Protein 7BPH (pdb70)

GO terms:
  GO:0005515 protein binding (F, IPI)
  GO:0001678 intracellular glucose homeostasis (P, IDA)
  GO:0034695 response to prostaglandin E (P, IDA)
  GO:0035774 positive regulation of insulin secretion involved in cellular response to glucose stimulus (P, IDA)
  GO:0038184 adenylate cyclase-activating G protein-coupled bile acid receptor signaling pathway (P, IDA)
  GO:0014819 regulation of skeletal muscle contraction (P, IDA)
  GO:0007189 adenylate cyclase-activating G protein-coupled receptor signaling pathway (P, IDA)
  GO:0007192 adenylate cyclase-activating serotonin receptor signaling pathway (P, IDA)
  GO:0071468 cellular response to acidic pH (P, IDA)
  GO:0031748 D1 dopamine receptor binding (F, IPI)
  GO:0009898 cytoplasmic side of plasma membrane (C, IDA)
  GO:0003925 G protein activity (F, IDA)
  GO:0071880 adenylate cyclase-activating adrenergic receptor signaling pathway (P, IDA)
  GO:0003924 GTPase activity (F, EXP)
  GO:0002862 negative regulation of inflammatory response to antigenic stimulus (P, TAS)
  GO:0003091 renal water homeostasis (P, TAS)
  GO:0003925 G protein activity (F, TAS)
  GO:0005886 plasma membrane (C, TAS)
  GO:0010856 adenylate cyclase activator activity (F, TAS)
  GO:0032024 positive regulation of insulin secretion (P, TAS)

Structure (mmCIF, N/CA/C/O backbone):
data_7BPH
#
_entry.id   7BPH
#
_cell.length_a   68.905
_cell.length_b   78.332
_cell.length_c   80.043
_cell.angle_alpha   90.000
_cell.angle_beta   90.000
_cell.angle_gamma   90.000
#
_symmetry.space_group_name_H-M   'P 21 21 21'
#
loop_
_entity.id
_entity.type
_entity.pdbx_description
1 polymer 'Guanine nucleotide-binding protein G(s) subunit alpha isoforms short'
2 polymer GN13
3 non-polymer 'PHOSPHOAMINOPHOSPHONIC ACID-GUANYLATE ESTER'
4 non-polymer 'MAGNESIUM ION'
5 non-polymer GLYCEROL
6 non-polymer 'CHLORIDE ION'
7 water water
#
loop_
_atom_site.group_PDB
_atom_site.id
_atom_site.type_symbol
_atom_site.label_atom_id
_atom_site.label_alt_id
_atom_site.label_comp_id
_atom_site.label_asym_id
_atom_site.label_entity_id
_atom_site.label_seq_id
_atom_site.pdbx_PDB_ins_code
_atom_site.Cartn_x
_atom_site.Cartn_y
_atom_site.Cartn_z
_atom_site.occupancy
_atom_site.B_iso_or_equiv
_atom_site.auth_seq_id
_atom_site.auth_comp_id
_atom_site.auth_asym_id
_atom_site.auth_atom_id
_atom_site.pdbx_PDB_model_num
ATOM 1 N N . LYS A 1 14 ? -75.67409 -18.25639 -7.63284 1.000 70.12301 17 LYS A N 1
ATOM 2 C CA . LYS A 1 14 ? -75.77336 -17.21290 -6.61708 1.000 63.59818 17 LYS A CA 1
ATOM 3 C C . LYS A 1 14 ? -74.54933 -17.22090 -5.71439 1.000 72.63918 17 LYS A C 1
ATOM 4 O O . LYS A 1 14 ? -73.82946 -16.22297 -5.62902 1.000 70.61570 17 LYS A O 1
ATOM 10 N N . ALA A 1 15 ? -74.32690 -18.34782 -5.02642 1.000 71.93852 18 ALA A N 1
ATOM 11 C CA . ALA A 1 15 ? -73.14435 -18.50900 -4.18846 1.000 65.37383 18 ALA A CA 1
ATOM 12 C C . ALA A 1 15 ? -71.86122 -18.50613 -5.00109 1.000 61.84015 18 ALA A C 1
ATOM 13 O O . ALA A 1 15 ? -70.78239 -18.36596 -4.41371 1.000 53.01226 18 ALA A O 1
ATOM 15 N N . GLN A 1 16 ? -71.96616 -18.64695 -6.32764 1.000 60.96422 19 GLN A N 1
ATOM 16 C CA . GLN A 1 16 ? -70.80339 -18.56678 -7.20634 1.000 66.62452 19 GLN A CA 1
ATOM 17 C C . GLN A 1 16 ? -70.28868 -17.13261 -7.31457 1.000 68.59215 19 GLN A C 1
ATOM 18 O O . GLN A 1 16 ? -69.08700 -16.87517 -7.15212 1.000 64.58288 19 GLN A O 1
ATOM 24 N N . ARG A 1 17 ? 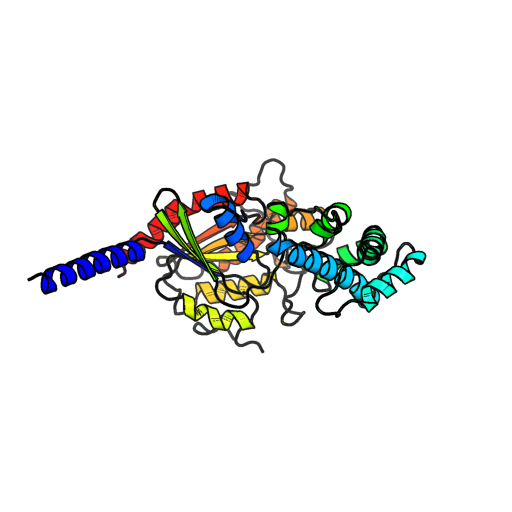-71.18170 -16.18282 -7.60432 1.000 70.38138 20 ARG A N 1
ATOM 25 C CA . ARG A 1 17 ? -70.76740 -14.78484 -7.65630 1.000 67.53892 20 ARG A CA 1
ATOM 26 C C . ARG A 1 17 ? -70.34367 -14.28833 -6.27990 1.000 63.94906 20 ARG A C 1
ATOM 27 O O . ARG A 1 17 ? -69.50836 -13.38255 -6.17844 1.000 66.21394 20 ARG A O 1
ATOM 35 N N . GLU A 1 18 ? -70.88492 -14.88751 -5.21261 1.000 60.42386 21 GLU A N 1
ATOM 36 C CA . GLU A 1 18 ? -70.56836 -14.45450 -3.85343 1.000 64.75649 21 GLU A CA 1
ATOM 37 C C . GLU A 1 18 ? -69.18348 -14.91018 -3.40183 1.000 59.21683 21 GLU A C 1
ATOM 38 O O . GLU A 1 18 ? -68.43247 -14.12138 -2.80964 1.000 52.77375 21 GLU A O 1
ATOM 44 N N . ALA A 1 19 ? -68.83449 -16.17655 -3.64617 1.000 53.66114 22 ALA A N 1
ATOM 45 C CA . ALA A 1 19 ? -67.44243 -16.58707 -3.49097 1.000 49.07300 22 ALA A CA 1
ATOM 46 C C . ALA A 1 19 ? -66.52052 -15.74660 -4.36711 1.000 54.99411 22 ALA A C 1
ATOM 47 O O . ALA A 1 19 ? -65.39528 -15.43094 -3.96120 1.000 49.85151 22 ALA A O 1
ATOM 49 N N . ASN A 1 20 ? -66.99840 -15.34472 -5.54985 1.000 55.62123 23 ASN A N 1
ATOM 50 C CA . ASN A 1 20 ? -66.16755 -14.61989 -6.50630 1.000 56.52280 23 ASN A CA 1
ATOM 51 C C . ASN A 1 20 ? -65.74068 -13.25828 -5.96724 1.000 54.80825 23 ASN A C 1
ATOM 52 O O . ASN A 1 20 ? -64.54671 -12.94272 -5.91025 1.000 47.64200 23 ASN A O 1
ATOM 57 N N . LYS A 1 21 ? -66.69770 -12.41673 -5.59574 1.000 50.22045 24 LYS A N 1
ATOM 58 C CA . LYS A 1 21 ? -66.26598 -11.10446 -5.15281 1.000 49.90067 24 LYS A CA 1
ATOM 59 C C . LYS A 1 21 ? -65.83349 -11.10259 -3.69088 1.000 48.04707 24 LYS A C 1
ATOM 60 O O . LYS A 1 21 ? -65.35624 -10.07092 -3.20122 1.000 46.29009 24 LYS A O 1
ATOM 66 N N . LYS A 1 22 ? -65.93800 -12.24028 -2.99372 1.000 46.52863 25 LYS A N 1
ATOM 67 C CA . LYS A 1 22 ? -65.14073 -12.40559 -1.78287 1.000 41.74746 25 LYS A CA 1
ATOM 68 C C . LYS A 1 22 ? -63.66056 -12.53613 -2.13082 1.000 44.42601 25 LYS A C 1
ATOM 69 O O . LYS A 1 22 ? -62.81993 -11.84998 -1.53240 1.000 38.09646 25 LYS A O 1
ATOM 75 N N . ILE A 1 23 ? -63.32317 -13.42953 -3.08712 1.000 43.06445 26 ILE A N 1
ATOM 76 C CA . ILE A 1 23 ? -61.94970 -13.52596 -3.60004 1.000 46.02930 26 ILE A CA 1
ATOM 77 C C . ILE A 1 23 ? -61.48489 -12.15799 -4.05814 1.000 46.13910 26 ILE A C 1
ATOM 78 O O . ILE A 1 23 ? -60.35055 -11.74672 -3.81711 1.000 39.46285 26 ILE A O 1
ATOM 83 N N . GLU A 1 24 ? -62.37435 -11.42298 -4.70719 1.000 45.24444 27 GLU A N 1
ATOM 84 C CA . GLU A 1 24 ? -61.98142 -10.13705 -5.25356 1.000 46.04617 27 GLU A CA 1
ATOM 85 C C . GLU A 1 24 ? -61.80263 -9.07737 -4.15540 1.000 46.55683 27 GLU A C 1
ATOM 86 O O . GLU A 1 24 ? -60.92817 -8.20666 -4.25223 1.000 40.35215 27 GLU A O 1
ATOM 92 N N . LYS A 1 25 ? -62.66682 -9.07549 -3.13545 1.000 37.55260 28 LYS A N 1
ATOM 93 C CA . LYS A 1 25 ? -62.39709 -8.22618 -1.98023 1.000 33.16183 28 LYS A CA 1
ATOM 94 C C . LYS A 1 25 ? -61.08841 -8.64808 -1.32164 1.000 31.93831 28 LYS A C 1
ATOM 95 O O . LYS A 1 25 ? -60.32797 -7.81053 -0.81441 1.000 30.73564 28 LYS A O 1
ATOM 101 N N . GLN A 1 26 ? -60.81230 -9.95427 -1.30703 1.000 31.34393 29 GLN A N 1
ATOM 102 C CA . GLN A 1 26 ? -59.53475 -10.40636 -0.78401 1.000 36.27314 29 GLN A CA 1
ATOM 103 C C . GLN A 1 26 ? -58.40039 -9.86474 -1.63822 1.000 38.67853 29 GLN A C 1
ATOM 104 O O . GLN A 1 26 ? -57.40514 -9.34875 -1.10771 1.000 31.92504 29 GLN A O 1
ATOM 110 N N . LEU A 1 27 ? -58.56309 -9.92772 -2.96870 1.000 32.69845 30 LEU A N 1
ATOM 111 C CA . LEU A 1 27 ? -57.53352 -9.42090 -3.87085 1.000 41.19409 30 LEU A CA 1
ATOM 112 C C . LEU A 1 27 ? -57.30966 -7.92602 -3.66969 1.000 40.59983 30 LEU A C 1
ATOM 113 O O . LEU A 1 27 ? -56.15783 -7.46407 -3.63518 1.000 35.54296 30 LEU A O 1
ATOM 118 N N . GLN A 1 28 ? -58.39342 -7.15094 -3.52057 1.000 30.84285 31 GLN A N 1
ATOM 119 C CA . GLN A 1 28 ? -58.22090 -5.71842 -3.35326 1.000 32.80347 31 GLN A CA 1
ATOM 120 C C . GLN A 1 28 ? -57.49027 -5.41103 -2.05855 1.000 33.73620 31 GLN A C 1
ATOM 121 O O . GLN A 1 28 ? -56.64712 -4.50923 -2.01782 1.000 33.53469 31 GLN A O 1
ATOM 127 N N . LYS A 1 29 ? -57.78629 -6.16013 -0.98915 1.000 30.14097 32 LYS A N 1
ATOM 128 C CA . LYS A 1 29 ? -57.06973 -5.94252 0.26486 1.000 31.97361 32 LYS A CA 1
ATOM 129 C C . LYS A 1 29 ? -55.59604 -6.26114 0.09111 1.000 30.84497 32 LYS A C 1
ATOM 130 O O . LYS A 1 29 ? -54.73031 -5.51726 0.56906 1.000 33.43059 32 LYS A O 1
ATOM 136 N N . ASP A 1 30 ? -55.29902 -7.35425 -0.61754 1.000 28.25711 33 ASP A N 1
ATOM 137 C CA . ASP A 1 30 ? -53.90740 -7.71945 -0.85728 1.000 34.46088 33 ASP A CA 1
ATOM 138 C C . ASP A 1 30 ? -53.18074 -6.65645 -1.67193 1.000 32.93845 33 ASP A C 1
ATOM 139 O O . ASP A 1 30 ? -51.99829 -6.38530 -1.42411 1.000 34.94246 33 ASP A O 1
ATOM 144 N N . LYS A 1 31 ? -53.87183 -6.01690 -2.61361 1.000 32.17044 34 LYS A N 1
ATOM 145 C CA . LYS A 1 31 ? -53.24862 -4.92967 -3.35923 1.000 28.92630 34 LYS A CA 1
ATOM 146 C C . LYS A 1 31 ? -52.99710 -3.72373 -2.46807 1.000 35.65183 34 LYS A C 1
ATOM 147 O O . LYS A 1 31 ? -51.95833 -3.06381 -2.59084 1.000 34.80547 34 LYS A O 1
ATOM 153 N N . GLN A 1 32 ? -53.90834 -3.42385 -1.54283 1.000 27.04672 35 GLN A N 1
ATOM 154 C CA . GLN A 1 32 ? -53.66053 -2.24289 -0.73361 1.000 34.63108 35 GLN A CA 1
ATOM 155 C C . GLN A 1 32 ? -52.54358 -2.49376 0.27791 1.000 34.26395 35 GLN A C 1
ATOM 156 O O . GLN A 1 32 ? -51.78590 -1.57180 0.60596 1.000 34.48790 35 GLN A O 1
ATOM 162 N N . VAL A 1 33 ? -52.43561 -3.72449 0.78257 1.000 30.28914 36 VAL A N 1
ATOM 163 C CA . VAL A 1 33 ? -51.34197 -4.05456 1.69063 1.000 30.64443 36 VAL A CA 1
ATOM 164 C C . VAL A 1 33 ? -50.01273 -3.85840 0.98404 1.000 31.62136 36 VAL A C 1
ATOM 165 O O . VAL A 1 33 ? -49.09329 -3.21894 1.51604 1.000 34.47784 36 VAL A O 1
ATOM 169 N N . TYR A 1 34 ? -49.90655 -4.40205 -0.23678 1.000 30.98568 37 TYR A N 1
ATOM 170 C CA . TYR A 1 34 ? -48.68599 -4.29280 -1.02990 1.000 31.97916 37 TYR A CA 1
ATOM 171 C C . TYR A 1 34 ? -48.32910 -2.84281 -1.29558 1.000 32.14535 37 TYR A C 1
ATOM 172 O O . TYR A 1 34 ? -47.17966 -2.42635 -1.11129 1.000 26.61831 37 TYR A O 1
ATOM 181 N N . ARG A 1 35 ? -49.29837 -2.06506 -1.76232 1.000 27.61756 38 ARG A N 1
ATOM 182 C CA . ARG A 1 35 ? -49.05852 -0.65627 -2.04470 1.000 31.96401 38 ARG A CA 1
ATOM 183 C C . ARG A 1 35 ? -48.54597 0.09624 -0.82622 1.000 32.17845 38 ARG A C 1
ATOM 184 O O . ARG A 1 35 ? -47.73458 1.01936 -0.96568 1.000 33.85644 38 ARG A O 1
ATOM 192 N N . ALA A 1 36 ? -49.03705 -0.23493 0.36637 1.000 28.78328 39 ALA A N 1
ATOM 193 C CA . ALA A 1 36 ? -48.66948 0.52226 1.55594 1.000 35.72745 39 ALA A CA 1
ATOM 194 C C . ALA A 1 36 ? -47.48107 -0.07658 2.29782 1.000 31.58863 39 ALA A C 1
ATOM 195 O O . ALA A 1 36 ? -47.07446 0.46893 3.32649 1.000 32.24250 39 ALA A O 1
ATOM 197 N N . THR A 1 37 ? -46.95035 -1.20157 1.83483 1.000 29.14408 40 THR A N 1
ATOM 198 C CA . THR A 1 37 ? -45.81188 -1.84358 2.48337 1.000 25.75505 40 THR A CA 1
ATOM 199 C C . THR A 1 37 ? -44.52718 -1.24081 1.91780 1.000 26.29276 40 THR A C 1
ATOM 200 O O . THR A 1 37 ? -44.39978 -1.09722 0.70098 1.000 22.13508 40 THR A O 1
ATOM 204 N N . HIS A 1 38 ? -43.58030 -0.86814 2.79670 1.000 20.05180 41 HIS A N 1
ATOM 205 C CA . HIS A 1 38 ? -42.32197 -0.25147 2.36979 1.000 21.26531 41 HIS A CA 1
ATOM 206 C C . HIS A 1 38 ? -41.31080 -1.35847 2.09066 1.000 14.69219 41 HIS A C 1
ATOM 207 O O . HIS A 1 38 ? -40.93656 -2.10799 3.00188 1.000 16.62820 41 HIS A O 1
ATOM 214 N N . ARG A 1 39 ? -40.92620 -1.48067 0.82462 1.000 17.04537 42 ARG A N 1
ATOM 215 C CA . ARG A 1 39 ? -39.93845 -2.45012 0.36633 1.000 15.55423 42 ARG A CA 1
ATOM 216 C C . ARG A 1 39 ? -38.57199 -1.76224 0.44687 1.000 13.10349 42 ARG A C 1
ATOM 217 O O . ARG A 1 39 ? -38.32693 -0.78938 -0.24863 1.000 16.18450 42 ARG A O 1
ATOM 225 N N . LEU A 1 40 ? -37.72199 -2.26622 1.33105 1.000 14.12700 43 LEU A N 1
ATOM 226 C CA . LEU A 1 40 ? -36.41089 -1.69374 1.62471 1.000 15.17840 43 LEU A CA 1
ATOM 227 C C . LEU A 1 40 ? -35.36023 -2.67316 1.11542 1.000 11.55174 43 LEU A C 1
ATOM 228 O O . LEU A 1 40 ? -35.32490 -3.82726 1.55869 1.000 13.08248 43 LEU A O 1
ATOM 233 N N . LEU A 1 41 ? -34.53423 -2.22545 0.19867 1.000 12.14233 44 LEU A N 1
ATOM 234 C CA . LEU A 1 41 ? -33.53157 -3.10118 -0.36521 1.000 12.35303 44 LEU A CA 1
ATOM 235 C C . LEU A 1 41 ? -32.19416 -2.76694 0.29966 1.000 9.46474 44 LEU A C 1
ATOM 236 O O . LEU A 1 41 ? -31.69893 -1.64583 0.15487 1.000 10.03798 44 LEU A O 1
ATOM 241 N N . LEU A 1 42 ? -31.59789 -3.74076 0.96535 1.000 9.78928 45 LEU A N 1
ATOM 242 C CA . LEU A 1 42 ? -30.28980 -3.56027 1.60328 1.000 9.51595 45 LEU A CA 1
ATOM 243 C C . LEU A 1 42 ? -29.20650 -3.89362 0.60277 1.000 9.87555 45 LEU A C 1
ATOM 244 O O . LEU A 1 42 ? -29.09340 -5.06073 0.16333 1.000 9.40486 45 LEU A O 1
ATOM 249 N N . LEU A 1 43 ? -28.44388 -2.88799 0.21827 1.000 6.64655 46 LEU A N 1
ATOM 250 C CA . LEU A 1 43 ? -27.34061 -3.00559 -0.72231 1.000 6.84770 46 LEU A CA 1
ATOM 251 C C . LEU A 1 43 ? -26.03735 -2.54659 -0.05310 1.000 8.57867 46 LEU A C 1
ATOM 252 O O . LEU A 1 43 ? -26.03570 -1.80294 0.93737 1.000 8.46537 46 LEU A O 1
ATOM 257 N N . GLY A 1 44 ? -24.92876 -3.00383 -0.59695 1.000 6.88607 47 GLY A N 1
ATOM 258 C CA . GLY A 1 44 ? -23.62452 -2.72563 -0.02636 1.000 6.54346 47 GLY A CA 1
ATOM 259 C C . GLY A 1 44 ? -22.70725 -3.84790 -0.39056 1.000 6.86503 47 GLY A C 1
ATOM 260 O O . GLY A 1 44 ? -23.12756 -4.95353 -0.76976 1.000 7.66117 47 GLY A O 1
ATOM 261 N N . ALA A 1 45 ? -21.42837 -3.56264 -0.30679 1.000 5.34765 48 ALA A N 1
ATOM 262 C CA . ALA A 1 45 ? -20.44307 -4.56464 -0.61725 1.000 3.55029 48 ALA A CA 1
ATOM 263 C C . ALA A 1 45 ? -20.40122 -5.66513 0.41896 1.000 4.68989 48 ALA A C 1
ATOM 264 O O . ALA A 1 45 ? -21.03801 -5.60516 1.48462 1.000 5.29462 48 ALA A O 1
ATOM 266 N N . GLY A 1 46 ? -19.63976 -6.72240 0.07395 1.000 6.02417 49 GLY A N 1
ATOM 267 C CA . GLY A 1 46 ? -19.49056 -7.83860 0.97908 1.000 5.31199 49 GLY A CA 1
ATOM 268 C C . GLY A 1 46 ? -18.99381 -7.39630 2.35168 1.000 3.79987 49 GLY A C 1
ATOM 269 O O . GLY A 1 46 ? -18.04814 -6.60526 2.43357 1.000 4.41193 49 GLY A O 1
ATOM 270 N N . GLU A 1 47 ? -19.64372 -7.91714 3.41203 1.000 3.92970 50 GLU A N 1
ATOM 271 C CA . GLU A 1 47 ? -19.27485 -7.70587 4.81990 1.000 4.38419 50 GLU A CA 1
ATOM 272 C C . GLU A 1 47 ? -19.51949 -6.28051 5.28550 1.000 5.27814 50 GLU A C 1
ATOM 273 O O . GLU A 1 47 ? -19.03384 -5.86555 6.34520 1.000 7.27555 50 GLU A O 1
ATOM 279 N N . SER A 1 48 ? -20.29940 -5.51169 4.54224 1.000 3.74486 51 SER A N 1
ATOM 280 C CA . SER A 1 48 ? -20.53776 -4.14326 5.00208 1.000 6.03209 51 SER A CA 1
ATOM 281 C C . SER A 1 48 ? -21.44085 -4.08858 6.22749 1.000 6.29049 51 SER A C 1
ATOM 282 O O . SER A 1 48 ? -21.34070 -3.12614 6.99210 1.000 6.92771 51 SER A O 1
ATOM 285 N N . GLY A 1 49 ? -22.31704 -5.06654 6.43270 1.000 4.96748 52 GLY A N 1
ATOM 286 C CA . GLY A 1 49 ? -23.18021 -5.15525 7.61186 1.000 5.33162 52 GLY A CA 1
ATOM 287 C C . GLY A 1 49 ? -24.66333 -5.32999 7.27356 1.000 6.98542 52 GLY A C 1
ATOM 288 O O . GLY A 1 49 ? -25.50159 -5.22769 8.17276 1.000 6.09238 52 GLY A O 1
ATOM 289 N N . LYS A 1 50 ? -25.01025 -5.68807 6.02653 1.000 6.46255 53 LYS A N 1
ATOM 290 C CA . LYS A 1 50 ? -26.42413 -5.73870 5.61503 1.000 6.87871 53 LYS A CA 1
ATOM 291 C C . LYS A 1 50 ? -27.21980 -6.76235 6.43197 1.000 7.82237 53 LYS A C 1
ATOM 292 O O . LYS A 1 50 ? -28.29984 -6.46766 6.96664 1.000 8.17902 53 LYS A O 1
ATOM 298 N N . SER A 1 51 ? -26.68207 -7.96368 6.59205 1.000 4.28096 54 SER A N 1
ATOM 299 C CA . SER A 1 51 ? -27.45038 -8.99351 7.28760 1.000 7.05267 54 SER A CA 1
ATOM 300 C C . SER A 1 51 ? -27.57544 -8.68362 8.77549 1.000 8.72566 54 SER A C 1
ATOM 301 O O . SER A 1 51 ? -28.57146 -9.03544 9.41754 1.000 9.82058 54 SER A O 1
ATOM 304 N N . THR A 1 52 ? -26.61633 -7.96081 9.33328 1.000 6.49014 55 THR A N 1
ATOM 305 C CA . THR A 1 52 ? -26.68074 -7.59271 10.72834 1.000 5.40900 55 THR A CA 1
ATOM 306 C C . THR A 1 52 ? -27.80127 -6.58299 10.95461 1.000 8.51909 55 THR A C 1
ATOM 307 O O . THR A 1 52 ? -28.52573 -6.67260 11.96717 1.000 8.31871 55 THR A O 1
ATOM 311 N N . ILE A 1 53 ? -27.98740 -5.67094 9.99821 1.000 7.41680 56 ILE A N 1
ATOM 312 C CA . ILE A 1 53 ? -29.12559 -4.74830 10.08444 1.000 8.31976 56 ILE A CA 1
ATOM 313 C C . ILE A 1 53 ? -30.43536 -5.53699 10.11356 1.000 9.44164 56 ILE A C 1
ATOM 314 O O . ILE A 1 53 ? -31.33777 -5.23075 10.88969 1.000 11.23846 56 ILE A O 1
ATOM 319 N N . VAL A 1 54 ? -30.54923 -6.57957 9.29471 1.000 10.35797 57 VAL A N 1
ATOM 320 C CA . VAL A 1 54 ? -31.78067 -7.38140 9.27934 1.000 10.78363 57 VAL A CA 1
ATOM 321 C C . VAL A 1 54 ? -31.96903 -8.06183 10.61832 1.000 13.57996 57 VAL A C 1
ATOM 322 O O . VAL A 1 54 ? -33.06930 -8.06775 11.18776 1.000 13.51066 57 VAL A O 1
ATOM 326 N N . LYS A 1 55 ? -30.88454 -8.63500 11.16124 1.000 8.83583 58 LYS A N 1
ATOM 327 C CA . LYS A 1 55 ? -30.98736 -9.26059 12.48192 1.000 10.45607 58 LYS A CA 1
ATOM 328 C C . LYS A 1 55 ? -31.47033 -8.27936 13.53388 1.000 15.06311 58 LYS A C 1
ATOM 329 O O . LYS A 1 55 ? -32.26765 -8.65235 14.40420 1.000 14.04236 58 LYS A O 1
ATOM 335 N N . GLN A 1 56 ? -30.98764 -7.02428 13.47839 1.000 9.46851 59 GLN A N 1
ATOM 336 C CA . GLN A 1 56 ? -31.48365 -5.99951 14.39263 1.000 13.25693 59 GLN A CA 1
ATOM 337 C C . GLN A 1 56 ? -32.98182 -5.76978 14.19670 1.000 13.27693 59 GLN A C 1
ATOM 338 O O . GLN A 1 56 ? -33.72212 -5.63442 15.18213 1.000 15.34958 59 GLN A O 1
ATOM 344 N N . MET A 1 57 ? -33.46154 -5.75127 12.94871 1.000 12.81095 60 MET A N 1
ATOM 345 C CA . MET A 1 57 ? -34.90237 -5.54005 12.76416 1.000 11.82078 60 MET A CA 1
ATOM 346 C C . MET A 1 57 ? -35.69408 -6.66719 13.40074 1.000 16.98485 60 MET A C 1
ATOM 347 O O . MET A 1 57 ? -36.79903 -6.44667 13.90522 1.000 21.24196 60 MET A O 1
ATOM 352 N N . ARG A 1 58 ? -35.16873 -7.89226 13.33873 1.000 16.36880 61 ARG A N 1
ATOM 353 C CA . ARG A 1 58 ? -35.83500 -9.00900 14.00354 1.000 17.18240 61 ARG A CA 1
ATOM 354 C C . ARG A 1 58 ? -35.82174 -8.82164 15.51651 1.000 24.98807 61 ARG A C 1
ATOM 355 O O . ARG A 1 58 ? -36.85866 -8.97178 16.17713 1.000 24.42177 61 ARG A O 1
ATOM 363 N N . ILE A 1 59 ? -34.65647 -8.46907 16.08518 1.000 17.57315 62 ILE A N 1
ATOM 364 C CA . ILE A 1 59 ? -34.58546 -8.22627 17.52137 1.000 20.11484 62 ILE A CA 1
ATOM 365 C C . ILE A 1 59 ? -35.57389 -7.14879 17.92542 1.000 20.56929 62 ILE A C 1
ATOM 366 O O . ILE A 1 59 ? -36.29863 -7.29114 18.92423 1.000 23.16327 62 ILE A O 1
ATOM 371 N N . LEU A 1 60 ? -35.63022 -6.06020 17.16757 1.000 16.53614 63 LEU A N 1
ATOM 372 C CA . LEU A 1 60 ? -36.42868 -4.92685 17.59244 1.000 17.85476 63 LEU A CA 1
ATOM 373 C C . LEU A 1 60 ? -37.91163 -5.15532 17.32505 1.000 21.03804 63 LEU A C 1
ATOM 374 O O . LEU A 1 60 ? -38.75008 -4.77870 18.14758 1.000 27.53553 63 LEU A O 1
ATOM 379 N N . HIS A 1 61 ? -38.26219 -5.81933 16.22668 1.000 20.82278 64 HIS A N 1
ATOM 380 C CA . HIS A 1 61 ? -39.63335 -5.74332 15.74413 1.000 24.91715 64 HIS A CA 1
ATOM 381 C C . HIS A 1 61 ? -40.29100 -7.07469 15.46175 1.000 30.52818 64 HIS A C 1
ATOM 382 O O . HIS A 1 61 ? -41.48495 -7.09065 15.15093 1.000 31.47711 64 HIS A O 1
ATOM 389 N N . VAL A 1 62 ? -39.57387 -8.18264 15.54718 1.000 22.55404 65 VAL A N 1
ATOM 390 C CA . VAL A 1 62 ? -40.22224 -9.48189 15.46624 1.000 30.50105 65 VAL A CA 1
ATOM 391 C C . VAL A 1 62 ? -39.96727 -10.11714 16.82502 1.000 36.48003 65 VAL A C 1
ATOM 392 O O . VAL A 1 62 ? -40.28966 -9.53332 17.86540 1.000 41.75428 65 VAL A O 1
ATOM 396 N N . ASN A 1 63 ? -39.33155 -11.27834 16.83644 1.000 33.45602 66 ASN A N 1
ATOM 397 C CA . ASN A 1 63 ? -39.00643 -11.95918 18.08153 1.000 42.49462 66 ASN A CA 1
ATOM 398 C C . ASN A 1 63 ? -37.50886 -12.24528 18.18977 1.000 46.97646 66 ASN A C 1
ATOM 399 O O . ASN A 1 63 ? -37.09821 -13.13473 18.94292 1.000 52.87238 66 ASN A O 1
ATOM 404 N N . GLY A 1 64 ? -36.68402 -11.49437 17.45852 1.000 40.10700 67 GLY A N 1
ATOM 405 C CA . GLY A 1 64 ? -35.25397 -11.74472 17.48185 1.000 40.12150 67 GLY A CA 1
ATOM 406 C C . GLY A 1 64 ? -34.96338 -13.15695 17.01867 1.000 47.15675 67 GLY A C 1
ATOM 407 O O . GLY A 1 64 ? -35.53638 -13.65743 16.04126 1.000 43.89553 67 GLY A O 1
ATOM 408 N N . PHE A 1 65 ? -34.06386 -13.81406 17.74629 1.000 59.57216 68 PHE A N 1
ATOM 409 C CA . PHE A 1 65 ? -33.67218 -15.19168 17.49358 1.000 58.47443 68 PHE A CA 1
ATOM 410 C C . PHE A 1 65 ? -34.36174 -16.17212 18.44298 1.000 62.64026 68 PHE A C 1
ATOM 411 O O . PHE A 1 65 ? -33.87101 -17.29487 18.62915 1.000 62.83630 68 PHE A O 1
ATOM 419 N N . ASN A 1 66 ? -35.47818 -15.76124 19.04889 1.000 59.65954 69 ASN A N 1
ATOM 420 C CA . ASN A 1 66 ? -36.15317 -16.51511 20.10845 1.000 63.76665 69 ASN A CA 1
ATOM 421 C C . ASN A 1 66 ? -35.23076 -16.70773 21.31630 1.000 62.54692 69 ASN A C 1
ATOM 422 O O . ASN A 1 66 ? -34.73359 -15.73488 21.89801 1.000 63.01440 69 ASN A O 1
ATOM 427 N N . LYS A 1 71 ? -31.62819 -20.30591 18.48858 1.000 63.30717 88 LYS A N 1
ATOM 428 C CA . LYS A 1 71 ? -30.28219 -19.93701 18.92500 1.000 57.69264 88 LYS A CA 1
ATOM 429 C C . LYS A 1 71 ? -29.34341 -21.14681 18.83639 1.000 65.11938 88 LYS A C 1
ATOM 430 O O . LYS A 1 71 ? -28.21235 -21.03686 18.34056 1.000 55.43795 88 LYS A O 1
ATOM 436 N N . ALA A 1 72 ? -29.81550 -22.30213 19.32256 1.000 70.03465 89 ALA A N 1
ATOM 437 C CA . ALA A 1 72 ? -29.00872 -23.51637 19.26833 1.000 61.98874 89 ALA A CA 1
ATOM 438 C C . ALA A 1 72 ? -28.66521 -23.91147 17.83511 1.000 56.58570 89 ALA A C 1
ATOM 439 O O . ALA A 1 72 ? -27.67067 -24.60849 17.61665 1.000 59.55655 89 ALA A O 1
ATOM 441 N N . THR A 1 73 ? -29.44855 -23.46219 16.85161 1.000 58.22160 90 THR A N 1
ATOM 442 C CA . THR A 1 73 ? -29.08507 -23.68808 15.45406 1.000 62.10248 90 THR A CA 1
ATOM 443 C C . THR A 1 73 ? -27.77003 -22.98951 15.10023 1.000 59.12019 90 THR A C 1
ATOM 444 O O . THR A 1 73 ? -26.94292 -23.53136 14.35173 1.000 53.14472 90 THR A O 1
ATOM 448 N N . LYS A 1 74 ? -27.56650 -21.78309 15.64312 1.000 48.99587 91 LYS A N 1
ATOM 449 C CA . LYS A 1 74 ? -26.47458 -20.87186 15.32540 1.000 35.97630 91 LYS A CA 1
ATOM 450 C C . LYS A 1 74 ? -25.18175 -21.17460 16.07948 1.000 28.30556 91 LYS A C 1
ATOM 451 O O . LYS A 1 74 ? -24.16637 -20.51278 15.81056 1.000 21.49383 91 LYS A O 1
ATOM 457 N N . VAL A 1 75 ? -25.20495 -22.09237 17.05733 1.000 27.72967 92 VAL A N 1
ATOM 458 C CA . VAL A 1 75 ? -23.99987 -22.38392 17.83709 1.000 24.26573 92 VAL A CA 1
ATOM 459 C C . VAL A 1 75 ? -22.88010 -22.86813 16.92432 1.000 21.49215 92 VAL A C 1
ATOM 460 O O . VAL A 1 75 ? -21.71501 -22.48884 17.09815 1.000 17.10566 92 VAL A O 1
ATOM 464 N N . GLN A 1 76 ? -23.20535 -23.74714 15.97228 1.000 23.57780 93 GLN A N 1
ATOM 465 C CA . GLN A 1 76 ? -22.16785 -24.23091 15.06491 1.000 19.98571 93 GLN A CA 1
ATOM 466 C C . GLN A 1 76 ? -21.61176 -23.09002 14.23927 1.000 18.47698 93 GLN A C 1
ATOM 467 O O . GLN A 1 76 ? -20.40293 -23.05010 13.97443 1.000 16.42765 93 GLN A O 1
ATOM 473 N N . ASP A 1 77 ? -22.47289 -22.15619 13.80680 1.000 19.02780 94 ASP A N 1
ATOM 474 C CA . ASP A 1 77 ? -21.96538 -21.02006 13.03136 1.000 16.45220 94 ASP A CA 1
ATOM 475 C C . ASP A 1 77 ? -20.97726 -20.20147 13.83059 1.000 13.37632 94 ASP A C 1
ATOM 476 O O . ASP A 1 77 ? -19.98476 -19.69791 13.27619 1.000 13.95087 94 ASP A O 1
ATOM 481 N N . ILE A 1 78 ? -21.27592 -19.97394 15.12163 1.000 14.43784 95 ILE A N 1
ATOM 482 C CA . ILE A 1 78 ? -20.35830 -19.22800 15.96175 1.000 12.24145 95 ILE A CA 1
ATOM 483 C C . ILE A 1 78 ? -19.04507 -19.98410 16.10658 1.000 11.23544 95 ILE A C 1
ATOM 484 O O . ILE A 1 78 ? -17.95756 -19.39637 16.02440 1.000 10.52407 95 ILE A O 1
ATOM 489 N N . LYS A 1 79 ? -19.12234 -21.28366 16.34913 1.000 11.44078 96 LYS A N 1
ATOM 490 C CA . LYS A 1 79 ? -17.89154 -22.06295 16.48256 1.000 11.50879 96 LYS A CA 1
ATOM 491 C C . LYS A 1 79 ? -17.08298 -22.06227 15.17969 1.000 10.93124 96 LYS A C 1
ATOM 492 O O . LYS A 1 79 ? -15.85618 -21.95409 15.2213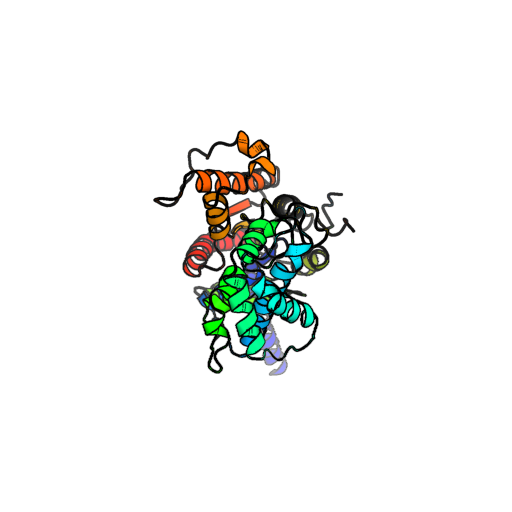3 1.000 11.05519 96 LYS A O 1
ATOM 498 N N . ASN A 1 80 ? -17.75925 -22.11761 14.02812 1.000 11.82432 97 ASN A N 1
ATOM 499 C CA . ASN A 1 80 ? -17.07304 -22.02347 12.73800 1.000 12.24341 97 ASN A CA 1
ATOM 500 C C . ASN A 1 80 ? -16.38994 -20.65943 12.57744 1.000 11.31381 97 ASN A C 1
ATOM 501 O O . ASN A 1 80 ? -15.26300 -20.56703 12.07513 1.000 11.00779 97 ASN A O 1
ATOM 506 N N . ASN A 1 81 ? -17.03117 -19.58902 13.05067 1.000 9.05105 98 ASN A N 1
ATOM 507 C CA . ASN A 1 81 ? -16.39154 -18.27679 12.98621 1.000 8.41995 98 ASN A CA 1
ATOM 508 C C . ASN A 1 81 ? -15.16087 -18.26371 13.86203 1.000 8.66245 98 ASN A C 1
ATOM 509 O O . ASN A 1 81 ? -14.13133 -17.66950 13.52511 1.000 9.30885 98 ASN A O 1
ATOM 514 N N . LEU A 1 82 ? -15.29758 -18.81580 15.06573 1.000 8.76102 99 LEU A N 1
ATOM 515 C CA . LEU A 1 82 ? -14.19271 -18.88159 16.00780 1.000 7.33126 99 LEU A CA 1
ATOM 516 C C . LEU A 1 82 ? -13.01313 -19.61607 15.38021 1.000 8.87345 99 LEU A C 1
ATOM 517 O O . LEU A 1 82 ? -11.87208 -19.11683 15.40238 1.000 8.98986 99 LEU A O 1
ATOM 522 N N . LYS A 1 83 ? -13.31109 -20.75775 14.75416 1.000 9.35764 100 LYS A N 1
ATOM 523 C CA . LYS A 1 83 ? -12.26958 -21.54706 14.09875 1.000 7.03591 100 LYS A CA 1
ATOM 524 C C . LYS A 1 83 ? -11.67984 -20.79103 12.90828 1.000 10.10559 100 LYS A C 1
ATOM 525 O O . LYS A 1 83 ? -10.46021 -20.68249 12.76918 1.000 11.54345 100 LYS A O 1
ATOM 531 N N . GLU A 1 84 ? -12.53657 -20.24892 12.04667 1.000 11.01823 101 GLU A N 1
ATOM 532 C CA . GLU A 1 84 ? -12.02610 -19.45205 10.93246 1.000 12.35304 101 GLU A CA 1
ATOM 533 C C . GLU A 1 84 ? -11.11168 -18.32894 11.41785 1.000 8.52249 101 GLU A C 1
ATOM 534 O O . GLU A 1 84 ? -10.05049 -18.08723 10.84059 1.000 10.02263 101 GLU A O 1
ATOM 540 N N . ALA A 1 85 ? -11.48582 -17.63448 12.50186 1.000 6.69666 102 ALA A N 1
ATOM 541 C CA . ALA A 1 85 ? -10.67247 -16.53838 12.98346 1.000 6.95125 102 ALA A CA 1
ATOM 542 C C . ALA A 1 85 ? -9.27945 -16.98802 13.39569 1.000 8.84594 102 ALA A C 1
ATOM 543 O O . ALA A 1 85 ? -8.26850 -16.44974 12.92133 1.000 8.40380 102 ALA A O 1
ATOM 545 N N . ILE A 1 86 ? -9.19073 -17.99862 14.26317 1.000 8.63760 103 ILE A N 1
ATOM 546 C CA . ILE A 1 86 ? -7.87117 -18.32495 14.76215 1.000 8.43273 103 ILE A CA 1
ATOM 547 C C . ILE A 1 86 ? -7.01859 -18.92074 13.63764 1.000 5.18825 103 ILE A C 1
ATOM 548 O O . ILE A 1 86 ? -5.83336 -18.58774 13.53248 1.000 9.59836 103 ILE A O 1
ATOM 553 N N . GLU A 1 87 ? -7.60815 -19.78162 12.80192 1.000 8.60348 104 GLU A N 1
ATOM 554 C CA . GLU A 1 87 ? -6.81451 -20.42513 11.75300 1.000 9.19391 104 GLU A CA 1
ATOM 555 C C . GLU A 1 87 ? -6.37817 -19.40729 10.72022 1.000 9.48713 104 GLU A C 1
ATOM 556 O O . GLU A 1 87 ? -5.25075 -19.47708 10.22563 1.000 10.14990 104 GLU A O 1
ATOM 562 N N . THR A 1 88 ? -7.19207 -18.37889 10.47801 1.000 7.74809 105 THR A N 1
ATOM 563 C CA . THR A 1 88 ? -6.78270 -17.33167 9.52426 1.000 7.04234 105 THR A CA 1
ATOM 564 C C . THR A 1 88 ? -5.62312 -16.52591 10.06431 1.000 7.20215 105 THR A C 1
ATOM 565 O O . THR A 1 88 ? -4.66782 -16.21009 9.33305 1.000 8.14298 105 THR A O 1
ATOM 569 N N . ILE A 1 89 ? -5.69221 -16.14566 11.33958 1.000 7.47869 106 ILE A N 1
ATOM 570 C CA . ILE A 1 89 ? -4.62510 -15.36125 11.89870 1.000 6.26032 106 ILE A CA 1
ATOM 571 C C . ILE A 1 89 ? -3.34691 -16.17562 11.91445 1.000 8.46803 106 ILE A C 1
ATOM 572 O O . ILE A 1 89 ? -2.27900 -15.67989 11.56307 1.000 9.09173 106 ILE A O 1
ATOM 577 N N . VAL A 1 90 ? -3.45062 -17.42089 12.36908 1.000 7.29937 107 VAL A N 1
ATOM 578 C CA . VAL A 1 90 ? -2.24766 -18.23180 12.53574 1.000 8.64455 107 VAL A CA 1
ATOM 579 C C . VAL A 1 90 ? -1.62916 -18.53214 11.17620 1.000 10.39038 107 VAL A C 1
ATOM 580 O O . VAL A 1 90 ? -0.40617 -18.46471 11.01114 1.000 11.58695 107 VAL A O 1
ATOM 584 N N . ALA A 1 91 ? -2.45638 -18.80234 10.18251 1.000 8.72754 108 ALA A N 1
ATOM 585 C CA . ALA A 1 91 ? -1.94869 -19.08720 8.84341 1.000 9.21201 108 ALA A CA 1
ATOM 586 C C . ALA A 1 91 ? -1.27615 -17.86197 8.26314 1.000 12.71345 108 ALA A C 1
ATOM 587 O O . ALA A 1 91 ? -0.28002 -17.97736 7.54627 1.000 13.60158 108 ALA A O 1
ATOM 589 N N . ALA A 1 92 ? -1.77001 -16.66618 8.59185 1.000 8.94648 109 ALA A N 1
ATOM 590 C CA . ALA A 1 92 ? -1.18380 -15.47361 8.00738 1.000 9.63594 109 ALA A CA 1
ATOM 591 C C . ALA A 1 92 ? 0.21938 -15.19663 8.52841 1.000 15.84433 109 ALA A C 1
ATOM 592 O O . ALA A 1 92 ? 0.96787 -14.50666 7.84667 1.000 15.39076 109 ALA A O 1
ATOM 594 N N . MET A 1 93 ? 0.59477 -15.73429 9.69997 1.000 11.79207 110 MET A N 1
ATOM 595 C CA . MET A 1 93 ? 1.84108 -15.32185 10.35262 1.000 13.02288 110 MET A CA 1
ATOM 596 C C . MET A 1 93 ? 3.03295 -15.51471 9.44239 1.000 13.85570 110 MET A C 1
ATOM 597 O O . MET A 1 93 ? 3.90553 -14.64133 9.34463 1.000 16.12320 110 MET A O 1
ATOM 602 N N . SER A 1 94 ? 3.09797 -16.65130 8.79436 1.000 15.51631 111 SER A N 1
ATOM 603 C CA . SER A 1 94 ? 4.28886 -16.91424 8.00130 1.000 21.40784 111 SER A CA 1
ATOM 604 C C . SER A 1 94 ? 4.16775 -16.35023 6.59943 1.000 28.72301 111 SER A C 1
ATOM 605 O O . SER A 1 94 ? 5.17132 -16.31380 5.86878 1.000 25.58582 111 SER A O 1
ATOM 608 N N . ASN A 1 95 ? 2.97530 -15.88424 6.21996 1.000 16.14584 112 ASN A N 1
ATOM 609 C CA . ASN A 1 95 ? 2.75995 -15.39398 4.87243 1.000 22.13211 112 ASN A CA 1
ATOM 610 C C . ASN A 1 95 ? 2.85803 -13.89163 4.75584 1.000 21.12491 112 ASN A C 1
ATOM 611 O O . ASN A 1 95 ? 2.97333 -13.39067 3.63302 1.000 24.53176 112 ASN A O 1
ATOM 616 N N . LEU A 1 96 ? 2.83407 -13.16987 5.86915 1.000 17.34552 113 LEU A N 1
ATOM 617 C CA . LEU A 1 96 ? 3.04790 -11.74017 5.84367 1.000 19.16669 113 LEU A CA 1
ATOM 618 C C . LEU A 1 96 ? 4.49914 -11.43178 5.49670 1.000 19.84719 113 LEU A C 1
ATOM 619 O O . LEU A 1 96 ? 5.41292 -12.23239 5.71480 1.000 16.05856 113 LEU A O 1
ATOM 624 N N . VAL A 1 97 ? 4.70369 -10.22188 5.01689 1.000 19.33479 114 VAL A N 1
ATOM 625 C CA . VAL A 1 97 ? 6.03515 -9.74531 4.65973 1.000 22.22791 114 VAL A CA 1
ATOM 626 C C . VAL A 1 97 ? 6.22905 -8.42056 5.38248 1.000 21.10472 114 VAL A C 1
ATOM 627 O O . VAL A 1 97 ? 5.57797 -7.42529 5.03389 1.000 26.69031 114 VAL A O 1
ATOM 631 N N . PRO A 1 98 ? 7.05937 -8.35957 6.43526 1.000 23.67563 115 PRO A N 1
ATOM 632 C CA . PRO A 1 98 ? 7.83519 -9.43410 7.06103 1.000 24.66858 115 PRO A CA 1
ATOM 633 C C . PRO A 1 98 ? 6.94188 -10.42966 7.80193 1.000 21.55012 115 PRO A C 1
ATOM 634 O O . PRO A 1 98 ? 5.86997 -10.02505 8.26627 1.000 19.34648 115 PRO A O 1
ATOM 638 N N . PRO A 1 99 ? 7.37377 -11.67678 7.96059 1.000 19.82431 116 PRO A N 1
ATOM 639 C CA . PRO A 1 99 ? 6.55092 -12.62465 8.71224 1.000 17.60804 116 PRO A CA 1
ATOM 640 C C . PRO A 1 99 ? 6.49707 -12.23540 10.17239 1.000 18.59654 116 PRO A C 1
ATOM 641 O O . PRO A 1 99 ? 7.27966 -11.42101 10.67365 1.000 20.27859 116 PRO A O 1
ATOM 645 N N . VAL A 1 100 ? 5.51275 -12.79645 10.85489 1.000 19.68550 117 VAL A N 1
ATOM 646 C CA . VAL A 1 100 ? 5.32037 -12.57018 12.27718 1.000 20.07293 117 VAL A CA 1
ATOM 647 C C . VAL A 1 100 ? 5.63030 -13.87148 12.97646 1.000 15.39184 117 VAL A C 1
ATOM 648 O O . VAL A 1 100 ? 5.16721 -14.93686 12.54359 1.000 17.65223 117 VAL A O 1
ATOM 652 N N . GLU A 1 101 ? 6.43720 -13.78144 14.02231 1.000 16.80404 118 GLU A N 1
ATOM 653 C CA . GLU A 1 101 ? 6.84267 -14.93596 14.81614 1.000 17.50789 118 GLU A CA 1
ATOM 654 C C . GLU A 1 101 ? 6.01442 -15.00477 16.08331 1.000 17.84110 118 GLU A C 1
ATOM 655 O O . GLU A 1 101 ? 5.51608 -13.98620 16.58412 1.000 15.18171 118 GLU A O 1
ATOM 661 N N . LEU A 1 102 ? 5.83787 -16.23576 16.57986 1.000 15.24091 119 LEU A N 1
ATOM 662 C CA . LEU A 1 102 ? 5.22533 -16.43155 17.88232 1.000 14.25075 119 LEU A CA 1
ATOM 663 C C . LEU A 1 102 ? 6.02437 -15.66415 18.91193 1.000 17.88901 119 LEU A C 1
ATOM 664 O O . LEU A 1 102 ? 7.25577 -15.62019 18.83700 1.000 19.23191 119 LEU A O 1
ATOM 669 N N . ALA A 1 103 ? 5.33446 -15.04183 19.86409 1.000 14.06438 120 ALA A N 1
ATOM 670 C CA . ALA A 1 103 ? 6.05459 -14.46159 20.99976 1.000 17.68768 120 ALA A CA 1
ATOM 671 C C . ALA A 1 103 ? 6.62102 -15.56050 21.87775 1.000 16.83327 120 ALA A C 1
ATOM 672 O O . ALA A 1 103 ? 7.73501 -15.43527 22.39640 1.000 25.45365 120 ALA A O 1
ATOM 674 N N . ASN A 1 104 ? 5.85995 -16.62427 22.06506 1.000 17.93024 121 ASN A N 1
ATOM 675 C CA . ASN A 1 104 ? 6.35254 -17.79528 22.78293 1.000 20.00753 121 ASN A CA 1
ATOM 676 C C . ASN A 1 104 ? 6.46037 -18.93592 21.80165 1.000 16.27614 121 ASN A C 1
ATOM 677 O O . ASN A 1 104 ? 5.45947 -19.63194 21.55335 1.000 16.76155 121 ASN A O 1
ATOM 682 N N . PRO A 1 105 ? 7.66111 -19.18276 21.25830 1.000 19.60614 122 PRO A N 1
ATOM 683 C CA . PRO A 1 105 ? 7.86816 -20.27499 20.29837 1.000 24.04543 122 PRO A CA 1
ATOM 684 C C . PRO A 1 105 ? 7.55441 -21.64805 20.85878 1.000 15.28844 122 PRO A C 1
ATOM 685 O O . PRO A 1 105 ? 7.43225 -22.57922 20.05354 1.000 16.64987 122 PRO A O 1
ATOM 689 N N . GLU A 1 106 ? 7.36439 -21.80313 22.18599 1.000 15.92442 123 GLU A N 1
ATOM 690 C CA . GLU A 1 106 ? 6.78284 -23.05788 22.67034 1.000 13.90959 123 GLU A CA 1
ATOM 691 C C . GLU A 1 106 ? 5.41842 -23.32934 22.07788 1.000 15.43998 123 GLU A C 1
ATOM 692 O O . GLU A 1 106 ? 4.99962 -24.47748 22.03588 1.000 13.23316 123 GLU A O 1
ATOM 698 N N . ASN A 1 107 ? 4.71914 -22.29615 21.57804 1.000 12.85205 124 ASN A N 1
ATOM 699 C CA . ASN A 1 107 ? 3.39962 -22.50561 21.03331 1.000 10.89071 124 ASN A CA 1
ATOM 700 C C . ASN A 1 107 ? 3.40464 -23.08085 19.61749 1.000 12.15658 124 ASN A C 1
ATOM 701 O O . ASN A 1 107 ? 2.32823 -23.30501 19.07465 1.000 9.52913 124 ASN A O 1
ATOM 706 N N . GLN A 1 108 ? 4.56281 -23.35800 19.00840 1.000 13.08823 125 GLN A N 1
ATOM 707 C CA . GLN A 1 108 ? 4.55718 -23.89027 17.64491 1.000 13.10299 125 GLN A CA 1
ATOM 708 C C . GLN A 1 108 ? 3.70013 -25.14794 17.50073 1.000 11.25171 125 GLN A C 1
ATOM 709 O O . GLN A 1 108 ? 2.93839 -25.28335 16.52882 1.000 13.98543 125 GLN A O 1
ATOM 715 N N . PHE A 1 109 ? 3.75646 -26.08851 18.47389 1.000 10.78398 126 PHE A N 1
ATOM 716 C CA . PHE A 1 109 ? 2.93380 -27.28983 18.29759 1.000 13.20554 126 PHE A CA 1
ATOM 717 C C . PHE A 1 109 ? 1.43671 -26.98879 18.27735 1.000 11.48848 126 PHE A C 1
ATOM 718 O O . PHE A 1 109 ? 0.64525 -27.77260 17.72150 1.000 11.91701 126 PHE A O 1
ATOM 726 N N . ARG A 1 110 ? 1.03404 -25.87228 18.87556 1.000 14.81960 127 ARG A N 1
ATOM 727 C CA . ARG A 1 110 ? -0.36779 -25.47155 18.78832 1.000 14.65592 127 ARG A CA 1
ATOM 728 C C . ARG A 1 110 ? -0.69128 -24.91145 17.39924 1.000 9.07026 127 ARG A C 1
ATOM 729 O O . ARG A 1 110 ? -1.77415 -25.18454 16.84907 1.000 10.85512 127 ARG A O 1
ATOM 737 N N . VAL A 1 111 ? 0.21209 -24.08285 16.86288 1.000 10.32336 128 VAL A N 1
ATOM 738 C CA . VAL A 1 111 ? 0.11120 -23.66442 15.46271 1.000 10.70944 128 VAL A CA 1
ATOM 739 C C . VAL A 1 111 ? -0.05288 -24.87957 14.55718 1.000 9.56869 128 VAL A C 1
ATOM 740 O O . VAL A 1 111 ? -0.89843 -24.90300 13.65349 1.000 9.22218 128 VAL A O 1
ATOM 744 N N . ASP A 1 112 ? 0.79688 -25.90836 14.75829 1.000 12.28902 129 ASP A N 1
ATOM 745 C CA . ASP A 1 112 ? 0.69342 -27.08966 13.91149 1.000 14.98565 129 ASP A CA 1
ATOM 746 C C . ASP A 1 112 ? -0.68218 -27.72422 14.01400 1.000 11.31775 129 ASP A C 1
ATOM 747 O O . ASP A 1 112 ? -1.24815 -28.14941 13.00536 1.000 11.68846 129 ASP A O 1
ATOM 752 N N . TYR A 1 113 ? -1.22309 -27.85174 15.22863 1.000 10.89445 130 TYR A N 1
ATOM 753 C CA . TYR A 1 113 ? -2.53139 -28.47122 15.34033 1.000 14.04286 130 TYR A CA 1
ATOM 754 C C . TYR A 1 113 ? -3.58059 -27.64958 14.58878 1.000 11.47154 130 TYR A C 1
ATOM 755 O O . TYR A 1 113 ? -4.39450 -28.17700 13.81046 1.000 10.28968 130 TYR A O 1
ATOM 764 N N . ILE A 1 114 ? -3.61326 -26.36021 14.87785 1.000 10.97194 131 ILE A N 1
ATOM 765 C CA . ILE A 1 114 ? -4.65260 -25.49520 14.31410 1.000 10.29768 131 ILE A CA 1
ATOM 766 C C . ILE A 1 114 ? -4.60186 -25.51595 12.80175 1.000 9.93948 131 ILE A C 1
ATOM 767 O O . ILE A 1 114 ? -5.62714 -25.70719 12.14408 1.000 12.39378 131 ILE A O 1
ATOM 772 N N . LEU A 1 115 ? -3.39562 -25.38143 12.22637 1.000 12.48034 132 LEU A N 1
ATOM 773 C CA . LEU A 1 115 ? -3.26481 -25.44871 10.76918 1.000 12.12172 132 LEU A CA 1
ATOM 774 C C . LEU A 1 115 ? -3.62297 -26.82208 10.22612 1.000 11.67352 132 LEU A C 1
ATOM 775 O O . LEU A 1 115 ? -4.21306 -26.91970 9.14719 1.000 13.33665 132 LEU A O 1
ATOM 780 N N . SER A 1 116 ? -3.36015 -27.87793 10.98537 1.000 11.09805 133 SER A N 1
ATOM 781 C CA . SER A 1 116 ? -3.60694 -29.21778 10.46370 1.000 13.72100 133 SER A CA 1
ATOM 782 C C . SER A 1 116 ? -5.09024 -29.52215 10.28533 1.000 16.96239 133 SER A C 1
ATOM 783 O O . SER A 1 116 ? -5.44649 -30.34836 9.41759 1.000 15.72195 133 SER A O 1
ATOM 786 N N . VAL A 1 117 ? -5.96925 -28.85668 11.05164 1.000 14.83127 134 VAL A N 1
ATOM 787 C CA . VAL A 1 117 ? -7.40530 -29.12106 10.93922 1.000 16.22465 134 VAL A CA 1
ATOM 788 C C . VAL A 1 117 ? -8.15181 -28.02575 10.15489 1.000 19.24069 134 VAL A C 1
ATOM 789 O O . VAL A 1 117 ? -9.38064 -28.03570 10.11070 1.000 16.65987 134 VAL A O 1
ATOM 793 N N . MET A 1 118 ? -7.43433 -27.13703 9.46855 1.000 15.16455 135 MET A N 1
ATOM 794 C CA . MET A 1 118 ? -8.06210 -26.01221 8.77900 1.000 22.85577 135 MET A CA 1
ATOM 795 C C . MET A 1 118 ? -9.21337 -26.39503 7.86353 1.000 30.90625 135 MET A C 1
ATOM 796 O O . MET A 1 118 ? -10.23758 -25.70450 7.83229 1.000 36.11306 135 MET A O 1
ATOM 801 N N . ASN A 1 119 ? -9.06779 -27.43959 7.06040 1.000 24.48630 136 ASN A N 1
ATOM 802 C CA . ASN A 1 119 ? -10.08648 -27.61500 6.03373 1.000 31.81567 136 ASN A CA 1
ATOM 803 C C . ASN A 1 119 ? -10.92957 -28.86387 6.23706 1.000 29.01559 136 ASN A C 1
ATOM 804 O O . ASN A 1 119 ? -11.52002 -29.36105 5.27435 1.000 31.03920 136 ASN A O 1
ATOM 809 N N . VAL A 1 120 ? -11.00778 -29.37473 7.46156 1.000 25.16015 137 VAL A N 1
ATOM 810 C CA . VAL A 1 120 ? -11.86343 -30.52573 7.74425 1.000 25.47702 137 VAL A CA 1
ATOM 811 C C . VAL A 1 120 ? -13.31696 -30.07188 7.69311 1.000 30.53234 137 VAL A C 1
ATOM 812 O O . VAL A 1 120 ? -13.69705 -29.15138 8.42957 1.000 24.96654 137 VAL A O 1
ATOM 816 N N . PRO A 1 121 ? -14.15813 -30.65899 6.84517 1.000 27.46691 138 PRO A N 1
ATOM 817 C CA . PRO A 1 121 ? -15.59010 -30.35407 6.91217 1.000 30.53477 138 PRO A CA 1
ATOM 818 C C . PRO A 1 121 ? -16.19895 -30.98157 8.15513 1.000 29.48224 138 PRO A C 1
ATOM 819 O O . PRO A 1 121 ? -15.74372 -32.01717 8.64488 1.000 32.60179 138 PRO A O 1
ATOM 823 N N . ASP A 1 122 ? -17.21348 -30.31921 8.70297 1.000 35.13048 139 ASP A N 1
ATOM 824 C CA . ASP A 1 122 ? -17.94411 -30.87503 9.84460 1.000 44.76384 139 ASP A CA 1
ATOM 825 C C . ASP A 1 122 ? -17.00870 -31.18749 11.02669 1.000 31.09529 139 ASP A C 1
ATOM 826 O O . ASP A 1 122 ? -17.01632 -32.28435 11.59729 1.000 36.18130 139 ASP A O 1
ATOM 831 N N . PHE A 1 123 ? -16.16803 -30.20650 11.36455 1.000 33.95067 140 PHE A N 1
ATOM 832 C CA . PHE A 1 123 ? -15.19145 -30.36293 12.43664 1.000 26.79597 140 PHE A CA 1
ATOM 833 C C . PHE A 1 123 ? -15.91184 -30.61421 13.76064 1.000 28.48605 140 PHE A C 1
ATOM 834 O O . PHE A 1 123 ? -16.95155 -30.00733 14.04732 1.000 27.78052 140 PHE A O 1
ATOM 842 N N . ASP A 1 124 ? -15.36598 -31.50240 14.57318 1.000 27.76174 141 ASP A N 1
ATOM 843 C CA . ASP A 1 124 ? -16.07105 -31.89840 15.78926 1.000 30.68592 141 ASP A CA 1
ATOM 844 C C . ASP A 1 124 ? -15.69585 -31.07199 17.01622 1.000 30.12676 141 ASP A C 1
ATOM 845 O O . ASP A 1 124 ? -16.19906 -31.35006 18.10782 1.000 26.76436 141 ASP A O 1
ATOM 850 N N . PHE A 1 125 ? -14.83969 -30.06768 16.87067 1.000 25.48690 142 PHE A N 1
ATOM 851 C CA . PHE A 1 125 ? -14.46553 -29.17588 17.95999 1.000 18.24524 142 PHE A CA 1
ATOM 852 C C . PHE A 1 125 ? -14.11259 -29.87329 19.27093 1.000 23.46754 142 PHE A C 1
ATOM 853 O O . PHE A 1 125 ? -14.72813 -29.61543 20.31076 1.000 22.62905 142 PHE A O 1
ATOM 861 N N . PRO A 1 126 ? -13.05932 -30.67750 19.28378 1.000 24.90751 143 PRO A N 1
ATOM 862 C CA . PRO A 1 126 ? -12.66601 -31.36625 20.50517 1.000 26.28565 143 PRO A CA 1
ATOM 863 C C . PRO A 1 126 ? -12.05008 -30.39859 21.49630 1.000 24.81745 143 PRO A C 1
ATOM 864 O O . PRO A 1 126 ? -11.64217 -29.28767 21.11508 1.000 21.55082 143 PRO A O 1
ATOM 868 N N . PRO A 1 127 ? -11.90496 -30.80065 22.76620 1.000 24.06032 144 PRO A N 1
ATOM 869 C CA . PRO A 1 127 ? -11.38017 -29.86551 23.76187 1.000 20.02638 144 PRO A CA 1
ATOM 870 C C . PRO A 1 127 ? -10.00643 -29.32543 23.42659 1.000 23.59230 144 PRO A C 1
ATOM 871 O O . PRO A 1 127 ? -9.73473 -28.17519 23.77139 1.000 19.69483 144 PRO A O 1
ATOM 875 N N . GLU A 1 128 ? -9.12881 -30.09070 22.76205 1.000 22.31346 145 GLU A N 1
ATOM 876 C CA . GLU A 1 128 ? -7.81335 -29.53978 22.45577 1.000 22.69950 145 GLU A CA 1
ATOM 877 C C . GLU A 1 128 ? -7.91561 -28.35220 21.49652 1.000 17.19024 145 GLU A C 1
ATOM 878 O O . GLU A 1 128 ? -7.05702 -27.46434 21.52632 1.000 17.18590 145 GLU A O 1
ATOM 884 N N . PHE A 1 129 ? -8.90984 -28.35299 20.60116 1.000 16.95942 146 PHE A N 1
ATOM 885 C CA . PHE A 1 129 ? -9.04335 -27.19949 19.71504 1.000 15.95047 146 PHE A CA 1
ATOM 886 C C . PHE A 1 129 ? -9.17587 -25.91079 20.53313 1.000 17.69776 146 PHE A C 1
ATOM 887 O O . PHE A 1 129 ? -8.43733 -24.93282 20.30713 1.000 12.96802 146 PHE A O 1
ATOM 895 N N . TYR A 1 130 ? -10.09888 -25.89898 21.51295 1.000 16.39012 147 TYR A N 1
ATOM 896 C CA . TYR A 1 130 ? -10.28942 -24.68367 22.31097 1.000 16.06854 147 TYR A CA 1
ATOM 897 C C . TYR A 1 130 ? -9.06181 -24.35447 23.12074 1.000 14.73833 147 TYR A C 1
ATOM 898 O O . TYR A 1 130 ? -8.73011 -23.18275 23.30374 1.000 13.19147 147 TYR A O 1
ATOM 907 N N . GLU A 1 131 ? -8.37706 -25.38067 23.63856 1.000 14.47328 148 GLU A N 1
ATOM 908 C CA . GLU A 1 131 ? -7.16212 -25.14503 24.39820 1.0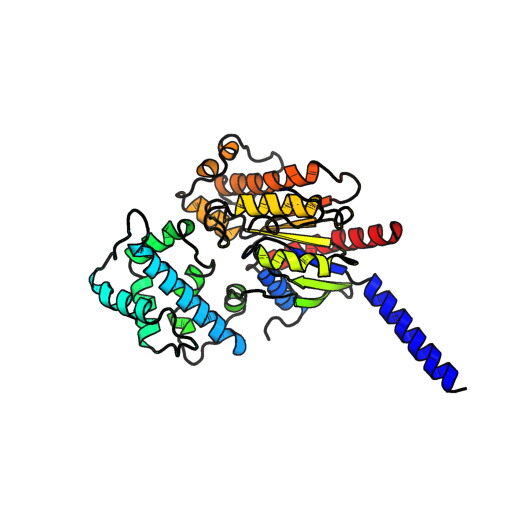00 14.01016 148 GLU A CA 1
ATOM 909 C C . GLU A 1 131 ? -6.10092 -24.47450 23.54184 1.000 13.50848 148 GLU A C 1
ATOM 910 O O . GLU A 1 131 ? -5.46220 -23.50760 23.95931 1.000 12.13566 148 GLU A O 1
ATOM 916 N N . HIS A 1 132 ? -5.87384 -25.01191 22.34265 1.000 12.27910 149 HIS A N 1
ATOM 917 C CA . HIS A 1 132 ? -4.86203 -24.41769 21.47903 1.000 9.40744 149 HIS A CA 1
ATOM 918 C C . HIS A 1 132 ? -5.27968 -23.02729 20.99298 1.000 8.06805 149 HIS A C 1
ATOM 919 O O . HIS A 1 132 ? -4.44123 -22.12431 20.94597 1.000 11.07850 149 HIS A O 1
ATOM 926 N N . ALA A 1 133 ? -6.54558 -22.87337 20.59413 1.000 13.85906 150 ALA A N 1
ATOM 927 C CA . ALA A 1 133 ? -7.00834 -21.55294 20.13278 1.000 13.61380 150 ALA A CA 1
ATOM 928 C C . ALA A 1 133 ? -6.77365 -20.50153 21.19949 1.000 13.10221 150 ALA A C 1
ATOM 929 O O . ALA A 1 133 ? -6.26759 -19.40206 20.92661 1.000 12.25897 150 ALA A O 1
ATOM 931 N N . LYS A 1 134 ? -7.14269 -20.81981 22.43908 1.000 11.54878 151 LYS A N 1
ATOM 932 C CA . LYS A 1 134 ? -7.00817 -19.83245 23.50041 1.000 14.35393 151 LYS A CA 1
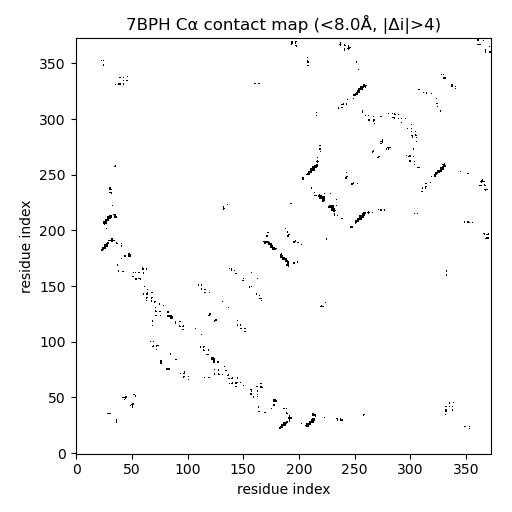ATOM 933 C C . LYS A 1 134 ? -5.55412 -19.49573 23.76154 1.000 12.47887 151 LYS A C 1
ATOM 934 O O . LYS A 1 134 ? -5.17562 -18.32810 23.84884 1.000 13.21411 151 LYS A O 1
ATOM 940 N N . ALA A 1 135 ? -4.69335 -20.51991 23.88409 1.000 10.67639 152 ALA A N 1
ATOM 941 C CA . ALA A 1 135 ? -3.29335 -20.22558 24.11728 1.000 11.25573 152 ALA A CA 1
ATOM 942 C C . ALA A 1 135 ? -2.69114 -19.38216 23.01077 1.000 13.26255 152 ALA A C 1
ATOM 943 O O . ALA A 1 135 ? -1.86825 -18.49403 23.27252 1.000 12.33771 152 ALA A O 1
ATOM 945 N N . LEU A 1 136 ? -3.04424 -19.68396 21.76256 1.000 8.98958 153 LEU A N 1
ATOM 946 C CA . LEU A 1 136 ? -2.49771 -18.93618 20.64742 1.000 9.34518 153 LEU A CA 1
ATOM 947 C C . LEU A 1 136 ? -3.01789 -17.50780 20.65388 1.000 11.02174 153 LEU A C 1
ATOM 948 O O . LEU A 1 136 ? -2.25467 -16.56243 20.43442 1.000 9.95129 153 LEU A O 1
ATOM 953 N N . TRP A 1 137 ? -4.29845 -17.33737 20.98649 1.000 12.95496 154 TRP A N 1
ATOM 954 C CA . TRP A 1 137 ? -4.85084 -15.97556 20.97422 1.000 13.36629 154 TRP A CA 1
ATOM 955 C C . TRP A 1 137 ? -4.20421 -15.10873 22.03503 1.000 14.25355 154 TRP A C 1
ATOM 956 O O . TRP A 1 137 ? -4.00896 -13.91201 21.82494 1.000 19.25308 154 TRP A O 1
ATOM 967 N N . GLU A 1 138 ? -3.75996 -15.70614 23.14623 1.000 17.28336 155 GLU A N 1
ATOM 968 C CA . GLU A 1 138 ? -2.99895 -14.94824 24.14835 1.000 17.11804 155 GLU A CA 1
ATOM 969 C C . GLU A 1 138 ? -1.53648 -14.72324 23.78551 1.000 17.54699 155 GLU A C 1
ATOM 970 O O . GLU A 1 138 ? -0.84267 -13.97703 24.47613 1.000 18.84780 155 GLU A O 1
ATOM 976 N N . ASP A 1 139 ? -1.01873 -15.36710 22.75221 1.000 12.01722 156 ASP A N 1
ATOM 977 C CA . ASP A 1 139 ? 0.35014 -15.12682 22.35531 1.000 11.42698 156 ASP A CA 1
ATOM 978 C C . ASP A 1 139 ? 0.49118 -13.73765 21.71169 1.000 18.57606 156 ASP A C 1
ATOM 979 O O . ASP A 1 139 ? -0.18758 -13.41622 20.71954 1.000 12.44534 156 ASP A O 1
ATOM 984 N N . GLU A 1 140 ? 1.42874 -12.93598 22.21833 1.000 15.89844 157 GLU A N 1
ATOM 985 C CA . GLU A 1 140 ? 1.58558 -11.56663 21.69689 1.000 17.84941 157 GLU A CA 1
ATOM 986 C C . GLU A 1 140 ? 1.95333 -11.54707 20.20556 1.000 15.88775 157 GLU A C 1
ATOM 987 O O . GLU A 1 140 ? 1.66600 -10.57113 19.49539 1.000 14.96483 157 GLU A O 1
ATOM 993 N N . GLY A 1 141 ? 2.61230 -12.59325 19.71358 1.000 12.16281 158 GLY A N 1
ATOM 994 C CA . GLY A 1 141 ? 2.93047 -12.65390 18.29186 1.000 13.08151 158 GLY A CA 1
ATOM 995 C C . GLY A 1 141 ? 1.69397 -12.86673 17.44665 1.000 10.11279 158 GLY A C 1
ATOM 996 O O . GLY A 1 141 ? 1.51510 -12.21198 16.40627 1.000 11.16228 158 GLY A O 1
ATOM 997 N N . VAL A 1 142 ? 0.85146 -13.82038 17.85550 1.000 11.37877 159 VAL A N 1
ATOM 998 C CA . VAL A 1 142 ? -0.44118 -14.02683 17.21889 1.000 12.50338 159 VAL A CA 1
ATOM 999 C C . VAL A 1 142 ? -1.19899 -12.71769 17.23588 1.000 13.77593 159 VAL A C 1
ATOM 1000 O O . VAL A 1 142 ? -1.78435 -12.30515 16.21908 1.000 11.36359 159 VAL A O 1
ATOM 1004 N N . ARG A 1 143 ? -1.13856 -12.01588 18.36253 1.000 11.34337 160 ARG A N 1
ATOM 1005 C CA . ARG A 1 143 ? -1.87208 -10.75662 18.45752 1.000 12.95437 160 ARG A CA 1
ATOM 1006 C C . ARG A 1 143 ? -1.26343 -9.68683 17.54130 1.000 12.03178 160 ARG A C 1
ATOM 1007 O O . ARG A 1 143 ? -1.98887 -8.88138 16.94130 1.000 12.04938 160 ARG A O 1
ATOM 1015 N N . ALA A 1 144 ? 0.06137 -9.67749 17.37444 1.000 12.35283 161 ALA A N 1
ATOM 1016 C CA . ALA A 1 144 ? 0.70300 -8.76605 16.43006 1.000 13.34751 161 ALA A CA 1
ATOM 1017 C C . ALA A 1 144 ? 0.30832 -9.07193 14.99111 1.000 11.98444 161 ALA A C 1
ATOM 1018 O O . ALA A 1 144 ? 0.18771 -8.15661 14.15429 1.000 14.68471 161 ALA A O 1
ATOM 1020 N N . CYS A 1 145 ? 0.13889 -10.35602 14.67132 1.000 9.44121 162 CYS A N 1
ATOM 1021 C CA . CYS A 1 145 ? -0.38815 -10.70765 13.36263 1.000 9.03457 162 CYS A CA 1
ATOM 1022 C C . CYS A 1 145 ? -1.84920 -10.24906 13.22037 1.000 10.17970 162 CYS A C 1
ATOM 1023 O O . CYS A 1 145 ? -2.25007 -9.72785 12.17035 1.000 10.03894 162 CYS A O 1
ATOM 1026 N N . TYR A 1 146 ? -2.64021 -10.41302 14.25640 1.000 9.61852 163 TYR A N 1
ATOM 1027 C CA . TYR A 1 146 ? -4.01398 -9.91546 14.22736 1.000 10.71510 163 TYR A CA 1
ATOM 1028 C C . TYR A 1 146 ? -4.04942 -8.41193 13.94393 1.000 10.41544 163 TYR A C 1
ATOM 1029 O O . TYR A 1 146 ? -4.92650 -7.92151 13.20651 1.000 9.75149 163 TYR A O 1
ATOM 1038 N N . GLU A 1 147 ? -3.12459 -7.66217 14.53799 1.000 10.39242 164 GLU A N 1
ATOM 1039 C CA . GLU A 1 147 ? -3.05606 -6.21307 14.31278 1.000 12.04163 164 GLU A CA 1
ATOM 1040 C C . GLU A 1 147 ? -2.64050 -5.84021 12.88988 1.000 11.10358 164 GLU A C 1
ATOM 1041 O O . GLU A 1 147 ? -2.76794 -4.66443 12.49854 1.000 16.08072 164 GLU A O 1
ATOM 1047 N N . ARG A 1 148 ? -2.09757 -6.77550 12.12055 1.000 8.36616 165 ARG A N 1
ATOM 1048 C CA . ARG A 1 148 ? -1.80953 -6.59350 10.70860 1.000 9.93845 165 ARG A CA 1
ATOM 1049 C C . ARG A 1 148 ? -2.89026 -7.19673 9.80638 1.000 8.50133 165 ARG A C 1
ATOM 1050 O O . ARG A 1 148 ? -2.61312 -7.50909 8.64755 1.000 9.64372 165 ARG A O 1
ATOM 1058 N N . SER A 1 149 ? -4.08344 -7.42976 10.34795 1.000 9.42653 166 SER A N 1
ATOM 1059 C CA . SER A 1 149 ? -5.04091 -8.20764 9.59323 1.000 7.44089 166 SER A CA 1
ATOM 1060 C C . SER A 1 149 ? -5.53338 -7.47647 8.35272 1.000 9.87051 166 SER A C 1
ATOM 1061 O O . SER A 1 149 ? -6.11173 -8.12816 7.48237 1.000 10.25638 166 SER A O 1
ATOM 1064 N N . ASN A 1 150 ? -5.27860 -6.17379 8.20727 1.000 10.44917 167 ASN A N 1
ATOM 1065 C CA . ASN A 1 150 ? -5.66987 -5.57255 6.92402 1.000 12.96309 167 ASN A CA 1
ATOM 1066 C C . ASN A 1 150 ? -4.78632 -6.03871 5.77703 1.000 14.22379 167 ASN A C 1
ATOM 1067 O O . ASN A 1 150 ? -5.11672 -5.80299 4.60482 1.000 13.95627 167 ASN A O 1
ATOM 1072 N N . GLU A 1 151 ? -3.67735 -6.72096 6.06363 1.000 8.88955 168 GLU A N 1
ATOM 1073 C CA . GLU A 1 151 ? -2.85360 -7.34384 5.04801 1.000 12.21164 168 GLU A CA 1
ATOM 1074 C C . GLU A 1 151 ? -3.32971 -8.72027 4.64070 1.000 11.46570 168 GLU A C 1
ATOM 1075 O O . GLU A 1 151 ? -2.71600 -9.31092 3.76260 1.000 16.66785 168 GLU A O 1
ATOM 1081 N N . TYR A 1 152 ? -4.42039 -9.22130 5.21548 1.000 10.70836 169 TYR A N 1
ATOM 1082 C CA . TYR A 1 152 ? -5.02275 -10.46014 4.76358 1.000 8.12733 169 TYR A CA 1
ATOM 1083 C C . TYR A 1 152 ? -6.53631 -10.30425 4.88723 1.000 10.81419 169 TYR A C 1
ATOM 1084 O O . TYR A 1 152 ? -7.06340 -9.18448 4.91857 1.000 12.43484 169 TYR A O 1
ATOM 1093 N N . GLN A 1 153 ? -7.26582 -11.41719 4.89096 1.000 6.75089 170 GLN A N 1
ATOM 1094 C CA . GLN A 1 153 ? -8.71945 -11.36013 4.92952 1.000 7.55413 170 GLN A CA 1
ATOM 1095 C C . GLN A 1 153 ? -9.21370 -12.00190 6.21667 1.000 9.47068 170 GLN A C 1
ATOM 1096 O O . GLN A 1 153 ? -9.20246 -13.23674 6.33887 1.000 14.18767 170 GLN A O 1
ATOM 1102 N N . LEU A 1 154 ? -9.72356 -11.19236 7.12830 1.000 7.21239 171 LEU A N 1
ATOM 1103 C CA . LEU A 1 154 ? -10.11102 -11.69881 8.43083 1.000 6.40183 171 LEU A CA 1
ATOM 1104 C C . LEU A 1 154 ? -11.51585 -11.22771 8.75798 1.000 10.19937 171 LEU A C 1
ATOM 1105 O O . LEU A 1 154 ? -11.77189 -10.03088 8.65430 1.000 10.93863 171 LEU A O 1
ATOM 1110 N N . ILE A 1 155 ? -12.38819 -12.15570 9.18637 1.000 8.29065 172 ILE A N 1
ATOM 1111 C CA . ILE A 1 155 ? -13.74005 -11.75117 9.56624 1.000 9.1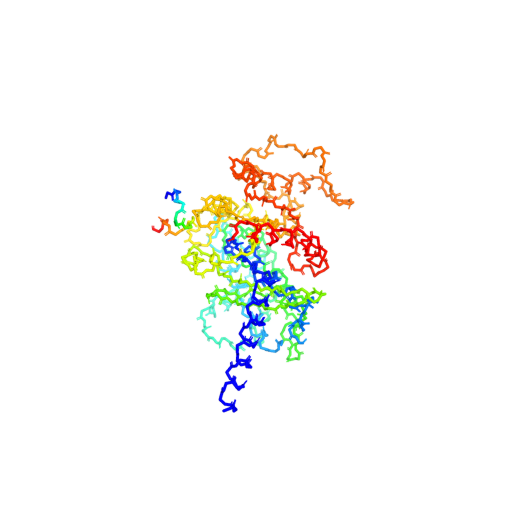3924 172 ILE A CA 1
ATOM 1112 C C . ILE A 1 155 ? -13.74700 -10.75919 10.73124 1.000 10.92511 172 ILE A C 1
ATOM 1113 O O . ILE A 1 155 ? -12.90454 -10.79197 11.65880 1.000 8.23037 172 ILE A O 1
ATOM 1118 N N . ASP A 1 156 ? -14.73449 -9.84515 10.68769 1.000 11.66271 173 ASP A N 1
ATOM 1119 C CA . ASP A 1 156 ? -14.70038 -8.74731 11.65313 1.000 12.85332 173 ASP A CA 1
ATOM 1120 C C . ASP A 1 156 ? -14.93319 -9.20641 13.07143 1.000 11.75334 173 ASP A C 1
ATOM 1121 O O . ASP A 1 156 ? -14.64185 -8.44964 13.99524 1.000 14.49087 173 ASP A O 1
ATOM 1126 N N . CYS A 1 157 ? -15.57739 -10.34417 13.25764 1.000 9.54239 174 CYS A N 1
ATOM 1127 C CA . CYS A 1 157 ? -15.93172 -10.77739 14.59060 1.000 10.54604 174 CYS A CA 1
ATOM 1128 C C . CYS A 1 157 ? -14.79032 -11.53113 15.26775 1.000 9.88168 174 CYS A C 1
ATOM 1129 O O . CYS A 1 157 ? -14.99064 -12.08810 16.35530 1.000 10.14176 174 CYS A O 1
ATOM 1132 N N . ALA A 1 158 ? -13.58282 -11.53075 14.67371 1.000 9.53091 175 ALA A N 1
ATOM 1133 C CA . ALA A 1 158 ? -12.49759 -12.38423 15.20183 1.000 7.88660 175 ALA A CA 1
ATOM 1134 C C . ALA A 1 158 ? -12.20682 -12.08343 16.65886 1.000 7.82250 175 ALA A C 1
ATOM 1135 O O . ALA A 1 158 ? -12.18727 -12.99253 17.48703 1.000 10.40525 175 ALA A O 1
ATOM 1137 N N . GLN A 1 159 ? -11.95046 -10.81526 16.99205 1.000 8.93590 176 GLN A N 1
ATOM 1138 C CA . GLN A 1 159 ? -11.60817 -10.47870 18.37320 1.000 11.33617 176 GLN A CA 1
ATOM 1139 C C . GLN A 1 159 ? -12.75269 -10.79994 19.32463 1.000 11.08395 176 GLN A C 1
ATOM 1140 O O . GLN A 1 159 ? -12.52781 -11.35422 20.40890 1.000 10.73713 176 GLN A O 1
ATOM 1146 N N . TYR A 1 160 ? -13.99688 -10.51655 18.90685 1.000 8.82530 177 TYR A N 1
ATOM 1147 C CA . TYR A 1 160 ? -15.14403 -10.71760 19.78966 1.000 7.94777 177 TYR A CA 1
ATOM 1148 C C . TYR A 1 160 ? -15.27758 -12.18590 20.21641 1.000 10.18587 177 TYR A C 1
ATOM 1149 O O . TYR A 1 160 ? -15.47939 -12.48274 21.39357 1.000 12.18030 177 TYR A O 1
ATOM 1158 N N . PHE A 1 161 ? -15.14474 -13.13088 19.26424 1.000 8.01484 178 PHE A N 1
ATOM 1159 C CA . PHE A 1 161 ? -15.34340 -14.52956 19.60106 1.000 9.45361 178 PHE A CA 1
ATOM 1160 C C . PHE A 1 161 ? -14.08789 -15.11448 20.21911 1.000 10.00357 178 PHE A C 1
ATOM 1161 O O . PHE A 1 161 ? -14.21012 -15.93190 21.13138 1.000 10.51573 178 PHE A O 1
ATOM 1169 N N . LEU A 1 162 ? -12.89356 -14.71209 19.73603 1.000 8.09240 179 LEU A N 1
ATOM 1170 C CA . LEU A 1 162 ? -11.66685 -15.27621 20.31003 1.000 9.12172 179 LEU A CA 1
ATOM 1171 C C . LEU A 1 162 ? -11.54635 -14.87807 21.78133 1.000 9.88243 179 LEU A C 1
ATOM 1172 O O . LEU A 1 162 ? -11.06290 -15.66026 22.61163 1.000 10.57846 179 LEU A O 1
ATOM 1177 N N . ASP A 1 163 ? -12.04495 -13.68702 22.13258 1.000 8.68814 180 ASP A N 1
ATOM 1178 C CA . ASP A 1 163 ? -12.08536 -13.27211 23.53083 1.000 13.26836 180 ASP A CA 1
ATOM 1179 C C . ASP A 1 163 ? -13.06576 -14.08103 24.37040 1.000 12.01279 180 ASP A C 1
ATOM 1180 O O . ASP A 1 163 ? -12.97460 -14.00730 25.59203 1.000 15.37890 180 ASP A O 1
ATOM 1185 N N . LYS A 1 164 ? -13.97045 -14.86113 23.80035 1.000 10.33745 181 LYS A N 1
ATOM 1186 C CA . LYS A 1 164 ? -14.82212 -15.61888 24.69723 1.000 14.52661 181 LYS A CA 1
ATOM 1187 C C . LYS A 1 164 ? -14.78909 -17.09860 24.39732 1.000 14.17934 181 LYS A C 1
ATOM 1188 O O . LYS A 1 164 ? -15.80898 -17.80049 24.45579 1.000 13.48710 181 LYS A O 1
ATOM 1194 N N . ILE A 1 165 ? -13.61077 -17.61469 24.03387 1.000 12.73771 182 ILE A N 1
ATOM 1195 C CA . ILE A 1 165 ? -13.49721 -19.05427 23.78178 1.000 13.41724 182 ILE A CA 1
ATOM 1196 C C . ILE A 1 165 ? -14.03839 -19.86581 24.95829 1.000 13.06298 182 ILE A C 1
ATOM 1197 O O . ILE A 1 165 ? -14.77635 -20.85406 24.76544 1.000 15.96255 182 ILE A O 1
ATOM 1202 N N . ASP A 1 166 ? -13.68465 -19.44233 26.17389 1.0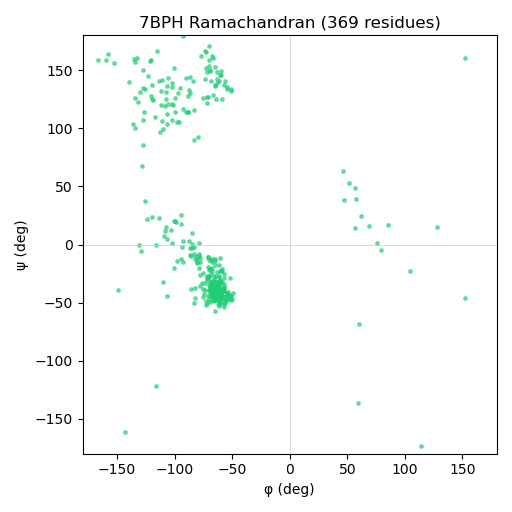00 18.02732 183 ASP A N 1
ATOM 1203 C CA . ASP A 1 166 ? -14.06927 -20.14295 27.41334 1.000 25.28794 183 ASP A CA 1
ATOM 1204 C C . ASP A 1 166 ? -15.58339 -20.22523 27.57184 1.000 22.21958 183 ASP A C 1
ATOM 1205 O O . ASP A 1 166 ? -16.09435 -21.20875 28.11481 1.000 20.92314 183 ASP A O 1
ATOM 1210 N N . VAL A 1 167 ? -16.30872 -19.20309 27.09275 1.000 16.77061 184 VAL A N 1
ATOM 1211 C CA . VAL A 1 167 ? -17.76566 -19.22085 27.07522 1.000 14.10463 184 VAL A CA 1
ATOM 1212 C C . VAL A 1 167 ? -18.29895 -20.18089 26.01316 1.000 21.36763 184 VAL A C 1
ATOM 1213 O O . VAL A 1 167 ? -19.19677 -20.99131 26.27600 1.000 16.87282 184 VAL A O 1
ATOM 1217 N N . ILE A 1 168 ? -17.82420 -20.03875 24.76316 1.000 14.19148 185 ILE A N 1
ATOM 1218 C CA . ILE A 1 168 ? -18.37206 -20.79135 23.63646 1.000 13.99313 185 ILE A CA 1
ATOM 1219 C C . ILE A 1 168 ? -18.18297 -22.29279 23.81361 1.000 13.78963 185 ILE A C 1
ATOM 1220 O O . ILE A 1 168 ? -19.01808 -23.10103 23.35751 1.000 18.08965 185 ILE A O 1
ATOM 1225 N N . LYS A 1 169 ? -17.08767 -22.68425 24.43538 1.000 18.86868 186 LYS A N 1
ATOM 1226 C CA . LYS A 1 169 ? -16.79196 -24.09896 24.44913 1.000 18.19529 186 LYS A CA 1
ATOM 1227 C C . LYS A 1 169 ? -17.62642 -24.86961 25.46933 1.000 27.72284 186 LYS A C 1
ATOM 1228 O O . LYS A 1 169 ? -17.60992 -26.10592 25.41186 1.000 25.72247 186 LYS A O 1
ATOM 1234 N N . GLN A 1 170 ? -18.34395 -24.18016 26.37950 1.000 20.44735 187 GLN A N 1
ATOM 1235 C CA . GLN A 1 170 ? -19.13050 -24.87956 27.40710 1.000 25.49916 187 GLN A CA 1
ATOM 1236 C C . GLN A 1 170 ? -20.24348 -25.71681 26.77347 1.000 26.01820 187 GLN A C 1
ATOM 1237 O O . GLN A 1 170 ? -20.84927 -25.34608 25.76232 1.000 21.50887 187 GLN A O 1
ATOM 1243 N N . ALA A 1 171 ? -20.49998 -26.89398 27.35710 1.000 24.80818 188 ALA A N 1
ATOM 1244 C CA . ALA A 1 171 ? -21.49398 -27.76446 26.75472 1.000 25.29324 188 ALA A CA 1
ATOM 1245 C C . ALA A 1 171 ? -22.88166 -27.13633 26.78280 1.000 19.63256 188 ALA A C 1
ATOM 1246 O O . ALA A 1 171 ? -23.71190 -27.43215 25.91079 1.000 27.70867 188 ALA A O 1
ATOM 1248 N N . ASP A 1 172 ? -23.14074 -26.26612 27.75411 1.000 21.57982 189 ASP A N 1
ATOM 1249 C CA . ASP A 1 172 ? -24.42309 -25.58818 27.92295 1.000 29.68239 189 ASP A CA 1
ATOM 1250 C C . ASP A 1 172 ? -24.40501 -24.16623 27.36376 1.000 27.02228 189 ASP A C 1
ATOM 1251 O O . ASP A 1 172 ? -25.23032 -23.33805 27.76513 1.000 21.99398 189 ASP A O 1
ATOM 1256 N N . TYR A 1 173 ? -23.46356 -23.86335 26.46617 1.000 23.66732 190 TYR A N 1
ATOM 1257 C CA . TYR A 1 173 ? -23.39775 -22.54056 25.83959 1.000 20.42642 190 TYR A CA 1
ATOM 1258 C C . TYR A 1 173 ? -24.69707 -22.23738 25.10151 1.000 18.37345 190 TYR A C 1
ATOM 1259 O O . TYR A 1 173 ? -25.14892 -22.99724 24.24261 1.000 22.29754 190 TYR A O 1
ATOM 1268 N N . VAL A 1 174 ? -25.30691 -21.10796 25.44002 1.000 24.57482 191 VAL A N 1
ATOM 1269 C CA . VAL A 1 174 ? -26.43251 -20.59141 24.68254 1.000 22.39213 191 VAL A CA 1
ATOM 1270 C C . VAL A 1 174 ? -26.01590 -19.22544 24.15178 1.000 19.61481 191 VAL A C 1
ATOM 1271 O O . VAL A 1 174 ? -25.63609 -18.35821 24.93869 1.000 18.58345 191 VAL A O 1
ATOM 1275 N N . PRO A 1 175 ? -26.07389 -18.98739 22.83832 1.000 19.67844 192 PRO A N 1
ATOM 1276 C CA . PRO A 1 175 ? -25.57723 -17.69762 22.31545 1.000 14.48319 192 PRO A CA 1
ATOM 1277 C C . PRO A 1 175 ? -26.42224 -16.53691 22.81376 1.000 19.43794 192 PRO A C 1
ATOM 1278 O O . PRO A 1 175 ? -27.65865 -16.61768 22.84825 1.000 22.82153 192 PRO A O 1
ATOM 1282 N N . SER A 1 176 ? -25.75123 -15.45552 23.19960 1.000 14.59219 193 SER A N 1
ATOM 1283 C CA . SER A 1 176 ? -26.46081 -14.20557 23.48518 1.000 18.44986 193 SER A CA 1
ATOM 1284 C C . SER A 1 176 ? -26.92306 -13.54729 22.18047 1.000 18.83336 193 SER A C 1
ATOM 1285 O O . SER A 1 176 ? -26.48943 -13.91977 21.08199 1.000 15.11964 193 SER A O 1
ATOM 1288 N N . ASP A 1 177 ? -27.81796 -12.54783 22.29509 1.000 16.01322 194 ASP A N 1
ATOM 1289 C CA . ASP A 1 177 ? -28.20922 -11.79910 21.10071 1.000 16.49715 194 ASP A CA 1
ATOM 1290 C C . ASP A 1 177 ? -26.99608 -11.12316 20.45772 1.000 12.37659 194 ASP A C 1
ATOM 1291 O O . ASP A 1 177 ? -26.87961 -11.12303 19.22841 1.000 15.06467 194 ASP A O 1
ATOM 1296 N N . GLN A 1 178 ? -26.09890 -10.54554 21.27143 1.000 12.20660 195 GLN A N 1
ATOM 1297 C CA . GLN A 1 178 ? -24.86918 -9.97938 20.70370 1.000 11.10322 195 GLN A CA 1
ATOM 1298 C C . GLN A 1 178 ? -24.03001 -11.02908 19.96304 1.000 12.21832 195 GLN A C 1
ATOM 1299 O O . GLN A 1 178 ? -23.53073 -10.76035 18.85259 1.000 10.88154 195 GLN A O 1
ATOM 1305 N N . ASP A 1 179 ? -23.85576 -12.23266 20.54919 1.000 11.79457 196 ASP A N 1
ATOM 1306 C CA . ASP A 1 179 ? -23.16877 -13.30449 19.81258 1.000 13.23725 196 ASP A CA 1
ATOM 1307 C C . ASP A 1 179 ? -23.79218 -13.53592 18.43480 1.000 11.85551 196 ASP A C 1
ATOM 1308 O O . ASP A 1 179 ? -23.08259 -13.74100 17.43932 1.000 13.04169 196 ASP A O 1
ATOM 1313 N N . LEU A 1 180 ? -25.13738 -13.61792 18.37590 1.000 10.63693 197 LEU A N 1
ATOM 1314 C CA . LEU A 1 180 ? -25.82392 -13.85328 17.11744 1.000 11.91380 197 LEU A CA 1
ATOM 1315 C C . LEU A 1 180 ? -25.66451 -12.68496 16.15378 1.000 11.10013 197 LEU A C 1
ATOM 1316 O O . LEU A 1 180 ? -25.55703 -12.89156 14.93388 1.000 14.55333 197 LEU A O 1
ATOM 1321 N N . LEU A 1 181 ? -25.58474 -11.45986 16.67865 1.000 10.75037 198 LEU A N 1
ATOM 1322 C CA . LEU A 1 181 ? -25.33942 -10.31857 15.80465 1.000 10.26491 198 LEU A CA 1
ATOM 1323 C C . LEU A 1 181 ? -23.92256 -10.32445 15.25311 1.000 10.42872 198 LEU A C 1
ATOM 1324 O O . LEU A 1 181 ? -23.70555 -9.87624 14.12433 1.000 10.23016 198 LEU A O 1
ATOM 1329 N N . ARG A 1 182 ? -22.97008 -10.77383 16.03822 1.000 9.28239 199 ARG A N 1
ATOM 1330 C CA . ARG A 1 182 ? -21.57766 -10.77840 15.60793 1.000 10.32676 199 ARG A CA 1
ATOM 1331 C C . ARG A 1 182 ? -21.27209 -11.93941 14.66410 1.000 10.40490 199 ARG A C 1
ATOM 1332 O O . ARG A 1 182 ? -20.24246 -11.92605 13.98528 1.000 12.18128 199 ARG A O 1
ATOM 1340 N N . CYS A 1 183 ? -22.10211 -12.96194 14.68472 1.000 11.39893 200 CYS A N 1
ATOM 1341 C CA . CYS A 1 183 ? -21.90741 -14.16523 13.89327 1.000 12.52069 200 CYS A CA 1
ATOM 1342 C C . CYS A 1 183 ? -21.97462 -13.82250 12.40953 1.000 14.87159 200 CYS A C 1
ATOM 1343 O O . CYS A 1 183 ? -22.93257 -13.17938 11.95647 1.000 16.75342 200 CYS A O 1
ATOM 1346 N N . ARG A 1 184 ? -20.93962 -14.18598 11.65188 1.000 14.16812 201 ARG A N 1
ATOM 1347 C CA . ARG A 1 184 ? -20.92710 -13.92350 10.21445 1.000 14.70986 201 ARG A CA 1
ATOM 1348 C C . ARG A 1 184 ? -21.31439 -15.18050 9.46806 1.000 16.58590 201 ARG A C 1
ATOM 1349 O O . ARG A 1 184 ? -20.72161 -16.25593 9.66998 1.000 18.02815 201 ARG A O 1
ATOM 1357 N N . VAL A 1 185 ? -22.31193 -15.04926 8.61624 1.000 18.78352 202 VAL A N 1
ATOM 1358 C CA . VAL A 1 185 ? -22.61852 -16.07391 7.63275 1.000 22.74589 202 VAL A CA 1
ATOM 1359 C C . VAL A 1 185 ? -22.68261 -15.38688 6.28085 1.000 23.10375 202 VAL A C 1
ATOM 1360 O O . VAL A 1 185 ? -22.95224 -14.18311 6.17509 1.000 26.02364 202 VAL A O 1
ATOM 1364 N N . LEU A 1 186 ? -22.34941 -16.13795 5.24636 1.000 25.74853 203 LEU A N 1
ATOM 1365 C CA . LEU A 1 186 ? -22.53288 -15.62882 3.89628 1.000 25.04748 203 LEU A CA 1
ATOM 1366 C C . LEU A 1 186 ? -24.02674 -15.52149 3.57958 1.000 28.94683 203 LEU A C 1
ATOM 1367 O O . LEU A 1 186 ? -24.87547 -16.24194 4.12227 1.000 26.71877 203 LEU A O 1
ATOM 1372 N N . THR A 1 187 ? -24.35012 -14.57684 2.74930 1.000 18.61062 204 THR A N 1
ATOM 1373 C CA . THR A 1 187 ? -25.69906 -14.41415 2.25920 1.000 18.10225 204 THR A CA 1
ATOM 1374 C C . THR A 1 187 ? -25.63867 -14.81569 0.79794 1.000 25.05002 204 THR A C 1
ATOM 1375 O O . THR A 1 187 ? -25.16061 -14.05508 -0.04507 1.000 21.56695 204 THR A O 1
ATOM 1379 N N . SER A 1 188 ? -26.05367 -16.03823 0.51323 1.000 25.20506 205 SER A N 1
ATOM 1380 C CA . SER A 1 188 ? -26.07433 -16.53345 -0.85958 1.000 30.65941 205 SER A CA 1
ATOM 1381 C C . SER A 1 188 ? -27.54306 -16.56486 -1.25424 1.000 29.98058 205 SER A C 1
ATOM 1382 O O . SER A 1 188 ? -28.30886 -17.40840 -0.78063 1.000 39.57918 205 SER A O 1
ATOM 1385 N N . GLY A 1 189 ? -27.94544 -15.60663 -2.04408 1.000 30.54036 206 GLY A N 1
ATOM 1386 C CA . GLY A 1 189 ? -29.32002 -15.50033 -2.45317 1.000 27.17698 206 GLY A CA 1
ATOM 1387 C C . GLY A 1 189 ? -29.98898 -14.25788 -1.89227 1.000 27.59824 206 GLY A C 1
ATOM 1388 O O . GLY A 1 189 ? -29.37243 -13.38157 -1.28149 1.000 26.73932 206 GLY A O 1
ATOM 1389 N N . ILE A 1 190 ? -31.28581 -14.18636 -2.12329 1.000 22.46036 207 ILE A N 1
ATOM 1390 C CA . ILE A 1 190 ? -32.10017 -13.06756 -1.67407 1.000 18.05031 207 ILE A CA 1
ATOM 1391 C C . ILE A 1 190 ? -32.94973 -13.55944 -0.52168 1.000 21.92298 207 ILE A C 1
ATOM 1392 O O . ILE A 1 190 ? -33.62537 -14.59355 -0.63503 1.000 24.30761 207 ILE A O 1
ATOM 1397 N N . PHE A 1 191 ? -32.87049 -12.86911 0.60094 1.000 14.64949 208 PHE A N 1
ATOM 1398 C CA . PHE A 1 191 ? -33.57631 -13.26527 1.80205 1.000 19.13131 208 PHE A CA 1
ATOM 1399 C C . PHE A 1 191 ? -34.49545 -12.13037 2.18962 1.000 25.11667 208 PHE A C 1
ATOM 1400 O O . PHE A 1 191 ? -34.06170 -10.98032 2.26526 1.000 17.18212 208 PHE A O 1
ATOM 1408 N N . GLU A 1 192 ? -35.76690 -12.44211 2.38334 1.000 17.49353 209 GLU A N 1
ATOM 1409 C CA . GLU A 1 192 ? -36.75219 -11.42944 2.73042 1.000 21.25575 209 GLU A CA 1
ATOM 1410 C C . GLU A 1 192 ? -37.13673 -11.53464 4.19325 1.000 24.05021 209 GLU A C 1
ATOM 1411 O O . GLU A 1 192 ? -37.23322 -12.63359 4.74640 1.000 25.79366 209 GLU A O 1
ATOM 1417 N N . THR A 1 193 ? -37.35258 -10.38587 4.81221 1.000 18.48398 210 THR A N 1
ATOM 1418 C CA . THR A 1 193 ? -37.83029 -10.30265 6.18320 1.000 20.94538 210 THR A CA 1
ATOM 1419 C C . THR A 1 193 ? -38.94391 -9.26941 6.21575 1.000 26.25328 210 THR A C 1
ATOM 1420 O O . THR A 1 193 ? -38.75345 -8.13805 5.75534 1.000 22.85528 210 THR A O 1
ATOM 1424 N N . LYS A 1 194 ? -40.10487 -9.65358 6.74039 1.000 22.39736 211 LYS A N 1
ATOM 1425 C CA . LYS A 1 194 ? -41.22220 -8.73593 6.87879 1.000 21.52469 211 LYS A CA 1
ATOM 1426 C C . LYS A 1 194 ? -41.46746 -8.42984 8.35139 1.000 23.93617 211 LYS A C 1
ATOM 1427 O O . LYS A 1 194 ? -41.34464 -9.30154 9.21599 1.000 25.75194 211 LYS A O 1
ATOM 1433 N N . PHE A 1 195 ? -41.79581 -7.18184 8.64304 1.000 21.32948 212 PHE A N 1
ATOM 1434 C CA . PHE A 1 195 ? -42.07201 -6.81594 10.02766 1.000 24.00845 212 PHE A CA 1
ATOM 1435 C C . PHE A 1 195 ? -42.91308 -5.55891 10.01973 1.000 26.69704 212 PHE A C 1
ATOM 1436 O O . PHE A 1 195 ? -43.01034 -4.85155 9.01016 1.000 26.08037 212 PHE A O 1
ATOM 1444 N N . GLN A 1 196 ? -43.52474 -5.29709 11.16776 1.000 28.57505 213 GLN A N 1
ATOM 1445 C CA . GLN A 1 196 ? -44.46817 -4.21040 11.31394 1.000 31.47846 213 GLN A CA 1
ATOM 1446 C C . GLN A 1 196 ? -44.01887 -3.35079 12.47656 1.000 29.97798 213 GLN A C 1
ATOM 1447 O O . GLN A 1 196 ? -43.59108 -3.87922 13.51074 1.000 28.12605 213 GLN A O 1
ATOM 1453 N N . VAL A 1 197 ? -44.03292 -2.03854 12.26412 1.000 28.32469 214 VAL A N 1
ATOM 1454 C CA . VAL A 1 197 ? -43.72419 -1.05098 13.28655 1.000 32.54369 214 VAL A CA 1
ATOM 1455 C C . VAL A 1 197 ? -44.90378 -0.08423 13.32073 1.000 35.40187 214 VAL A C 1
ATOM 1456 O O . VAL A 1 197 ? -45.14398 0.64023 12.34451 1.000 33.16004 214 VAL A O 1
ATOM 1460 N N . ASP A 1 198 ? -45.64349 -0.07600 14.43461 1.000 41.96202 215 ASP A N 1
ATOM 1461 C CA . ASP A 1 198 ? -46.81279 0.80119 14.59624 1.000 39.14165 215 ASP A CA 1
ATOM 1462 C C . ASP A 1 198 ? -47.77618 0.67433 13.41752 1.000 37.09560 215 ASP A C 1
ATOM 1463 O O . ASP A 1 198 ? -48.13331 1.66020 12.76711 1.000 39.07716 215 ASP A O 1
ATOM 1468 N N . LYS A 1 199 ? -48.16082 -0.56498 13.12367 1.000 32.19748 216 LYS A N 1
ATOM 1469 C CA . LYS A 1 199 ? -49.06487 -0.95924 12.04094 1.000 40.46311 216 LYS A CA 1
ATOM 1470 C C . LYS A 1 199 ? -48.60266 -0.50437 10.65118 1.000 43.91188 216 LYS A C 1
ATOM 1471 O O . LYS A 1 199 ? -49.38418 -0.56148 9.69316 1.000 41.06298 216 LYS A O 1
ATOM 1477 N N . VAL A 1 200 ? -47.34935 -0.07788 10.50148 1.000 41.25583 217 VAL A N 1
ATOM 1478 C CA . VAL A 1 200 ? -46.75060 0.16995 9.19345 1.000 35.00838 217 VAL A CA 1
ATOM 1479 C C . VAL A 1 200 ? -45.95333 -1.07250 8.82906 1.000 31.54367 217 VAL A C 1
ATOM 1480 O O . VAL A 1 200 ? -45.18019 -1.58105 9.65368 1.000 26.08516 217 VAL A O 1
ATOM 1484 N N . ASN A 1 201 ? -46.16320 -1.58215 7.62035 1.000 31.92675 218 ASN A N 1
ATOM 1485 C CA . ASN A 1 201 ? -45.53617 -2.82441 7.18222 1.000 30.74635 218 ASN A CA 1
ATOM 1486 C C . ASN A 1 201 ? -44.24989 -2.54074 6.40152 1.000 23.66585 218 ASN A C 1
ATOM 1487 O O . ASN A 1 201 ? -44.21801 -1.65820 5.53665 1.000 19.46945 218 ASN A O 1
ATOM 1492 N N . PHE A 1 202 ? -43.19751 -3.29921 6.73381 1.000 27.43879 219 PHE A N 1
ATOM 1493 C CA . PHE A 1 202 ? -41.87928 -3.17306 6.13785 1.000 21.57828 219 PHE A CA 1
ATOM 1494 C C . PHE A 1 202 ? -41.51089 -4.51819 5.55575 1.000 19.09940 219 PHE A C 1
ATOM 1495 O O . PHE A 1 202 ? -41.83061 -5.56539 6.13605 1.000 21.06453 219 PHE A O 1
ATOM 1503 N N . HIS A 1 203 ? -40.79856 -4.48554 4.43232 1.000 19.72201 220 HIS A N 1
ATOM 1504 C CA . HIS A 1 203 ? -40.41758 -5.69555 3.71591 1.000 17.80551 220 HIS A CA 1
ATOM 1505 C C . HIS A 1 203 ? -38.96053 -5.48508 3.32851 1.000 16.82866 220 HIS A C 1
ATOM 1506 O O . HIS A 1 203 ? -38.67931 -4.71613 2.41053 1.000 15.55428 220 HIS A O 1
ATOM 1513 N N . MET A 1 204 ? -38.05176 -6.13778 4.03425 1.000 17.65027 221 MET A N 1
ATOM 1514 C CA . MET A 1 204 ? -36.64781 -5.90193 3.75416 1.000 21.18603 221 MET A CA 1
ATOM 1515 C C . MET A 1 204 ? -36.11142 -7.05066 2.93956 1.000 15.33095 221 MET A C 1
ATOM 1516 O O . MET A 1 204 ? -36.41721 -8.21463 3.21885 1.000 18.95377 221 MET A O 1
ATOM 1521 N N . PHE A 1 205 ? -35.34735 -6.70297 1.91895 1.000 12.67221 222 PHE A N 1
ATOM 1522 C CA . PHE A 1 205 ? -34.64100 -7.64020 1.04593 1.000 12.18913 222 PHE A CA 1
ATOM 1523 C C . PHE A 1 205 ? -33.14175 -7.56846 1.33969 1.000 16.32097 222 PHE A C 1
ATOM 1524 O O . PHE A 1 205 ? -32.53328 -6.51528 1.13604 1.000 14.93428 222 PHE A O 1
ATOM 1532 N N . ASP A 1 206 ? -32.56443 -8.69738 1.76054 1.000 9.97748 223 ASP A N 1
ATOM 1533 C CA . ASP A 1 206 ? -31.14676 -8.84352 2.07812 1.000 13.80830 223 ASP A CA 1
ATOM 1534 C C . ASP A 1 206 ? -30.53308 -9.66360 0.95696 1.000 15.42912 223 ASP A C 1
ATOM 1535 O O . ASP A 1 206 ? -31.11274 -10.67612 0.52971 1.000 15.80136 223 ASP A O 1
ATOM 1540 N N . VAL A 1 207 ? -29.41567 -9.18511 0.43370 1.000 12.80992 224 VAL A N 1
ATOM 1541 C CA . VAL A 1 207 ? -28.73171 -9.81112 -0.69079 1.000 16.10015 224 VAL A CA 1
ATOM 1542 C C . VAL A 1 207 ? -27.25473 -9.86066 -0.34295 1.000 12.27697 224 VAL A C 1
ATOM 1543 O O . VAL A 1 207 ? -26.77750 -9.09783 0.49214 1.000 11.65300 224 VAL A O 1
ATOM 1547 N N . GLY A 1 208 ? -26.53312 -10.77450 -0.98310 1.000 12.52701 225 GLY A N 1
ATOM 1548 C CA . GLY A 1 208 ? -25.07391 -10.76149 -0.87198 1.000 15.53582 225 GLY A CA 1
ATOM 1549 C C . GLY A 1 208 ? -24.45236 -9.55895 -1.57145 1.000 11.31772 225 GLY A C 1
ATOM 1550 O O . GLY A 1 208 ? -24.93440 -9.06410 -2.58159 1.000 12.01807 225 GLY A O 1
ATOM 1551 N N . GLY A 1 209 ? -23.30891 -9.11163 -1.05635 1.000 9.99693 226 GLY A N 1
ATOM 1552 C CA . GLY A 1 209 ? -22.71075 -7.95804 -1.67209 1.000 7.99498 226 GLY A CA 1
ATOM 1553 C C . GLY A 1 209 ? -21.35017 -8.24297 -2.30284 1.000 8.17934 226 GLY A C 1
ATOM 1554 O O . GLY A 1 209 ? -20.75871 -7.35113 -2.88837 1.000 6.31428 226 GLY A O 1
ATOM 1555 N N . GLN A 1 210 ? -20.84071 -9.46919 -2.22601 1.000 8.03462 227 GLN A N 1
ATOM 1556 C CA . GLN A 1 210 ? -19.64711 -9.66544 -3.03542 1.000 8.92839 227 GLN A CA 1
ATOM 1557 C C . GLN A 1 210 ? -19.99448 -9.56792 -4.52469 1.000 6.81240 227 GLN A C 1
ATOM 1558 O O . GLN A 1 210 ? -21.13487 -9.78488 -4.95057 1.000 10.49938 227 GLN A O 1
ATOM 1564 N N . ARG A 1 211 ? -18.95730 -9.31949 -5.32245 1.000 9.84697 228 ARG A N 1
ATOM 1565 C CA . ARG A 1 211 ? -19.14929 -8.94455 -6.72953 1.000 7.84212 228 ARG A CA 1
ATOM 1566 C C . ARG A 1 211 ? -20.04891 -9.90265 -7.48030 1.000 10.79718 228 ARG A C 1
ATOM 1567 O O . ARG A 1 211 ? -20.92116 -9.45975 -8.22741 1.000 12.15438 228 ARG A O 1
ATOM 1575 N N . ASP A 1 212 ? -19.85228 -11.20154 -7.30146 1.000 10.70469 229 ASP A N 1
ATOM 1576 C CA . ASP A 1 212 ? -20.66559 -12.15311 -8.06805 1.000 14.57757 229 ASP A CA 1
ATOM 1577 C C . ASP A 1 212 ? -22.12636 -12.09761 -7.66065 1.000 17.71222 229 ASP A C 1
ATOM 1578 O O . ASP A 1 212 ? -23.02863 -12.25016 -8.50079 1.000 19.11424 229 ASP A O 1
ATOM 1583 N N . GLU A 1 213 ? -22.38794 -11.88202 -6.38049 1.000 12.19945 230 GLU A N 1
ATOM 1584 C CA . GLU A 1 213 ? -23.76068 -11.79584 -5.89728 1.000 9.44461 230 GLU A CA 1
ATOM 1585 C C . GLU A 1 213 ? -24.48173 -10.55238 -6.43517 1.000 15.16266 230 GLU A C 1
ATOM 1586 O O . GLU A 1 213 ? -25.71485 -10.53090 -6.45051 1.000 13.74449 230 GLU A O 1
ATOM 1592 N N . ARG A 1 214 ? -23.75315 -9.51881 -6.89630 1.000 10.49666 231 ARG A N 1
ATOM 1593 C CA . ARG A 1 214 ? -24.42775 -8.28545 -7.34043 1.000 7.63008 231 ARG A CA 1
ATOM 1594 C C . ARG A 1 214 ? -25.21319 -8.50003 -8.62380 1.000 11.70073 231 ARG A C 1
ATOM 1595 O O . ARG A 1 214 ? -26.12328 -7.71678 -8.91620 1.000 12.18827 231 ARG A O 1
ATOM 1603 N N . ARG A 1 215 ? -24.86415 -9.54558 -9.38607 1.000 13.77790 232 ARG A N 1
ATOM 1604 C CA . ARG A 1 215 ? -25.68810 -9.92015 -10.53699 1.000 16.73075 232 ARG A CA 1
ATOM 1605 C C . ARG A 1 215 ? -27.12658 -10.26765 -10.14930 1.000 14.14733 232 ARG A C 1
ATOM 1606 O O . ARG A 1 215 ? -27.99742 -10.24422 -11.02746 1.000 21.45223 232 ARG A O 1
ATOM 1614 N N . LYS A 1 216 ? -27.38660 -10.65433 -8.90314 1.000 15.75003 233 LYS A N 1
ATOM 1615 C CA . LYS A 1 216 ? -28.74242 -10.97832 -8.47905 1.000 17.80186 233 LYS A CA 1
ATOM 1616 C C . LYS A 1 216 ? -29.55845 -9.73524 -8.14690 1.000 18.08254 233 LYS A C 1
ATOM 1617 O O . LYS A 1 216 ? -30.78327 -9.82231 -8.04505 1.000 16.38872 233 LYS A O 1
ATOM 1623 N N . TRP A 1 217 ? -28.90929 -8.57879 -7.95093 1.000 13.99776 234 TRP A N 1
ATOM 1624 C CA . TRP A 1 217 ? -29.59860 -7.46569 -7.31479 1.000 9.61339 234 TRP A CA 1
ATOM 1625 C C . TRP A 1 217 ? -30.79667 -7.00274 -8.14070 1.000 13.86103 234 TRP A C 1
ATOM 1626 O O . TRP A 1 217 ? -31.84451 -6.65388 -7.57494 1.000 14.72151 234 TRP A O 1
ATOM 1637 N N . ILE A 1 218 ? -30.64835 -6.99962 -9.47771 1.000 12.66843 235 ILE A N 1
ATOM 1638 C CA . ILE A 1 218 ? -31.70920 -6.54520 -10.38326 1.000 17.42644 235 ILE A CA 1
ATOM 1639 C C . ILE A 1 218 ? -33.03570 -7.24964 -10.09071 1.000 18.29634 235 ILE A C 1
ATOM 1640 O O . ILE A 1 218 ? -34.10795 -6.67853 -10.32066 1.000 18.37360 235 ILE A O 1
ATOM 1645 N N . GLN A 1 219 ? -32.98694 -8.48182 -9.56774 1.000 14.47950 236 GLN A N 1
ATOM 1646 C CA . GLN A 1 219 ? -34.22279 -9.20046 -9.26344 1.000 17.12570 236 GLN A CA 1
ATOM 1647 C C . GLN A 1 219 ? -35.06634 -8.47685 -8.21919 1.000 20.90234 236 GLN A C 1
ATOM 1648 O O . GLN A 1 219 ? -36.26165 -8.77517 -8.06340 1.000 19.02758 236 GLN A O 1
ATOM 1654 N N . CYS A 1 220 ? -34.47173 -7.54358 -7.47843 1.000 17.40786 237 CYS A N 1
ATOM 1655 C CA . CYS A 1 220 ? -35.17522 -6.85585 -6.41026 1.000 14.79487 237 CYS A CA 1
ATOM 1656 C C . CYS A 1 220 ? -35.53509 -5.41709 -6.75373 1.000 22.97919 237 CYS A C 1
ATOM 1657 O O . CYS A 1 220 ? -35.99483 -4.68546 -5.86571 1.000 21.00767 237 CYS A O 1
ATOM 1660 N N . PHE A 1 221 ? -35.27549 -4.95879 -7.98334 1.000 19.09441 238 PHE A N 1
ATOM 1661 C CA . PHE A 1 221 ? -35.41386 -3.53010 -8.26599 1.000 20.45741 238 PHE A CA 1
ATOM 1662 C C . PHE A 1 221 ? -36.86761 -3.12894 -8.50430 1.000 27.77988 238 PHE A C 1
ATOM 1663 O O . PHE A 1 221 ? -37.18961 -1.93163 -8.49629 1.000 32.41098 238 PHE A O 1
ATOM 1671 N N . ASN A 1 222 ? -37.73664 -4.10301 -8.72759 1.000 19.80595 239 ASN A N 1
ATOM 1672 C CA . ASN A 1 222 ? -39.13834 -3.80277 -8.98061 1.000 26.08455 239 ASN A CA 1
ATOM 1673 C C . ASN A 1 222 ? -39.83580 -3.31829 -7.71296 1.000 19.72273 239 ASN A C 1
ATOM 1674 O O . ASN A 1 222 ? -39.79468 -3.98282 -6.66617 1.000 24.75296 239 ASN A O 1
ATOM 1679 N N . ASP A 1 223 ? -40.48948 -2.16044 -7.81808 1.000 23.24874 240 ASP A N 1
ATOM 1680 C CA . ASP A 1 223 ? -41.34580 -1.65607 -6.75833 1.000 18.67489 240 ASP A CA 1
ATOM 1681 C C . ASP A 1 223 ? -40.56897 -1.39292 -5.45480 1.000 25.13104 240 ASP A C 1
ATOM 1682 O O . ASP A 1 223 ? -41.15573 -1.37116 -4.37213 1.000 23.01152 240 ASP A O 1
ATOM 1687 N N . VAL A 1 224 ? -39.25139 -1.14863 -5.54748 1.000 19.11356 241 VAL A N 1
ATOM 1688 C CA . VAL A 1 224 ? -38.48946 -0.79196 -4.35243 1.000 16.32963 241 VAL A CA 1
ATOM 1689 C C . VAL A 1 224 ? -38.98859 0.53391 -3.83406 1.000 16.06324 241 VAL A C 1
ATOM 1690 O O . VAL A 1 224 ? -39.17815 1.47160 -4.61277 1.000 18.32804 241 VAL A O 1
ATOM 1694 N N . THR A 1 225 ? -39.15674 0.63024 -2.50507 1.000 16.72319 242 THR A N 1
ATOM 1695 C CA . THR A 1 225 ? -39.46788 1.91029 -1.86578 1.000 16.23680 242 THR A CA 1
ATOM 1696 C C . THR A 1 225 ? -38.20186 2.72721 -1.60959 1.000 16.10875 242 THR A C 1
ATOM 1697 O O . THR A 1 225 ? -38.13485 3.91276 -1.95971 1.000 14.97173 242 THR A O 1
ATOM 1701 N N . ALA A 1 226 ? -37.18554 2.11209 -0.98849 1.000 12.20734 243 ALA A N 1
ATOM 1702 C CA . ALA A 1 226 ? -35.97069 2.84031 -0.69393 1.000 12.13311 243 ALA A CA 1
ATOM 1703 C C . ALA A 1 226 ? -34.83547 1.83142 -0.66217 1.000 8.23462 243 ALA A C 1
ATOM 1704 O O . ALA A 1 226 ? -35.06451 0.64256 -0.39501 1.000 11.94857 243 ALA A O 1
ATOM 1706 N N . ILE A 1 227 ? -33.63158 2.30904 -0.89116 1.000 10.01599 244 ILE A N 1
ATOM 1707 C CA . ILE A 1 227 ? -32.43662 1.47186 -0.70427 1.000 7.72838 244 ILE A CA 1
ATOM 1708 C C . ILE A 1 227 ? -31.80301 1.86661 0.60752 1.000 9.29133 244 ILE A C 1
ATOM 1709 O O . ILE A 1 227 ? -31.71533 3.04351 0.90672 1.000 10.12414 244 ILE A O 1
ATOM 1714 N N . ILE A 1 228 ? -31.34142 0.89811 1.35894 1.000 8.48759 245 ILE A N 1
ATOM 1715 C CA . ILE A 1 228 ? -30.46229 1.15708 2.50516 1.000 6.88810 245 ILE A CA 1
ATOM 1716 C C . ILE A 1 228 ? -29.09118 0.70082 2.03898 1.000 7.88437 245 ILE A C 1
ATOM 1717 O O . ILE A 1 228 ? -28.88399 -0.50348 1.83115 1.000 8.83184 245 ILE A O 1
ATOM 1722 N N . PHE A 1 229 ? -28.16267 1.63077 1.85858 1.000 5.56370 246 PHE A N 1
ATOM 1723 C CA . PHE A 1 229 ? -26.84975 1.26912 1.34850 1.000 5.59592 246 PHE A CA 1
ATOM 1724 C C . PHE A 1 229 ? -25.88639 1.25626 2.51715 1.000 6.78224 246 PHE A C 1
ATOM 1725 O O . PHE A 1 229 ? -25.75901 2.25756 3.21442 1.000 7.19032 246 PHE A O 1
ATOM 1733 N N . VAL A 1 230 ? -25.25441 0.12424 2.77801 1.000 4.63955 247 VAL A N 1
ATOM 1734 C CA . VAL A 1 230 ? -24.45437 -0.04205 3.98496 1.000 4.56248 247 VAL A CA 1
ATOM 1735 C C . VAL A 1 230 ? -22.98401 -0.02296 3.59371 1.000 5.91670 247 VAL A C 1
ATOM 1736 O O . VAL A 1 230 ? -22.58929 -0.67350 2.61809 1.000 6.76553 247 VAL A O 1
ATOM 1740 N N . VAL A 1 231 ? -22.15932 0.68378 4.36776 1.000 4.64054 248 VAL A N 1
ATOM 1741 C CA . VAL A 1 231 ? -20.73460 0.81281 4.07656 1.000 5.74676 248 VAL A CA 1
ATOM 1742 C C . VAL A 1 231 ? -19.98471 0.41763 5.32977 1.000 4.78369 248 VAL A C 1
ATOM 1743 O O . VAL A 1 231 ? -20.37970 0.85884 6.41266 1.000 6.20762 248 VAL A O 1
ATOM 1747 N N . ALA A 1 232 ? -18.91325 -0.40458 5.19964 1.000 4.28707 249 ALA A N 1
ATOM 1748 C CA . ALA A 1 232 ? -17.98081 -0.63348 6.30963 1.000 3.73106 249 ALA A CA 1
ATOM 1749 C C . ALA A 1 232 ? -17.01854 0.54401 6.40284 1.000 2.69438 249 ALA A C 1
ATOM 1750 O O . ALA A 1 232 ? -15.94019 0.55093 5.76183 1.000 6.02825 249 ALA A O 1
ATOM 1752 N N . SER A 1 233 ? -17.37301 1.53179 7.22443 1.000 5.57810 250 SER A N 1
ATOM 1753 C CA . SER A 1 233 ? -16.55482 2.75441 7.29909 1.000 7.60163 250 SER A CA 1
ATOM 1754 C C . SER A 1 233 ? -15.15424 2.46126 7.76507 1.000 5.62749 250 SER A C 1
ATOM 1755 O O . SER A 1 233 ? -14.20491 3.18346 7.41749 1.000 7.67518 250 SER A O 1
ATOM 1758 N N . SER A 1 234 ? -15.00871 1.40481 8.54830 1.000 5.82924 251 SER A N 1
ATOM 1759 C CA . SER A 1 234 ? -13.74424 1.05110 9.15827 1.000 6.08863 251 SER A CA 1
ATOM 1760 C C . SER A 1 234 ? -12.79499 0.34851 8.21354 1.000 6.91282 251 SER A C 1
ATOM 1761 O O . SER A 1 234 ? -11.63216 0.09318 8.56013 1.000 10.16781 251 SER A O 1
ATOM 1764 N N . SER A 1 235 ? -13.24911 -0.02944 7.00965 1.000 5.57424 252 SER A N 1
ATOM 1765 C CA . SER A 1 235 ? -12.44274 -0.86348 6.13370 1.000 4.99286 252 SER A CA 1
ATOM 1766 C C . SER A 1 235 ? -11.62203 -0.05298 5.12389 1.000 6.15232 252 SER A C 1
ATOM 1767 O O . SER A 1 235 ? -11.19512 -0.60221 4.11114 1.000 7.61386 252 SER A O 1
ATOM 1770 N N . TYR A 1 236 ? -11.31308 1.19763 5.44949 1.000 7.03241 253 TYR A N 1
ATOM 1771 C CA . TYR A 1 236 ? -10.54909 2.05484 4.54612 1.000 8.53273 253 TYR A CA 1
ATOM 1772 C C . TYR A 1 236 ? -9.12096 1.56174 4.31548 1.000 8.87074 253 TYR A C 1
ATOM 1773 O O . TYR A 1 236 ? -8.47276 2.00165 3.34987 1.000 9.96567 253 TYR A O 1
ATOM 1782 N N . ASN A 1 237 ? -8.57638 0.67465 5.16769 1.000 8.40068 254 ASN A N 1
ATOM 1783 C CA . ASN A 1 237 ? -7.23154 0.17683 4.96962 1.000 9.48182 254 ASN A CA 1
ATOM 1784 C C . ASN A 1 237 ? -7.21412 -1.26652 4.50295 1.000 12.58319 254 ASN A C 1
ATOM 1785 O O . ASN A 1 237 ? -6.16865 -1.91518 4.55485 1.000 10.96170 254 ASN A O 1
ATOM 1790 N N . MET A 1 238 ? -8.34971 -1.79047 4.04597 1.000 5.43496 255 MET A N 1
ATOM 1791 C CA . MET A 1 238 ? -8.46141 -3.18820 3.71033 1.000 6.73430 255 MET A CA 1
ATOM 1792 C C . MET A 1 238 ? -8.72494 -3.29694 2.21338 1.000 6.18500 255 MET A C 1
ATOM 1793 O O . MET A 1 238 ? -9.10820 -2.31472 1.56921 1.000 6.76412 255 MET A O 1
ATOM 1798 N N . VAL A 1 239 ? -8.57415 -4.51469 1.68403 1.000 6.70371 256 VAL A N 1
ATOM 1799 C CA . VAL A 1 239 ? -8.92214 -4.74524 0.28367 1.000 4.68769 256 VAL A CA 1
ATOM 1800 C C . VAL A 1 239 ? -9.99840 -5.81606 0.22242 1.000 5.46089 256 VAL A C 1
ATOM 1801 O O . VAL A 1 239 ? -10.22608 -6.54639 1.17064 1.000 7.17720 256 VAL A O 1
ATOM 1805 N N . ILE A 1 240 ? -10.72946 -5.85203 -0.89111 1.000 5.49554 257 ILE A N 1
ATOM 1806 C CA . ILE A 1 240 ? -11.84561 -6.78494 -1.00694 1.000 3.96807 257 ILE A CA 1
ATOM 1807 C C . ILE A 1 240 ? -11.34005 -8.21464 -1.19107 1.000 8.36578 257 ILE A C 1
ATOM 1808 O O . ILE A 1 240 ? -10.24282 -8.48371 -1.72488 1.000 8.90862 257 ILE A O 1
ATOM 1813 N N . ARG A 1 241 ? -12.15718 -9.15308 -0.73422 1.000 8.16552 258 ARG A N 1
ATOM 1814 C CA . ARG A 1 241 ? -11.83760 -10.57540 -0.94035 1.000 7.61186 258 ARG A CA 1
ATOM 1815 C C . ARG A 1 241 ? -11.76046 -10.94941 -2.42133 1.000 11.72285 258 ARG A C 1
ATOM 1816 O O . ARG A 1 241 ? -10.99277 -11.85021 -2.78648 1.000 13.73104 258 ARG A O 1
ATOM 1824 N N . GLU A 1 242 ? -12.58350 -10.31586 -3.26399 1.000 8.23279 259 GLU A N 1
ATOM 1825 C CA . GLU A 1 242 ? -12.76969 -10.81067 -4.63167 1.000 11.49905 259 GLU A CA 1
ATOM 1826 C C . GLU A 1 242 ? -11.48514 -10.80005 -5.42618 1.000 15.67942 259 GLU A C 1
ATOM 1827 O O . GLU A 1 242 ? -11.28698 -11.68139 -6.27230 1.000 16.10015 259 GLU A O 1
ATOM 1833 N N . ASP A 1 243 ? -10.63378 -9.79515 -5.22378 1.000 11.63241 260 ASP A N 1
ATOM 1834 C CA . ASP A 1 243 ? -9.37142 -9.69167 -5.96351 1.000 14.90150 260 ASP A CA 1
ATOM 1835 C C . ASP A 1 243 ? -8.18624 -9.43171 -5.04672 1.000 16.02803 260 ASP A C 1
ATOM 1836 O O . ASP A 1 243 ? -7.04671 -9.32745 -5.53238 1.000 16.11498 260 ASP A O 1
ATOM 1841 N N . ASN A 1 244 ? -8.42110 -9.32952 -3.72976 1.000 11.39642 261 ASN A N 1
ATOM 1842 C CA . ASN A 1 244 ? -7.36387 -9.06447 -2.75847 1.000 19.16594 261 ASN A CA 1
ATOM 1843 C C . ASN A 1 244 ? -6.43993 -7.91967 -3.18669 1.000 18.41161 261 ASN A C 1
ATOM 1844 O O . ASN A 1 244 ? -5.23673 -7.92338 -2.90758 1.000 14.53272 261 ASN A O 1
ATOM 1849 N N . GLN A 1 245 ? -7.01322 -6.88933 -3.78946 1.000 10.97085 262 GLN A N 1
ATOM 1850 C CA . GLN A 1 245 ? -6.24118 -5.77046 -4.30405 1.000 13.23878 262 GLN A CA 1
ATOM 1851 C C . GLN A 1 245 ? -7.00485 -4.45282 -4.26247 1.000 11.67277 262 GLN A C 1
ATOM 1852 O O . GLN A 1 245 ? -6.45079 -3.38647 -3.95196 1.000 12.90836 262 GLN A O 1
ATOM 1858 N N . THR A 1 246 ? -8.29944 -4.49786 -4.57218 1.000 7.39719 263 THR A N 1
ATOM 1859 C CA . THR A 1 246 ? -9.09742 -3.29135 -4.57856 1.000 7.60242 263 THR A CA 1
ATOM 1860 C C . THR A 1 246 ? -9.44520 -2.82290 -3.16053 1.000 9.45110 263 THR A C 1
ATOM 1861 O O . THR A 1 246 ? -9.95536 -3.59511 -2.36751 1.000 8.14012 263 THR A O 1
ATOM 1865 N N . ASN A 1 247 ? -9.14213 -1.57178 -2.84822 1.000 8.25091 264 ASN A N 1
ATOM 1866 C CA . ASN A 1 247 ? -9.45405 -1.02683 -1.52025 1.000 7.01043 264 ASN A CA 1
ATOM 1867 C C . ASN A 1 247 ? -10.95122 -1.14507 -1.21793 1.000 6.10511 264 ASN A C 1
ATOM 1868 O O . ASN A 1 247 ? -11.78476 -0.87047 -2.08008 1.000 5.86605 264 ASN A O 1
ATOM 1873 N N . ARG A 1 248 ? -11.29748 -1.54880 0.00883 1.000 5.25692 265 ARG A N 1
ATOM 1874 C CA . ARG A 1 248 ? -12.72132 -1.81434 0.33557 1.000 3.71114 265 ARG A CA 1
ATOM 1875 C C . ARG A 1 248 ? -13.56072 -0.55772 0.31285 1.000 5.45611 265 ARG A C 1
ATOM 1876 O O . ARG A 1 248 ? -14.72214 -0.60698 -0.10780 1.000 6.62265 265 ARG A O 1
ATOM 1884 N N . LEU A 1 249 ? -13.04065 0.56510 0.84727 1.000 5.58910 266 LEU A N 1
ATOM 1885 C CA . LEU A 1 249 ? -13.82135 1.79471 0.81456 1.000 3.92128 266 LEU A CA 1
ATOM 1886 C C . LEU A 1 249 ? -13.94224 2.32698 -0.61703 1.000 5.07432 266 LEU A C 1
ATOM 1887 O O . LEU A 1 249 ? -15.01613 2.79153 -0.99957 1.000 6.30765 266 LEU A O 1
ATOM 1892 N N . GLN A 1 250 ? -12.87400 2.18976 -1.43002 1.000 6.57357 267 GLN A N 1
ATOM 1893 C CA . GLN A 1 250 ? -12.96650 2.57358 -2.84006 1.000 6.85464 267 GLN A CA 1
ATOM 1894 C C . GLN A 1 250 ? -14.04712 1.74126 -3.52462 1.000 4.88526 267 GLN A C 1
ATOM 1895 O O . GLN A 1 250 ? -14.86114 2.27708 -4.30401 1.000 6.89412 267 GLN A O 1
ATOM 1901 N N . GLU A 1 251 ? -14.08818 0.43175 -3.21680 1.000 5.71007 268 GLU A N 1
ATOM 1902 C CA . GLU A 1 251 ? -15.10300 -0.44259 -3.79677 1.000 6.58131 268 GLU A CA 1
ATOM 1903 C C . GLU A 1 251 ? -16.48221 0.02313 -3.38919 1.000 6.21021 268 GLU A C 1
ATOM 1904 O O . GLU A 1 251 ? -17.40904 0.05836 -4.22199 1.000 7.01194 268 GLU A O 1
ATOM 1910 N N . ALA A 1 252 ? -16.64847 0.36524 -2.08928 1.000 4.53290 269 ALA A N 1
ATOM 1911 C CA . ALA A 1 252 ? -17.94447 0.85697 -1.59426 1.000 2.72484 269 ALA A CA 1
ATOM 1912 C C . ALA A 1 252 ? -18.35711 2.12871 -2.33125 1.000 6.16039 269 ALA A C 1
ATOM 1913 O O . ALA A 1 252 ? -19.51378 2.27217 -2.70723 1.000 4.78694 269 ALA A O 1
ATOM 1915 N N . LEU A 1 253 ? -17.41331 3.03491 -2.55201 1.000 5.12595 270 LEU A N 1
ATOM 1916 C CA . LEU A 1 253 ? -17.73826 4.27755 -3.24210 1.000 5.05345 270 LEU A CA 1
ATOM 1917 C C . LEU A 1 253 ? -18.13090 3.98755 -4.67105 1.000 6.26246 270 LEU A C 1
ATOM 1918 O O . LEU A 1 253 ? -19.09556 4.56810 -5.18515 1.000 6.87347 270 LEU A O 1
ATOM 1923 N N . ASN A 1 254 ? -17.34347 3.15789 -5.34702 1.000 4.87986 271 ASN A N 1
ATOM 1924 C CA . ASN A 1 254 ? -17.63957 2.83888 -6.75054 1.000 7.66606 271 ASN A CA 1
ATOM 1925 C C . ASN A 1 254 ? -18.98252 2.14417 -6.84768 1.000 8.48770 271 ASN A C 1
ATOM 1926 O O . ASN A 1 254 ? -19.78876 2.43316 -7.74478 1.000 7.43404 271 ASN A O 1
ATOM 1931 N N . LEU A 1 255 ? -19.25831 1.25468 -5.90155 1.000 5.22379 272 LEU A N 1
ATOM 1932 C CA . LEU A 1 255 ? -20.54156 0.57832 -5.89167 1.000 4.73510 272 LEU A CA 1
ATOM 1933 C C . LEU A 1 255 ? -21.67950 1.55843 -5.62710 1.000 7.72031 272 LEU A C 1
ATOM 1934 O O . LEU A 1 255 ? -22.72297 1.49991 -6.28769 1.000 6.03107 272 LEU A O 1
ATOM 1939 N N . PHE A 1 256 ? -21.51695 2.47123 -4.66492 1.000 5.92788 273 PHE A N 1
ATOM 1940 C CA . PHE A 1 256 ? -22.55434 3.47444 -4.42458 1.000 5.27830 273 PHE A CA 1
ATOM 1941 C C . PHE A 1 256 ? -22.82459 4.32938 -5.67688 1.000 6.74914 273 PHE A C 1
ATOM 1942 O O . PHE A 1 256 ? -23.97647 4.58132 -6.01532 1.000 8.02391 273 PHE A O 1
ATOM 1950 N N . LYS A 1 257 ? -21.77930 4.75945 -6.34870 1.000 6.56338 274 LYS A N 1
ATOM 1951 C CA . LYS A 1 257 ? -21.98161 5.52914 -7.58015 1.000 7.56048 274 LYS A CA 1
ATOM 1952 C C . LYS A 1 257 ? -22.77101 4.71378 -8.57573 1.000 7.70688 274 LYS A C 1
ATOM 1953 O O . LYS A 1 257 ? -23.69286 5.23220 -9.22238 1.000 9.50791 274 LYS A O 1
ATOM 1959 N N . SER A 1 258 ? -22.46252 3.42324 -8.67241 1.000 6.40717 275 SER A N 1
ATOM 1960 C CA . SER A 1 258 ? -23.18873 2.51569 -9.58375 1.000 6.58399 275 SER A CA 1
ATOM 1961 C C . SER A 1 258 ? -24.68060 2.48940 -9.25086 1.000 11.87513 275 SER A C 1
ATOM 1962 O O . SER A 1 258 ? -25.53297 2.52174 -10.15008 1.000 14.01312 275 SER A O 1
ATOM 1965 N N . ILE A 1 259 ? -25.02585 2.39593 -7.97445 1.000 7.09101 276 ILE A N 1
ATOM 1966 C CA . ILE A 1 259 ? -26.42005 2.36255 -7.56441 1.000 7.06613 276 ILE A CA 1
ATOM 1967 C C . ILE A 1 259 ? -27.07913 3.71864 -7.76397 1.000 13.31812 276 ILE A C 1
ATOM 1968 O O . ILE A 1 259 ? -28.22083 3.81005 -8.25467 1.000 11.77300 276 ILE A O 1
ATOM 1973 N N . TRP A 1 260 ? -26.38379 4.78884 -7.36891 1.000 9.83593 277 TRP A N 1
ATOM 1974 C CA . TRP A 1 260 ? -26.96967 6.11445 -7.41816 1.000 10.17258 277 TRP A CA 1
ATOM 1975 C C . TRP A 1 260 ? -27.33472 6.45607 -8.85735 1.000 11.25295 277 TRP A C 1
ATOM 1976 O O . TRP A 1 260 ? -28.31097 7.17562 -9.08894 1.000 14.23410 277 TRP A O 1
ATOM 1987 N N . ASN A 1 261 ? -26.57502 5.93975 -9.81046 1.000 11.25542 278 ASN A N 1
ATOM 1988 C CA . ASN A 1 261 ? -26.74033 6.31318 -11.21906 1.000 13.25106 278 ASN A CA 1
ATOM 1989 C C . ASN A 1 261 ? -27.33835 5.18549 -12.04334 1.000 13.99813 278 ASN A C 1
ATOM 1990 O O . ASN A 1 261 ? -27.41254 5.29341 -13.27753 1.000 14.53870 278 ASN A O 1
ATOM 1995 N N . ASN A 1 262 ? -27.76318 4.10158 -11.40519 1.000 13.48728 279 ASN A N 1
ATOM 1996 C CA . ASN A 1 262 ? -28.23063 2.95544 -12.16914 1.000 12.36310 279 ASN A CA 1
ATOM 1997 C C . ASN A 1 262 ? -29.54459 3.31527 -12.87625 1.000 14.87465 279 ASN A C 1
ATOM 1998 O O . ASN A 1 262 ? -30.39858 4.03082 -12.33462 1.000 14.23347 279 ASN A O 1
ATOM 2003 N N . ARG A 1 263 ? -29.66811 2.81963 -14.12368 1.000 15.82893 280 ARG A N 1
ATOM 2004 C CA . ARG A 1 263 ? -30.85869 3.05769 -14.94091 1.000 21.11669 280 ARG A CA 1
ATOM 2005 C C . ARG A 1 263 ? -32.16624 2.76471 -14.20497 1.000 18.37688 280 ARG A C 1
ATOM 2006 O O . ARG A 1 263 ? -33.13686 3.52241 -14.33514 1.000 21.59646 280 ARG A O 1
ATOM 2014 N N . TRP A 1 264 ? -32.23224 1.68189 -13.43411 1.000 15.58051 281 TRP A N 1
ATOM 2015 C CA . TRP A 1 264 ? -33.47991 1.28558 -12.77994 1.000 16.18160 281 TRP A CA 1
ATOM 2016 C C . TRP A 1 264 ? -33.69999 1.96903 -11.43392 1.000 20.02820 281 TRP A C 1
ATOM 2017 O O . TRP A 1 264 ? -34.79343 1.87967 -10.85822 1.000 23.64761 281 TRP A O 1
ATOM 2028 N N . LEU A 1 265 ? -32.71216 2.65671 -10.92335 1.000 18.40395 282 LEU A N 1
ATOM 2029 C CA . LEU A 1 265 ? -32.79220 3.12832 -9.54073 1.000 24.50912 282 LEU A CA 1
ATOM 2030 C C . LEU A 1 265 ? -32.72205 4.65681 -9.42436 1.000 36.33506 282 LEU A C 1
ATOM 2031 O O . LEU A 1 265 ? -32.40099 5.18358 -8.34207 1.000 26.21525 282 LEU A O 1
ATOM 2036 N N . ARG A 1 266 ? -33.08197 5.37296 -10.49863 1.000 34.30894 283 ARG A N 1
ATOM 2037 C CA . ARG A 1 266 ? -32.88026 6.81552 -10.58575 1.000 30.49822 283 ARG A CA 1
ATOM 2038 C C . ARG A 1 266 ? -33.91433 7.57895 -9.79848 1.000 25.12793 283 ARG A C 1
ATOM 2039 O O . ARG A 1 266 ? -33.68910 8.73682 -9.43138 1.000 30.17218 283 ARG A O 1
ATOM 2047 N N . THR A 1 267 ? -35.07577 6.98856 -9.62446 1.000 23.03202 284 THR A N 1
ATOM 2048 C CA . THR A 1 267 ? -36.13754 7.52087 -8.81380 1.000 25.53396 284 THR A CA 1
ATOM 2049 C C . THR A 1 267 ? -35.99877 7.11851 -7.34720 1.000 18.25536 284 THR A C 1
ATOM 2050 O O . THR A 1 267 ? -36.85010 7.51867 -6.54055 1.000 21.79259 284 THR A O 1
ATOM 2054 N N . ILE A 1 268 ? -34.99434 6.29706 -6.97754 1.000 17.80611 285 ILE A N 1
ATOM 2055 C CA . ILE A 1 268 ? -35.04019 5.59921 -5.69208 1.000 16.90427 285 ILE A CA 1
ATOM 2056 C C . ILE A 1 268 ? -34.05760 6.26142 -4.73682 1.000 9.38328 285 ILE A C 1
ATOM 2057 O O . ILE A 1 268 ? -32.86596 6.39289 -5.04848 1.000 12.78579 285 ILE A O 1
ATOM 2062 N N . SER A 1 269 ? -34.59402 6.74700 -3.62374 1.000 10.37791 286 SER A N 1
ATOM 2063 C CA . SER A 1 269 ? -33.75980 7.39567 -2.62810 1.000 11.15737 286 SER A CA 1
ATOM 2064 C C . SER A 1 269 ? -32.98827 6.34824 -1.81175 1.000 10.24829 286 SER A C 1
ATOM 2065 O O . SER A 1 269 ? -33.34738 5.16209 -1.73110 1.000 9.80893 286 SER A O 1
ATOM 2068 N N . VAL A 1 270 ? -31.94027 6.83032 -1.15368 1.000 10.06605 287 VAL A N 1
ATOM 2069 C CA . VAL A 1 270 ? -30.96061 5.94391 -0.53798 1.000 10.64941 287 VAL A CA 1
ATOM 2070 C C . VAL A 1 270 ? -30.72668 6.42161 0.87492 1.000 13.00507 287 VAL A C 1
ATOM 2071 O O . VAL A 1 270 ? -30.30528 7.56163 1.08872 1.000 11.96341 287 VAL A O 1
ATOM 2075 N N . ILE A 1 271 ? -30.95900 5.55461 1.82197 1.000 7.66650 288 ILE A N 1
ATOM 2076 C CA . ILE A 1 271 ? -30.57602 5.81233 3.19287 1.000 9.02971 288 ILE A CA 1
ATOM 2077 C C . ILE A 1 271 ? -29.19433 5.20228 3.34491 1.000 9.29474 288 ILE A C 1
ATOM 2078 O O . ILE A 1 271 ? -29.04305 4.00224 3.12612 1.000 11.40773 288 ILE A O 1
ATOM 2083 N N . LEU A 1 272 ? -28.18798 6.02218 3.61643 1.000 9.02672 289 LEU A N 1
ATOM 2084 C CA . LEU A 1 272 ? -26.79361 5.57301 3.59275 1.000 7.90283 289 LEU A CA 1
ATOM 2085 C C . LEU A 1 272 ? -26.36413 5.30118 5.02500 1.000 9.29901 289 LEU A C 1
ATOM 2086 O O . LEU A 1 272 ? -26.34629 6.22757 5.84402 1.000 8.90502 289 LEU A O 1
ATOM 2091 N N . PHE A 1 273 ? -26.08462 4.03034 5.34706 1.000 5.53097 290 PHE A N 1
ATOM 2092 C CA . PHE A 1 273 ? -25.61503 3.65747 6.67963 1.000 5.88927 290 PHE A CA 1
ATOM 2093 C C . PHE A 1 273 ? -24.09811 3.58776 6.62571 1.000 6.41582 290 PHE A C 1
ATOM 2094 O O . PHE A 1 273 ? -23.52352 2.65153 6.03867 1.000 5.80068 290 PHE A O 1
ATOM 2102 N N . LEU A 1 274 ? -23.43523 4.59297 7.21112 1.000 5.69272 291 LEU A N 1
ATOM 2103 C CA . LEU A 1 274 ? -21.97237 4.60543 7.32310 1.000 6.09339 291 LEU A CA 1
ATOM 2104 C C . LEU A 1 274 ? -21.70479 3.76397 8.55429 1.000 7.20764 291 LEU A C 1
ATOM 2105 O O . LEU A 1 274 ? -21.72049 4.25330 9.68596 1.000 5.79069 291 LEU A O 1
ATOM 2110 N N . ASN A 1 275 ? -21.55044 2.46777 8.33905 1.000 3.26771 292 ASN A N 1
ATOM 2111 C CA . ASN A 1 275 ? -21.62809 1.51050 9.40336 1.000 4.37954 292 ASN A CA 1
ATOM 2112 C C . ASN A 1 275 ? -20.24074 1.23451 9.98189 1.000 3.91677 292 ASN A C 1
ATOM 2113 O O . ASN A 1 275 ? -19.21207 1.77920 9.52768 1.000 4.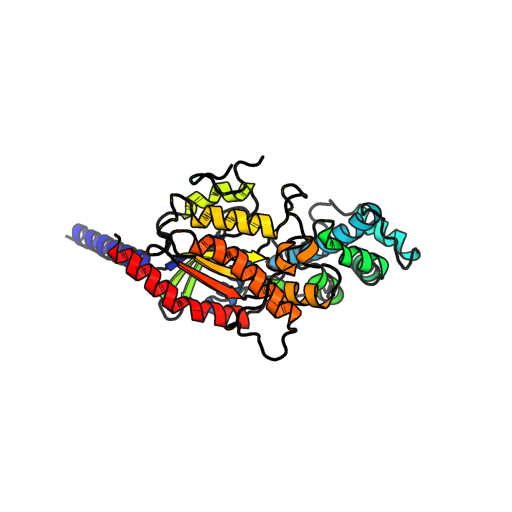55800 292 ASN A O 1
ATOM 2118 N N . LYS A 1 276 ? -20.21099 0.35013 11.00370 1.000 4.50310 293 LYS A N 1
ATOM 2119 C CA . LYS A 1 276 ? -18.96130 -0.01367 11.70814 1.000 5.47938 293 LYS A CA 1
ATOM 2120 C C . LYS A 1 276 ? -18.27511 1.20482 12.30816 1.000 5.00130 293 LYS A C 1
ATOM 2121 O O . LYS A 1 276 ? -17.03908 1.29491 12.34293 1.000 6.49843 293 LYS A O 1
ATOM 2127 N N . GLN A 1 277 ? -19.07525 2.12341 12.84745 1.000 4.49987 294 GLN A N 1
ATOM 2128 C CA . GLN A 1 277 ? -18.47801 3.29699 13.51978 1.000 5.16082 294 GLN A CA 1
ATOM 2129 C C . GLN A 1 277 ? -17.60457 2.89068 14.70844 1.000 5.79315 294 GLN A C 1
ATOM 2130 O O . GLN A 1 277 ? -16.58604 3.54937 14.96961 1.000 8.07483 294 GLN A O 1
ATOM 2136 N N . ASP A 1 278 ? -17.92732 1.78249 15.37118 1.000 4.48080 295 ASP A N 1
ATOM 2137 C CA . ASP A 1 278 ? -17.10623 1.34706 16.50603 1.000 7.09719 295 ASP A CA 1
ATOM 2138 C C . ASP A 1 278 ? -15.75042 0.86735 16.02606 1.000 9.40232 295 ASP A C 1
ATOM 2139 O O . ASP A 1 278 ? -14.70871 1.24697 16.57948 1.000 7.37925 295 ASP A O 1
ATOM 2144 N N . LEU A 1 279 ? -15.73325 0.08910 14.93618 1.000 6.53964 296 LEU A N 1
ATOM 2145 C CA . LEU A 1 279 ? -14.47053 -0.38083 14.41516 1.000 7.68871 296 LEU A CA 1
ATOM 2146 C C . LEU A 1 279 ? -13.65799 0.76955 13.84828 1.000 5.07307 296 LEU A C 1
ATOM 2147 O O . LEU A 1 279 ? -12.44240 0.71966 13.90756 1.000 6.92518 296 LEU A O 1
ATOM 2152 N N . LEU A 1 280 ? -14.30589 1.78132 13.23560 1.000 4.85842 297 LEU A N 1
ATOM 2153 C CA . LEU A 1 280 ? -13.54756 2.89726 12.70685 1.000 5.48108 297 LEU A CA 1
ATOM 2154 C C . LEU A 1 280 ? -12.89852 3.66159 13.85928 1.000 5.31371 297 LEU A C 1
ATOM 2155 O O . LEU A 1 280 ? -11.71267 3.99864 13.78894 1.000 9.57883 297 LEU A O 1
ATOM 2160 N N . ALA A 1 281 ? -13.67458 3.90569 14.92145 1.000 6.92954 298 ALA A N 1
ATOM 2161 C CA . ALA A 1 281 ? -13.15715 4.59346 16.11791 1.000 8.89980 298 ALA A CA 1
ATOM 2162 C C . ALA A 1 281 ? -11.95861 3.84635 16.64916 1.000 9.36272 298 ALA A C 1
ATOM 2163 O O . ALA A 1 281 ? -10.89459 4.43923 16.87584 1.000 9.89583 298 ALA A O 1
ATOM 2165 N N . GLU A 1 282 ? -12.08026 2.51082 16.75186 1.000 9.25286 299 GLU A N 1
ATOM 2166 C CA . GLU A 1 282 ? -10.99807 1.71113 17.27881 1.000 12.78050 299 GLU A CA 1
ATOM 2167 C C . GLU A 1 282 ? -9.77017 1.80551 16.39488 1.000 12.19541 299 GLU A C 1
ATOM 2168 O O . GLU A 1 282 ? -8.64456 1.98039 16.89100 1.000 10.95786 299 GLU A O 1
ATOM 2174 N N . LYS A 1 283 ? -9.96485 1.82627 15.06976 1.000 7.26949 300 LYS A N 1
ATOM 2175 C CA . LYS A 1 283 ? -8.81545 1.87472 14.18711 1.000 8.41439 300 LYS A CA 1
ATOM 2176 C C . LYS A 1 283 ? -8.13812 3.22839 14.26711 1.000 10.77363 300 LYS A C 1
ATOM 2177 O O . LYS A 1 283 ? -6.90550 3.31952 14.19225 1.000 10.84239 300 LYS A O 1
ATOM 2183 N N . VAL A 1 284 ? -8.93655 4.28492 14.36224 1.000 9.34022 301 VAL A N 1
ATOM 2184 C CA . VAL A 1 284 ? -8.37140 5.62187 14.53923 1.000 10.22159 301 VAL A CA 1
ATOM 2185 C C . VAL A 1 284 ? -7.63081 5.70739 15.86967 1.000 15.53314 301 VAL A C 1
ATOM 2186 O O . VAL A 1 284 ? -6.49909 6.19122 15.93620 1.000 13.77364 301 VAL A O 1
ATOM 2190 N N . LEU A 1 285 ? -8.23454 5.20495 16.93971 1.000 11.19298 302 LEU A N 1
ATOM 2191 C CA . LEU A 1 285 ? -7.56339 5.33032 18.24913 1.000 12.52631 302 LEU A CA 1
ATOM 2192 C C . LEU A 1 285 ? -6.28619 4.49889 18.31656 1.000 18.91270 302 LEU A C 1
ATOM 2193 O O . LEU A 1 285 ? -5.34222 4.88716 19.02409 1.000 20.87935 302 LEU A O 1
ATOM 2198 N N . ALA A 1 286 ? -6.23343 3.35549 17.61254 1.000 14.29495 303 ALA A N 1
ATOM 2199 C CA . ALA A 1 286 ? -5.02514 2.55458 17.56587 1.000 15.83910 303 ALA A CA 1
ATOM 2200 C C . ALA A 1 286 ? -3.88169 3.36088 16.97345 1.000 20.72176 303 ALA A C 1
ATOM 2201 O O . ALA A 1 286 ? -2.70652 3.11256 17.28615 1.000 17.45734 303 ALA A O 1
ATOM 2203 N N . GLY A 1 287 ? -4.19751 4.27561 16.05551 1.000 18.97222 304 GLY A N 1
ATOM 2204 C CA . GLY A 1 287 ? -3.22000 5.18887 15.52629 1.000 20.35266 304 GLY A CA 1
ATOM 2205 C C . GLY A 1 287 ? -2.24509 4.62491 14.51627 1.000 25.71029 304 GLY A C 1
ATOM 2206 O O . GLY A 1 287 ? -1.38414 5.39162 14.04519 1.000 27.69553 304 GLY A O 1
ATOM 2207 N N . LYS A 1 288 ? -2.36702 3.33398 14.15341 1.000 20.88905 305 LYS A N 1
ATOM 2208 C CA . LYS A 1 288 ? -1.42247 2.67991 13.25512 1.000 21.34913 305 LYS A CA 1
ATOM 2209 C C . LYS A 1 288 ? -1.73920 2.97055 11.80330 1.000 26.05753 305 LYS A C 1
ATOM 2210 O O . LYS A 1 288 ? -0.84680 3.28927 11.01509 1.000 36.66896 305 LYS A O 1
ATOM 2216 N N . SER A 1 289 ? -2.98794 2.86144 11.43501 1.000 17.33210 306 SER A N 1
ATOM 2217 C CA . SER A 1 289 ? -3.39733 2.87928 10.03814 1.000 18.99757 306 SER A CA 1
ATOM 2218 C C . SER A 1 289 ? -3.96507 4.24834 9.70156 1.000 21.25452 306 SER A C 1
ATOM 2219 O O . SER A 1 289 ? -5.09580 4.58395 10.08887 1.000 20.78340 306 SER A O 1
ATOM 2222 N N . LYS A 1 290 ? -3.20006 5.02820 8.94280 1.000 20.67141 307 LYS A N 1
ATOM 2223 C CA . LYS A 1 290 ? -3.56787 6.41192 8.64055 1.000 23.69901 307 LYS A CA 1
ATOM 2224 C C . LYS A 1 290 ? -4.44448 6.46477 7.38385 1.000 14.87396 307 LYS A C 1
ATOM 2225 O O . LYS A 1 290 ? -4.08738 5.91516 6.33264 1.000 18.68015 307 LYS A O 1
ATOM 2231 N N . ILE A 1 291 ? -5.59299 7.12816 7.51453 1.000 21.23402 308 ILE A N 1
ATOM 2232 C CA . ILE A 1 291 ? -6.52573 7.22813 6.39131 1.000 14.87171 308 ILE A CA 1
ATOM 2233 C C . ILE A 1 291 ? -5.84520 7.86786 5.20569 1.000 18.84816 308 ILE A C 1
ATOM 2234 O O . ILE A 1 291 ? -6.04709 7.44053 4.05526 1.000 15.29225 308 ILE A O 1
ATOM 2239 N N . GLU A 1 292 ? -5.00683 8.89485 5.45937 1.000 20.96935 309 GLU A N 1
ATOM 2240 C CA . GLU A 1 292 ? -4.42947 9.58763 4.32242 1.000 19.28984 309 GLU A CA 1
ATOM 2241 C C . GLU A 1 292 ? -3.41108 8.72785 3.59974 1.000 22.31930 309 GLU A C 1
ATOM 2242 O O . GLU A 1 292 ? -3.07854 9.04895 2.45674 1.000 26.48878 309 GLU A O 1
ATOM 2248 N N . ASP A 1 293 ? -2.96275 7.60606 4.19333 1.000 19.93038 310 ASP A N 1
ATOM 2249 C CA . ASP A 1 293 ? -2.13841 6.67402 3.42644 1.000 22.12353 310 ASP A CA 1
ATOM 2250 C C . ASP A 1 293 ? -2.90861 5.92784 2.35293 1.000 20.21485 310 ASP A C 1
ATOM 2251 O O . ASP A 1 293 ? -2.29164 5.39942 1.41726 1.000 21.67253 310 ASP A O 1
ATOM 2256 N N . TYR A 1 294 ? -4.23135 5.87429 2.47035 1.000 20.52284 311 TYR A N 1
ATOM 2257 C CA . TYR A 1 294 ? -5.09135 5.22382 1.49138 1.000 18.12129 311 TYR A CA 1
ATOM 2258 C C . TYR A 1 294 ? -5.92331 6.20886 0.69678 1.000 15.13943 311 TYR A C 1
ATOM 2259 O O . TYR A 1 294 ? -6.23985 5.95480 -0.47200 1.000 18.50183 311 TYR A O 1
ATOM 2268 N N . PHE A 1 295 ? -6.30613 7.31155 1.32332 1.000 15.47900 312 PHE A N 1
ATOM 2269 C CA . PHE A 1 295 ? -7.08761 8.37370 0.68470 1.000 15.31295 312 PHE A CA 1
ATOM 2270 C C . PHE A 1 295 ? -6.35577 9.68528 0.91531 1.000 14.32010 312 PHE A C 1
ATOM 2271 O O . PHE A 1 295 ? -6.66025 10.40440 1.87181 1.000 14.85821 312 PHE A O 1
ATOM 2279 N N . PRO A 1 296 ? -5.38840 10.01919 0.04275 1.000 18.25645 313 PRO A N 1
ATOM 2280 C CA . PRO A 1 296 ? -4.48624 11.14866 0.33468 1.000 21.81796 313 PRO A CA 1
ATOM 2281 C C . PRO A 1 296 ? -5.20473 12.47093 0.56404 1.000 21.23623 313 PRO A C 1
ATOM 2282 O O . PRO A 1 296 ? -4.69935 13.33141 1.30792 1.000 22.09243 313 PRO A O 1
ATOM 2286 N N . GLU A 1 297 ? -6.36955 12.66769 -0.05513 1.000 19.61793 314 GLU A N 1
ATOM 2287 C CA . GLU A 1 297 ? -7.10836 13.91438 0.12808 1.000 23.52206 314 GLU A CA 1
ATOM 2288 C C . GLU A 1 297 ? -7.59741 14.10345 1.55411 1.000 18.53147 314 GLU A C 1
ATOM 2289 O O . GLU A 1 297 ? -8.02306 15.20666 1.90590 1.000 21.08438 314 GLU A O 1
ATOM 2295 N N . PHE A 1 298 ? -7.54533 13.06281 2.38917 1.000 16.37042 315 PHE A N 1
ATOM 2296 C CA . PHE A 1 298 ? -7.94060 13.23946 3.77848 1.000 14.48034 315 PHE A CA 1
ATOM 2297 C C . PHE A 1 298 ? -7.00756 14.21315 4.48748 1.000 17.37788 315 PHE A C 1
ATOM 2298 O O . PHE A 1 298 ? -7.42583 14.89936 5.42011 1.000 18.47223 315 PHE A O 1
ATOM 2306 N N . ALA A 1 299 ? -5.73594 14.22854 4.08766 1.000 23.56784 316 ALA A N 1
ATOM 2307 C CA . ALA A 1 299 ? -4.75700 15.15796 4.65064 1.000 26.95465 316 ALA A CA 1
ATOM 2308 C C . ALA A 1 299 ? -5.17789 16.61097 4.50531 1.000 29.68400 316 ALA A C 1
ATOM 2309 O O . ALA A 1 299 ? -4.75767 17.44489 5.31357 1.000 40.02322 316 ALA A O 1
ATOM 2311 N N . ARG A 1 300 ? -6.01469 16.94059 3.52090 1.000 28.65024 317 ARG A N 1
ATOM 2312 C CA . ARG A 1 300 ? -6.50981 18.30041 3.37008 1.000 28.40521 317 ARG A CA 1
ATOM 2313 C C . ARG A 1 300 ? -7.93258 18.48127 3.87694 1.000 30.15332 317 ARG A C 1
ATOM 2314 O O . ARG A 1 300 ? -8.46807 19.58603 3.79058 1.000 31.28520 317 ARG A O 1
ATOM 2322 N N . TYR A 1 301 ? -8.55997 17.44111 4.42184 1.000 20.55124 318 TYR A N 1
ATOM 2323 C CA . TYR A 1 301 ? -9.96781 17.53050 4.78098 1.000 15.93530 318 TYR A CA 1
ATOM 2324 C C . TYR A 1 301 ? -10.10344 18.15885 6.15258 1.000 19.13632 318 TYR A C 1
ATOM 2325 O O . TYR A 1 301 ? -9.31805 17.85770 7.04692 1.000 18.85176 318 TYR A O 1
ATOM 2334 N N . THR A 1 302 ? -11.10446 19.01577 6.31278 1.000 18.32559 319 THR A N 1
ATOM 2335 C CA . THR A 1 302 ? -11.40818 19.61890 7.59783 1.000 18.88723 319 THR A CA 1
ATOM 2336 C C . THR A 1 302 ? -12.82089 19.22602 7.98481 1.000 18.02778 319 THR A C 1
ATOM 2337 O O . THR A 1 302 ? -13.73535 19.22715 7.15266 1.000 16.57195 319 THR A O 1
ATOM 2341 N N . THR A 1 303 ? -12.99467 18.88387 9.23964 1.000 16.92568 320 THR A N 1
ATOM 2342 C CA . THR A 1 303 ? -14.31352 18.52923 9.73010 1.000 18.90533 320 THR A CA 1
ATOM 2343 C C . THR A 1 303 ? -15.31717 19.63785 9.43529 1.000 23.59238 320 THR A C 1
ATOM 2344 O O . THR A 1 303 ? -14.98623 20.81996 9.60478 1.000 23.21090 320 THR A O 1
ATOM 2348 N N . PRO A 1 304 ? -16.52257 19.30552 8.95824 1.000 20.11015 321 PRO A N 1
ATOM 2349 C CA . PRO A 1 304 ? -17.49835 20.33652 8.58192 1.000 26.09307 321 PRO A CA 1
ATOM 2350 C C . PRO A 1 304 ? -17.95690 21.14815 9.77973 1.000 28.39809 321 PRO A C 1
ATOM 2351 O O . PRO A 1 304 ? -17.98458 20.67149 10.92363 1.000 21.76316 321 PRO A O 1
ATOM 2355 N N . GLU A 1 305 ? -18.35713 22.38904 9.47952 1.000 35.46842 322 GLU A N 1
ATOM 2356 C CA . GLU A 1 305 ? -18.73579 23.33960 10.51913 1.000 39.49432 322 GLU A CA 1
ATOM 2357 C C . GLU A 1 305 ? -19.91762 22.83021 11.32967 1.000 35.25944 322 GLU A C 1
ATOM 2358 O O . GLU A 1 305 ? -19.97674 23.02372 12.54937 1.000 45.48903 322 GLU A O 1
ATOM 2364 N N . ASP A 1 306 ? -20.86807 22.17605 10.66856 1.000 31.82400 323 ASP A N 1
ATOM 2365 C CA . ASP A 1 306 ? -22.07022 21.65786 11.30437 1.000 32.68908 323 ASP A CA 1
ATOM 2366 C C . ASP A 1 306 ? -21.94608 20.18306 11.73392 1.000 38.24251 323 ASP A C 1
ATOM 2367 O O . ASP A 1 306 ? -22.97070 19.51125 11.92962 1.000 38.99810 323 ASP A O 1
ATOM 2372 N N . ALA A 1 307 ? -20.72722 19.65085 11.83856 1.000 32.28814 324 ALA A N 1
ATOM 2373 C CA . ALA A 1 307 ? -20.57763 18.30712 12.37986 1.000 26.90592 324 ALA A CA 1
ATOM 2374 C C . ALA A 1 307 ? -21.13448 18.25284 13.78870 1.000 31.08698 324 ALA A C 1
ATOM 2375 O O . ALA A 1 307 ? -21.11098 19.23934 14.52369 1.000 28.03080 324 ALA A O 1
ATOM 2377 N N . THR A 1 308 ? -21.64260 17.08955 14.17964 1.000 26.14473 325 THR A N 1
ATOM 2378 C CA . THR A 1 308 ? -22.24214 16.92058 15.50345 1.000 27.87149 325 THR A CA 1
ATOM 2379 C C . THR A 1 308 ? -21.62452 15.71197 16.19976 1.000 29.67153 325 THR A C 1
ATOM 2380 O O . THR A 1 308 ? -22.30574 14.70748 16.45541 1.000 35.44567 325 THR A O 1
ATOM 2384 N N . PRO A 1 309 ? -20.33785 15.78426 16.54816 1.000 26.74499 326 PRO A N 1
ATOM 2385 C CA . PRO A 1 309 ? -19.71069 14.65922 17.26103 1.000 27.76357 326 PRO A CA 1
ATOM 2386 C C . PRO A 1 309 ? -20.42025 14.38137 18.57560 1.000 34.78929 326 PRO A C 1
ATOM 2387 O O . PRO A 1 309 ? -20.91403 15.29392 19.24307 1.000 30.26603 326 PRO A O 1
ATOM 2391 N N . GLU A 1 310 ? -20.46116 13.10256 18.94248 1.000 35.95113 327 GLU A N 1
ATOM 2392 C CA . GLU A 1 310 ? -20.93988 12.72111 20.26681 1.000 49.17809 327 GLU A CA 1
ATOM 2393 C C . GLU A 1 310 ? -20.02855 13.30231 21.35655 1.000 38.43485 327 GLU A C 1
ATOM 2394 O O . GLU A 1 310 ? -18.82623 13.48941 21.14776 1.000 29.82677 327 GLU A O 1
ATOM 2400 N N . PRO A 1 311 ? -20.57332 13.62040 22.52677 1.000 54.16403 328 PRO A N 1
ATOM 2401 C CA . PRO A 1 311 ? -19.72067 14.11525 23.62093 1.000 50.24675 328 PRO A CA 1
ATOM 2402 C C . PRO A 1 311 ? -18.52225 13.20358 23.87107 1.000 41.91485 328 PRO A C 1
ATOM 2403 O O . PRO A 1 311 ? -18.64708 11.97842 23.92181 1.000 39.86212 328 PRO A O 1
ATOM 2407 N N . GLY A 1 312 ? -17.33853 13.80344 23.96684 1.000 31.29323 329 GLY A N 1
ATOM 2408 C CA . GLY A 1 312 ? -16.14488 13.02340 24.22386 1.000 35.95884 329 GLY A CA 1
ATOM 2409 C C . GLY A 1 312 ? -15.53205 12.27745 23.04526 1.000 42.30181 329 GLY A C 1
ATOM 2410 O O . GLY A 1 312 ? -14.45211 11.67732 23.21351 1.000 30.94423 329 GLY A O 1
ATOM 2411 N N . GLU A 1 313 ? -16.15808 12.28435 21.86084 1.000 32.36175 330 GLU A N 1
ATOM 2412 C CA . GLU A 1 313 ? -15.56281 11.58971 20.71443 1.000 23.68138 330 GLU A CA 1
ATOM 2413 C C . GLU A 1 313 ? -14.21515 12.21932 20.34516 1.000 14.36390 330 GLU A C 1
ATOM 2414 O O . GLU A 1 313 ? -14.07525 13.44299 20.34347 1.000 19.47734 330 GLU A O 1
ATOM 2420 N N . ASP A 1 314 ? -13.22390 11.38290 20.02540 1.000 13.00511 331 ASP A N 1
ATOM 2421 C CA . ASP A 1 314 ? -11.89470 11.87793 19.70363 1.000 15.56715 331 ASP A CA 1
ATOM 2422 C C . ASP A 1 314 ? -12.03785 12.64617 18.40887 1.000 16.31261 331 ASP A C 1
ATOM 2423 O O . ASP A 1 314 ? -12.67005 12.14058 17.46705 1.000 14.33554 331 ASP A O 1
ATOM 2428 N N . PRO A 1 315 ? -11.56466 13.87854 18.32698 1.000 12.57646 332 PRO A N 1
ATOM 2429 C CA . PRO A 1 315 ? -11.74612 14.62676 17.07873 1.000 13.95862 332 PRO A CA 1
ATOM 2430 C C . PRO A 1 315 ? -11.13454 13.95231 15.87075 1.000 9.56264 332 PRO A C 1
ATOM 2431 O O . PRO A 1 315 ? -11.51673 14.32911 14.76616 1.000 12.53483 332 PRO A O 1
ATOM 2435 N N . ARG A 1 316 ? -10.13458 13.06536 16.03801 1.000 10.18747 333 ARG A N 1
ATOM 2436 C CA . ARG A 1 316 ? -9.60580 12.32004 14.89195 1.000 12.31337 333 ARG A CA 1
ATOM 2437 C C . ARG A 1 316 ? -10.69411 11.43212 14.32260 1.000 11.72222 333 ARG A C 1
ATOM 2438 O O . ARG A 1 316 ? -10.83880 11.32389 13.09488 1.000 12.02866 333 ARG A O 1
ATOM 2446 N N . VAL A 1 317 ? -11.49112 10.85149 15.21088 1.000 7.74178 334 VAL A N 1
ATOM 2447 C CA . VAL A 1 317 ? -12.62634 9.99963 14.80707 1.000 9.96325 334 VAL A CA 1
ATOM 2448 C C . VAL A 1 317 ? -13.67798 10.83953 14.09193 1.000 10.55122 334 VAL A C 1
ATOM 2449 O O . VAL A 1 317 ? -14.16530 10.47365 13.00599 1.000 11.79317 334 VAL A O 1
ATOM 2453 N N . THR A 1 318 ? -14.01724 11.99463 14.66867 1.000 9.59276 335 THR A N 1
ATOM 2454 C CA . THR A 1 318 ? -14.96986 12.88149 13.99506 1.000 11.29710 335 THR A CA 1
ATOM 2455 C C . THR A 1 318 ? -14.51269 13.21851 12.57548 1.000 12.04820 335 THR A C 1
ATOM 2456 O O . THR A 1 318 ? -15.31694 13.17700 11.62949 1.000 10.43883 335 THR A O 1
ATOM 2460 N N . ARG A 1 319 ? -13.24415 13.62067 12.41734 1.000 8.60811 336 ARG A N 1
ATOM 2461 C CA . ARG A 1 319 ? -12.76329 14.01169 11.10707 1.000 8.80377 336 ARG A CA 1
ATOM 2462 C C . ARG A 1 319 ? -12.82985 12.82119 10.13596 1.000 10.64584 336 ARG A C 1
ATOM 2463 O O . ARG A 1 319 ? -13.30350 12.96765 8.99639 1.000 13.22989 336 ARG A O 1
ATOM 2471 N N . ALA A 1 320 ? -12.42873 11.63680 10.61982 1.000 9.90324 337 ALA A N 1
ATOM 2472 C CA . ALA A 1 320 ? -12.47949 10.43074 9.79472 1.000 8.87392 337 ALA A CA 1
ATOM 2473 C C . ALA A 1 320 ? -13.89748 10.13610 9.35122 1.000 8.82871 337 ALA A C 1
ATOM 2474 O O . ALA A 1 320 ? -14.14571 9.87498 8.15460 1.000 8.01779 337 ALA A O 1
ATOM 2476 N N . LYS A 1 321 ? -14.83132 10.11406 10.28622 1.000 10.08719 338 LYS A N 1
ATOM 2477 C CA . LYS A 1 321 ? -16.14607 9.61403 9.90168 1.000 7.67385 338 LYS A CA 1
ATOM 2478 C C . LYS A 1 321 ? -16.85113 10.60803 8.99878 1.000 9.68081 338 LYS A C 1
ATOM 2479 O O . LYS A 1 321 ? -17.62057 10.20629 8.11371 1.000 8.80902 338 LYS A O 1
ATOM 2485 N N . TYR A 1 322 ? -16.57369 11.90893 9.17038 1.000 9.47753 339 TYR A N 1
ATOM 2486 C CA . TYR A 1 322 ? -17.19985 12.87249 8.27601 1.000 9.18729 339 TYR A CA 1
ATOM 2487 C C . TYR A 1 322 ? -16.53501 12.87759 6.91921 1.000 9.50369 339 TYR A C 1
ATOM 2488 O O . TYR A 1 322 ? -17.21395 13.07275 5.91473 1.000 11.05284 339 TYR A O 1
ATOM 2497 N N . PHE A 1 323 ? -15.23318 12.64080 6.84797 1.000 7.66567 340 PHE A N 1
ATOM 2498 C CA . PHE A 1 323 ? -14.57689 12.53797 5.55383 1.000 7.65412 340 PHE A CA 1
ATOM 2499 C C . PHE A 1 323 ? -15.22814 11.42543 4.75187 1.000 8.89790 340 PHE A C 1
ATOM 2500 O O . PHE A 1 323 ? -15.54764 11.58511 3.56734 1.000 9.75555 340 PHE A O 1
ATOM 2508 N N . ILE A 1 324 ? -15.44092 10.29014 5.41329 1.000 7.88964 341 ILE A N 1
ATOM 2509 C CA . ILE A 1 324 ? -16.01404 9.14427 4.69210 1.000 7.09420 341 ILE A CA 1
ATOM 2510 C C . ILE A 1 324 ? -17.44102 9.46252 4.24666 1.000 10.27399 341 ILE A C 1
ATOM 2511 O O . ILE A 1 324 ? -17.80329 9.22908 3.07952 1.000 9.87036 341 ILE A O 1
ATOM 2516 N N . ARG A 1 325 ? -18.24337 10.07158 5.12382 1.000 9.47654 342 ARG A N 1
ATOM 2517 C CA . ARG A 1 325 ? -19.58639 10.51530 4.73149 1.000 10.45660 342 ARG A CA 1
ATOM 2518 C C . ARG A 1 325 ? -19.51292 11.40156 3.50629 1.000 10.70016 342 ARG A C 1
ATOM 2519 O O . ARG A 1 325 ? -20.26736 11.22001 2.54680 1.000 10.71004 342 ARG A O 1
ATOM 2527 N N . ASP A 1 326 ? -18.59529 12.36098 3.52111 1.000 10.62486 343 ASP A N 1
ATOM 2528 C CA . ASP A 1 326 ? -18.56139 13.33237 2.42114 1.000 11.34588 343 ASP A CA 1
ATOM 2529 C C . ASP A 1 326 ? -18.05691 12.73948 1.11584 1.000 12.79455 343 ASP A C 1
ATOM 2530 O O . ASP A 1 326 ? -18.42982 13.24689 0.04756 1.000 12.63194 343 ASP A O 1
ATOM 2535 N N . GLU A 1 327 ? -17.18981 11.71614 1.14639 1.000 10.51877 344 GLU A N 1
ATOM 2536 C CA . GLU A 1 327 ? -16.87104 11.00092 -0.09660 1.000 12.37446 344 GLU A CA 1
ATOM 2537 C C . GLU A 1 327 ? -18.13542 10.42818 -0.75498 1.000 10.13914 344 GLU A C 1
ATOM 2538 O O . GLU A 1 327 ? -18.26952 10.47837 -1.99261 1.000 9.80387 344 GLU A O 1
ATOM 2544 N N . PHE A 1 328 ? -19.09844 9.93173 0.05210 1.000 7.76242 345 PHE A N 1
ATOM 2545 C CA . PHE A 1 328 ? -20.34687 9.44073 -0.55098 1.000 8.13273 345 PHE A CA 1
ATOM 2546 C C . PHE A 1 328 ? -21.24179 10.59140 -0.97595 1.000 10.21289 345 PHE A C 1
ATOM 2547 O O . PHE A 1 328 ? -21.87287 10.53149 -2.03898 1.000 11.15315 345 PHE A O 1
ATOM 2555 N N . LEU A 1 329 ? -21.28467 11.65247 -0.18672 1.000 11.20027 346 LEU A N 1
ATOM 2556 C CA . LEU A 1 329 ? -22.18901 12.74368 -0.53273 1.000 13.22549 346 LEU A CA 1
ATOM 2557 C C . LEU A 1 329 ? -21.67784 13.45275 -1.77776 1.000 11.63698 346 LEU A C 1
ATOM 2558 O O . LEU A 1 329 ? -22.47619 13.96729 -2.55905 1.000 16.26837 346 LEU A O 1
ATOM 2563 N N . ARG A 1 330 ? -20.36610 13.43816 -2.02206 1.000 10.97693 347 ARG A N 1
ATOM 2564 C CA . ARG A 1 330 ? -19.88432 14.02737 -3.27058 1.000 9.92126 347 ARG A CA 1
ATOM 2565 C C . ARG A 1 330 ? -20.46521 13.30488 -4.48441 1.000 17.51232 347 ARG A C 1
ATOM 2566 O O . ARG A 1 330 ? -20.73896 13.92227 -5.52771 1.000 15.98017 347 ARG A O 1
ATOM 2574 N N . ILE A 1 331 ? -20.68632 12.00061 -4.36435 1.000 10.41285 348 ILE A N 1
ATOM 2575 C CA . ILE A 1 331 ? -21.31282 11.23699 -5.43164 1.000 10.41831 348 ILE A CA 1
ATOM 2576 C C . ILE A 1 331 ? -22.79663 11.56856 -5.52870 1.000 10.74884 348 ILE A C 1
ATOM 2577 O O . ILE A 1 331 ? -23.33764 11.76854 -6.62494 1.000 15.01926 348 ILE A O 1
ATOM 2582 N N . SER A 1 332 ? -23.49427 11.55895 -4.40978 1.000 11.51175 349 SER A N 1
ATOM 2583 C CA . SER A 1 332 ? -24.93835 11.69373 -4.44145 1.000 10.78493 349 SER A CA 1
ATOM 2584 C C . SER A 1 332 ? -25.35309 13.13850 -4.73099 1.000 16.87265 349 SER A C 1
ATOM 2585 O O . SER A 1 332 ? -26.40660 13.37074 -5.31905 1.000 21.78188 349 SER A O 1
ATOM 2588 N N . THR A 1 333 ? -24.51213 14.11413 -4.43486 1.000 15.40533 350 THR A N 1
ATOM 2589 C CA . THR A 1 333 ? -24.94401 15.47062 -4.78834 1.000 20.45932 350 THR A CA 1
ATOM 2590 C C . THR A 1 333 ? -24.68936 15.78576 -6.25898 1.000 22.76917 350 THR A C 1
ATOM 2591 O O . THR A 1 333 ? -25.14715 16.82512 -6.75506 1.000 25.59153 350 THR A O 1
ATOM 2595 N N . ALA A 1 334 ? -23.96483 14.93394 -6.96639 1.000 17.38405 351 ALA A N 1
ATOM 2596 C CA . ALA A 1 334 ? -23.54848 15.24001 -8.33246 1.000 23.19787 351 ALA A CA 1
ATOM 2597 C C . ALA A 1 334 ? -24.64875 14.98864 -9.36388 1.000 28.21805 351 ALA A C 1
ATOM 2598 O O . ALA A 1 334 ? -24.50125 15.40477 -10.53919 1.000 26.53814 351 ALA A O 1
ATOM 2600 N N . SER A 1 335 ? -25.72506 14.30417 -8.96870 1.000 18.80388 352 SER A N 1
ATOM 2601 C CA . SER A 1 335 ? -26.80422 13.94354 -9.88842 1.000 21.89396 352 SER A CA 1
ATOM 2602 C C . SER A 1 335 ? -28.07394 13.64145 -9.09186 1.000 26.88381 352 SER A C 1
ATOM 2603 O O . SER A 1 335 ? -28.02701 13.36019 -7.88256 1.000 19.96121 352 SER A O 1
ATOM 2606 N N . GLY A 1 336 ? -29.21487 13.73820 -9.77916 1.000 23.97568 353 GLY A N 1
ATOM 2607 C CA . GLY A 1 336 ? -30.49428 13.35270 -9.20011 1.000 19.08314 353 GLY A CA 1
ATOM 2608 C C . GLY A 1 336 ? -31.22469 14.39470 -8.37746 1.000 30.40226 353 GLY A C 1
ATOM 2609 O O . GLY A 1 336 ? -32.16660 14.03273 -7.66768 1.000 28.94166 353 GLY A O 1
ATOM 2610 N N . ASP A 1 337 ? -30.86749 15.68216 -8.49392 1.000 29.52606 354 ASP A N 1
ATOM 2611 C CA . ASP A 1 337 ? -31.16448 16.66125 -7.44483 1.000 37.14191 354 ASP A CA 1
ATOM 2612 C C . ASP A 1 337 ? -32.62760 16.64311 -6.99869 1.000 43.92442 354 ASP A C 1
ATOM 2613 O O . ASP A 1 337 ? -32.92458 16.63275 -5.79617 1.000 53.13421 354 ASP A O 1
ATOM 2618 N N . GLY A 1 338 ? -33.55889 16.63842 -7.93280 1.000 37.11452 355 GLY A N 1
ATOM 2619 C CA . GLY A 1 338 ? -34.93014 16.68721 -7.45179 1.000 37.10662 355 GLY A CA 1
ATOM 2620 C C . GLY A 1 338 ? -35.60817 15.34276 -7.30672 1.000 38.33982 355 GLY A C 1
ATOM 2621 O O . GLY A 1 338 ? -36.68175 15.23695 -6.70303 1.000 44.61365 355 GLY A O 1
ATOM 2622 N N . ARG A 1 339 ? -34.98408 14.29229 -7.86666 1.000 26.57441 356 ARG A N 1
ATOM 2623 C CA . ARG A 1 339 ? -35.66501 13.02041 -8.12545 1.000 22.85848 356 ARG A CA 1
ATOM 2624 C C . ARG A 1 339 ? -35.38094 11.95142 -7.08941 1.000 21.05293 356 ARG A C 1
ATOM 2625 O O . ARG A 1 339 ? -36.15102 10.98543 -7.00220 1.000 21.24589 356 ARG A O 1
ATOM 2633 N N . HIS A 1 340 ? -34.29253 12.08898 -6.34691 1.000 19.83566 357 HIS A N 1
ATOM 2634 C CA . HIS A 1 340 ? -34.05515 11.17637 -5.25166 1.000 18.08828 357 HIS A CA 1
ATOM 2635 C C . HIS A 1 340 ? -32.95742 11.76787 -4.39025 1.000 17.48000 357 HIS A C 1
ATOM 2636 O O . HIS A 1 340 ? -32.21157 12.65490 -4.80695 1.000 17.49917 357 HIS A O 1
ATOM 2643 N N . TYR A 1 341 ? -32.92183 11.31988 -3.16116 1.000 16.02836 358 TYR A N 1
ATOM 2644 C CA . TYR A 1 341 ? -32.10323 11.97765 -2.15877 1.000 17.26840 358 TYR A CA 1
ATOM 2645 C C . TYR A 1 341 ? -31.33624 10.90553 -1.43002 1.000 12.91627 358 TYR A C 1
ATOM 2646 O O . TYR A 1 341 ? -31.74893 9.75504 -1.38454 1.000 12.60413 358 TYR A O 1
ATOM 2655 N N . CYS A 1 342 ? -30.27388 11.33745 -0.78980 1.000 10.52693 359 CYS A N 1
ATOM 2656 C CA . CYS A 1 342 ? -29.46502 10.41303 -0.00884 1.000 9.59575 359 CYS A CA 1
ATOM 2657 C C . CYS A 1 342 ? -29.48375 10.90276 1.43051 1.000 11.75888 359 CYS A C 1
ATOM 2658 O O . CYS A 1 342 ? -29.22879 12.08323 1.68331 1.000 13.79343 359 CYS A O 1
ATOM 2661 N N . TYR A 1 343 ? -29.87088 10.03304 2.34831 1.000 11.54229 360 TYR A N 1
ATOM 2662 C CA . TYR A 1 343 ? -29.92813 10.38114 3.76623 1.000 10.46160 360 TYR A CA 1
ATOM 2663 C C . TYR A 1 343 ? -28.84399 9.63179 4.53887 1.000 12.63320 360 TYR A C 1
ATOM 2664 O O . TYR A 1 343 ? -29.01959 8.43365 4.81791 1.000 12.38834 360 TYR A O 1
ATOM 2673 N N . PRO A 1 344 ? -27.75534 10.29449 4.96991 1.000 11.54231 361 PRO A N 1
ATOM 2674 C CA . PRO A 1 344 ? -26.67593 9.57859 5.66653 1.000 7.91485 361 PRO A CA 1
ATOM 2675 C C . PRO A 1 344 ? -26.94042 9.46678 7.15739 1.000 12.90062 361 PRO A C 1
ATOM 2676 O O . PRO A 1 344 ? -27.50120 10.36742 7.80799 1.000 9.96290 361 PRO A O 1
ATOM 2680 N N . HIS A 1 345 ? -26.51877 8.32400 7.70485 1.000 9.39209 362 HIS A N 1
ATOM 2681 C CA . HIS A 1 345 ? -26.58066 8.04655 9.13285 1.000 8.23862 362 HIS A CA 1
ATOM 2682 C C . HIS A 1 345 ? -25.29561 7.34059 9.52601 1.000 11.40929 362 HIS A C 1
ATOM 2683 O O . HIS A 1 345 ? -24.81784 6.46234 8.78988 1.000 8.63541 362 HIS A O 1
ATOM 2690 N N . PHE A 1 346 ? -24.75393 7.69729 10.69494 1.000 8.29452 363 PHE A N 1
ATOM 2691 C CA . PHE A 1 346 ? -23.63243 6.93704 11.23886 1.000 9.89128 363 PHE A CA 1
ATOM 2692 C C . PHE A 1 346 ? -24.18773 5.77898 12.04615 1.000 10.14530 363 PHE A C 1
ATOM 2693 O O . PHE A 1 346 ? -25.10637 5.96547 12.85544 1.000 11.41695 363 PHE A O 1
ATOM 2701 N N . THR A 1 347 ? -23.68716 4.55533 11.78996 1.000 5.93044 364 THR A N 1
ATOM 2702 C CA . THR A 1 347 ? -24.34413 3.42318 12.41793 1.000 5.57427 364 THR A CA 1
ATOM 2703 C C . THR A 1 347 ? -23.31125 2.4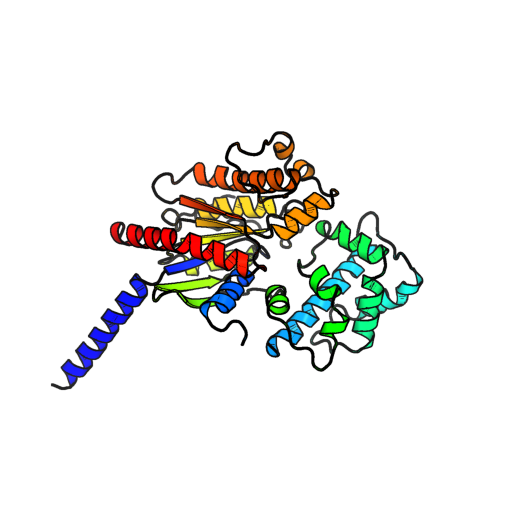7112 12.98647 1.000 5.53416 364 THR A C 1
ATOM 2704 O O . THR A 1 347 ? -22.16709 2.41089 12.53610 1.000 6.57521 364 THR A O 1
ATOM 2708 N N . CYS A 1 348 ? -23.79256 1.66836 13.92422 1.000 7.75171 365 CYS A N 1
ATOM 2709 C CA . CYS A 1 348 ? -23.03290 0.53952 14.48808 1.000 5.83530 365 CYS A CA 1
ATOM 2710 C C . CYS A 1 348 ? -24.06008 -0.59162 14.49123 1.000 7.29719 365 CYS A C 1
ATOM 2711 O O . CYS A 1 348 ? -24.94199 -0.65344 15.35544 1.000 6.40110 365 CYS A O 1
ATOM 2714 N N . ALA A 1 349 ? -23.97752 -1.47829 13.49935 1.000 6.28040 366 ALA A N 1
ATOM 2715 C CA . ALA A 1 349 ? -25.06959 -2.41272 13.25558 1.000 3.23346 366 ALA A CA 1
ATOM 2716 C C . ALA A 1 349 ? -25.18178 -3.45432 14.35713 1.000 7.58983 366 ALA A C 1
ATOM 2717 O O . ALA A 1 349 ? -26.23034 -4.06828 14.50287 1.000 9.07245 366 ALA A O 1
ATOM 2719 N N . VAL A 1 350 ? -24.10297 -3.68996 15.10676 1.000 7.42106 367 VAL A N 1
ATOM 2720 C CA . VAL A 1 350 ? -24.20899 -4.63768 16.20471 1.000 7.98119 367 VAL A CA 1
ATOM 2721 C C . VAL A 1 350 ? -24.74681 -3.98219 17.46002 1.000 10.82943 367 VAL A C 1
ATOM 2722 O O . VAL A 1 350 ? -24.94417 -4.67301 18.46572 1.000 11.66865 367 VAL A O 1
ATOM 2726 N N . ASP A 1 351 ? -24.99128 -2.66473 17.45560 1.000 8.42600 368 ASP A N 1
ATOM 2727 C CA . ASP A 1 351 ? -25.48764 -1.96189 18.63992 1.000 9.08013 368 ASP A CA 1
ATOM 2728 C C . ASP A 1 351 ? -27.00641 -1.82305 18.50555 1.000 12.34993 368 ASP A C 1
ATOM 2729 O O . ASP A 1 351 ? -27.50686 -1.01757 17.71223 1.000 11.34280 368 ASP A O 1
ATOM 2734 N N . THR A 1 352 ? -27.74690 -2.62106 19.26127 1.000 11.43349 369 THR A N 1
ATOM 2735 C CA . THR A 1 352 ? -29.19138 -2.63222 19.03351 1.000 8.63931 369 THR A CA 1
ATOM 2736 C C . THR A 1 352 ? -29.81443 -1.25933 19.31237 1.000 10.79597 369 THR A C 1
ATOM 2737 O O . THR A 1 352 ? -30.70344 -0.81300 18.57862 1.000 13.78165 369 THR A O 1
ATOM 2741 N N . GLU A 1 353 ? -29.34775 -0.56519 20.34592 1.000 11.12777 370 GLU A N 1
ATOM 2742 C CA . GLU A 1 353 ? -29.94113 0.74153 20.63743 1.000 17.71986 370 GLU A CA 1
ATOM 2743 C C . GLU A 1 353 ? -29.59870 1.77004 19.55493 1.000 20.18634 370 GLU A C 1
ATOM 2744 O O . GLU A 1 353 ? -30.44842 2.58920 19.17919 1.000 15.55388 370 GLU A O 1
ATOM 2750 N N . ASN A 1 354 ? -28.39238 1.70676 18.97228 1.000 14.48749 371 ASN A N 1
ATOM 2751 C CA . ASN A 1 354 ? -28.09667 2.60394 17.85651 1.000 14.14069 371 ASN A CA 1
ATOM 2752 C C . ASN A 1 354 ? -29.02571 2.33599 16.67585 1.000 13.55963 371 ASN A C 1
ATOM 2753 O O . ASN A 1 354 ? -29.57598 3.26762 16.07052 1.000 12.67442 371 ASN A O 1
ATOM 2758 N N . ILE A 1 355 ? -29.20160 1.06798 16.30987 1.000 10.24452 372 ILE A N 1
ATOM 2759 C CA . ILE A 1 355 ? -30.02312 0.79219 15.13163 1.000 12.62356 372 ILE A CA 1
ATOM 2760 C C . ILE A 1 355 ? -31.49464 1.11768 15.40678 1.000 14.22729 372 ILE A C 1
ATOM 2761 O O . ILE A 1 355 ? -32.22378 1.54208 14.50183 1.000 14.41613 372 ILE A O 1
ATOM 2766 N N . ARG A 1 356 ? -31.93755 0.93946 16.64793 1.000 15.36399 373 ARG A N 1
ATOM 2767 C CA . ARG A 1 356 ? -33.29306 1.34516 17.01697 1.000 16.42308 373 ARG A CA 1
ATOM 2768 C C . ARG A 1 356 ? -33.49199 2.82874 16.73253 1.000 13.62061 373 ARG A C 1
ATOM 2769 O O . ARG A 1 356 ? -34.47121 3.23561 16.08570 1.000 16.20818 373 ARG A O 1
ATOM 2777 N N . ARG A 1 357 ? -32.57679 3.64849 17.23196 1.000 12.82878 374 ARG A N 1
ATOM 2778 C CA . ARG A 1 357 ? -32.67395 5.08756 17.03307 1.000 15.72394 374 ARG A CA 1
ATOM 2779 C C . ARG A 1 357 ? -32.55307 5.43692 15.56716 1.000 17.23846 374 ARG A C 1
ATOM 2780 O O . ARG A 1 357 ? -33.33991 6.23003 15.05321 1.000 15.41086 374 ARG A O 1
ATOM 2788 N N . VAL A 1 358 ? -31.57502 4.84415 14.86467 1.000 13.35851 375 VAL A N 1
ATOM 2789 C CA . VAL A 1 358 ? -31.40984 5.20477 13.46415 1.000 12.70692 375 VAL A CA 1
ATOM 2790 C C . VAL A 1 358 ? -32.64605 4.83229 12.66805 1.000 11.33888 375 VAL A C 1
ATOM 2791 O O . VAL A 1 358 ? -33.12181 5.62109 11.83946 1.000 14.90311 375 VAL A O 1
ATOM 2795 N N . PHE A 1 359 ? -33.18010 3.63189 12.88677 1.000 13.22553 376 PHE A N 1
ATOM 2796 C CA . PHE A 1 359 ? -34.31661 3.20445 12.08900 1.000 17.77875 376 PHE A CA 1
ATOM 2797 C C . PHE A 1 359 ? -35.53307 4.05491 12.39984 1.000 20.95851 376 PHE A C 1
ATOM 2798 O O . PHE A 1 359 ? -36.28215 4.41200 11.48930 1.000 18.39174 376 PHE A O 1
ATOM 2806 N N . ASN A 1 360 ? -35.74233 4.39125 13.67825 1.000 16.34050 377 ASN A N 1
ATOM 2807 C CA . ASN A 1 360 ? -36.84870 5.29489 14.00884 1.000 23.39715 377 ASN A CA 1
ATOM 2808 C C . ASN A 1 360 ? -36.72197 6.62430 13.26904 1.000 21.38497 377 ASN A C 1
ATOM 2809 O O . ASN A 1 360 ? -37.72563 7.17581 12.79768 1.000 25.24043 377 ASN A O 1
ATOM 2814 N N . ASP A 1 361 ? -35.49838 7.15706 13.14158 1.000 16.11094 378 ASP A N 1
ATOM 2815 C CA . ASP A 1 361 ? -35.28537 8.39872 12.39839 1.000 23.21196 378 ASP A CA 1
ATOM 2816 C C . ASP A 1 361 ? -35.44584 8.24452 10.88738 1.000 25.59664 378 ASP A C 1
ATOM 2817 O O . ASP A 1 361 ? -35.45147 9.25680 10.18473 1.000 30.14671 378 ASP A O 1
ATOM 2822 N N . CYS A 1 362 ? -35.53952 7.02433 10.36946 1.000 18.90220 379 CYS A N 1
ATOM 2823 C CA . CYS A 1 362 ? -35.83653 6.80101 8.96066 1.000 21.38918 379 CYS A CA 1
ATOM 2824 C C . CYS A 1 362 ? -37.32321 6.62842 8.66656 1.000 23.64153 379 CYS A C 1
ATOM 2825 O O . CYS A 1 362 ? -37.71027 6.68377 7.49450 1.000 21.79572 379 CYS A O 1
ATOM 2828 N N . ARG A 1 363 ? -38.16866 6.39285 9.67801 1.000 23.95850 380 ARG A N 1
ATOM 2829 C CA . ARG A 1 363 ? -39.52702 5.95123 9.36612 1.000 19.59015 380 ARG A CA 1
ATOM 2830 C C . ARG A 1 363 ? -40.32377 7.05359 8.68431 1.000 23.29075 380 ARG A C 1
ATOM 2831 O O . ARG A 1 363 ? -41.07021 6.78108 7.72965 1.000 22.87101 380 ARG A O 1
ATOM 2839 N N . ASP A 1 364 ? -40.13130 8.30561 9.11163 1.000 27.88520 381 ASP A N 1
ATOM 2840 C CA . ASP A 1 364 ? -40.83367 9.42773 8.48577 1.000 28.22011 381 ASP A CA 1
ATOM 2841 C C . ASP A 1 364 ? -40.36784 9.65111 7.05345 1.000 28.02880 381 ASP A C 1
ATOM 2842 O O . ASP A 1 364 ? -41.19419 9.82485 6.15067 1.000 32.10541 381 ASP A O 1
ATOM 2847 N N . ILE A 1 365 ? -39.04823 9.68397 6.82632 1.000 24.77953 382 ILE A N 1
ATOM 2848 C CA . ILE A 1 365 ? -38.56698 9.88914 5.46463 1.000 24.35589 382 ILE A CA 1
ATOM 2849 C C . ILE A 1 365 ? -38.99847 8.73729 4.56630 1.000 22.84601 382 ILE A C 1
ATOM 2850 O O . ILE A 1 365 ? -39.28968 8.95707 3.39196 1.000 25.22828 382 ILE A O 1
ATOM 2855 N N . ILE A 1 366 ? -39.04171 7.49903 5.08441 1.000 17.77294 383 ILE A N 1
ATOM 2856 C CA . ILE A 1 366 ? -39.46872 6.37758 4.24577 1.000 20.43422 383 ILE A CA 1
ATOM 2857 C C . ILE A 1 366 ? -40.93370 6.52305 3.85001 1.000 26.12406 383 ILE A C 1
ATOM 2858 O O . ILE A 1 366 ? -41.30666 6.23031 2.71195 1.000 22.54183 383 ILE A O 1
ATOM 2863 N N . GLN A 1 367 ? -41.78855 6.92220 4.79434 1.000 23.35447 384 GLN A N 1
ATOM 2864 C CA . GLN A 1 367 ? -43.19150 7.15888 4.45721 1.000 30.05576 384 GLN A CA 1
ATOM 2865 C C . GLN A 1 367 ? -43.32274 8.23939 3.38242 1.000 29.70839 384 GLN A C 1
ATOM 2866 O O . GLN A 1 367 ? -44.14812 8.12486 2.46126 1.000 32.75169 384 GLN A O 1
ATOM 2872 N N . ARG A 1 368 ? -42.49092 9.28186 3.46539 1.000 27.61839 385 ARG A N 1
ATOM 2873 C CA . ARG A 1 368 ? -42.53332 10.33782 2.45955 1.000 27.37146 385 ARG A CA 1
ATOM 2874 C C . ARG A 1 368 ? -42.05405 9.84121 1.10340 1.000 32.33342 385 ARG A C 1
ATOM 2875 O O . ARG A 1 368 ? -42.63407 10.20144 0.07459 1.000 31.21643 385 ARG A O 1
ATOM 2883 N N . MET A 1 369 ? -40.97792 9.04015 1.07526 1.000 25.47471 386 MET A N 1
ATOM 2884 C CA . MET A 1 369 ? -40.53470 8.43906 -0.18102 1.000 26.86078 386 MET A CA 1
ATOM 2885 C C . MET A 1 369 ? -41.65243 7.64617 -0.84352 1.000 23.96330 386 MET A C 1
ATOM 2886 O O . MET A 1 369 ? -41.84619 7.73291 -2.06668 1.000 27.24953 386 MET A O 1
ATOM 2891 N N . HIS A 1 370 ? -42.37370 6.84229 -0.06352 1.000 23.01063 387 HIS A N 1
ATOM 2892 C CA . HIS A 1 370 ? -43.41790 6.01134 -0.65445 1.000 24.36800 387 HIS A CA 1
ATOM 2893 C C . HIS A 1 370 ? -44.57558 6.87205 -1.16338 1.000 34.27915 387 HIS A C 1
ATOM 2894 O O . HIS A 1 370 ? -45.12595 6.60453 -2.23653 1.000 35.37008 387 HIS A O 1
ATOM 2901 N N . LEU A 1 371 ? -44.92552 7.93799 -0.43440 1.000 33.41159 388 LEU A N 1
ATOM 2902 C CA . LEU A 1 371 ? -46.01749 8.80403 -0.88564 1.000 36.88157 388 LEU A CA 1
ATOM 2903 C C . LEU A 1 371 ? -45.67924 9.46299 -2.21726 1.000 36.98876 388 LEU A C 1
ATOM 2904 O O . LEU A 1 371 ? -46.48388 9.43993 -3.15460 1.000 42.89449 388 LEU A O 1
ATOM 2909 N N . ARG A 1 372 ? -44.47432 10.02525 -2.32725 1.000 31.77559 389 ARG A N 1
ATOM 2910 C CA . ARG A 1 372 ? -44.02378 10.59753 -3.59273 1.000 36.02133 389 ARG A CA 1
ATOM 2911 C C . ARG A 1 372 ? -44.06647 9.56483 -4.71353 1.000 42.99074 389 ARG A C 1
ATOM 2912 O O . ARG A 1 372 ? -44.39761 9.88926 -5.85859 1.000 42.42494 389 ARG A O 1
ATOM 2920 N N . GLN A 1 373 ? -43.75047 8.30760 -4.40407 1.000 35.20557 390 GLN A N 1
ATOM 2921 C CA . GLN A 1 373 ? -43.83346 7.27870 -5.43347 1.000 39.08076 390 GLN A CA 1
ATOM 2922 C C . GLN A 1 373 ? -45.24993 7.12370 -5.98359 1.000 45.31324 390 GLN A C 1
ATOM 2923 O O . GLN A 1 373 ? -45.41280 6.81060 -7.17106 1.000 46.54008 390 GLN A O 1
ATOM 2929 N N . TYR A 1 374 ? -46.27758 7.32755 -5.14169 1.000 50.34804 391 TYR A N 1
ATOM 2930 C CA . TYR A 1 374 ? -47.66708 7.22382 -5.60121 1.000 51.01145 391 TYR A CA 1
ATOM 2931 C C . TYR A 1 374 ? -47.99617 8.29724 -6.62973 1.000 51.91308 391 TYR A C 1
ATOM 2932 O O . TYR A 1 374 ? -48.72577 8.03908 -7.59270 1.000 55.87106 391 TYR A O 1
ATOM 2941 N N . GLU A 1 375 ? -47.49503 9.51784 -6.42564 1.000 53.84306 392 GLU A N 1
ATOM 2942 C CA . GLU A 1 375 ? -47.78919 10.60368 -7.35710 1.000 55.92342 392 GLU A CA 1
ATOM 2943 C C . GLU A 1 375 ? -47.07732 10.41062 -8.68930 1.000 62.32720 392 GLU A C 1
ATOM 2944 O O . GLU A 1 375 ? -47.55877 10.88228 -9.72884 1.000 66.82886 392 GLU A O 1
ATOM 2950 N N . LEU A 1 376 ? -45.93528 9.72701 -8.67616 1.000 60.73094 393 LEU A N 1
ATOM 2951 C CA . LEU A 1 376 ? -45.20945 9.39772 -9.89321 1.000 63.66793 393 LEU A CA 1
ATOM 2952 C C . LEU A 1 376 ? -45.81293 8.22370 -10.64829 1.000 59.66470 393 LEU A C 1
ATOM 2953 O O . LEU A 1 376 ? -45.45900 8.02153 -11.81399 1.000 62.88377 393 LEU A O 1
ATOM 2958 N N . LEU A 1 377 ? -46.69180 7.44260 -10.02129 1.000 61.13138 394 LEU A N 1
ATOM 2959 C CA . LEU A 1 377 ? -47.31191 6.30327 -10.69770 1.000 65.73235 394 LEU A CA 1
ATOM 2960 C C . LEU A 1 377 ? -48.77499 6.59451 -11.07217 1.000 75.58541 394 LEU A C 1
ATOM 2961 O O . LEU A 1 377 ? -49.32727 6.00916 -12.01539 1.000 72.71864 394 LEU A O 1
ATOM 2982 N N . PHE B 2 3 ? -15.95019 -1.31298 -16.69516 1.000 16.42800 2 PHE B N 1
ATOM 2983 C CA . PHE B 2 3 ? -16.29597 0.07621 -16.98407 1.000 17.03164 2 PHE B CA 1
ATOM 2984 C C . PHE B 2 3 ? -17.57008 0.39756 -16.19196 1.000 13.49063 2 PHE B C 1
ATOM 2985 O O . PHE B 2 3 ? -18.24912 -0.50838 -15.73591 1.000 12.77514 2 PHE B O 1
ATOM 2993 N N . GLU B 2 4 ? -17.88186 1.68303 -16.08429 1.000 18.34323 3 GLU B N 1
ATOM 2994 C CA . GLU B 2 4 ? -19.07539 2.14260 -15.38656 1.000 15.36380 3 GLU B CA 1
ATOM 2995 C C . GLU B 2 4 ? -20.25980 2.06183 -16.33765 1.000 23.91182 3 GLU B C 1
ATOM 2996 O O . GLU B 2 4 ? -20.28124 2.71561 -17.38401 1.000 25.54159 3 GLU B O 1
ATOM 3002 N N . SER B 2 5 ? -21.19859 1.21354 -15.99277 1.000 22.30169 4 SER B N 1
ATOM 3003 C CA . SER B 2 5 ? -22.38942 0.87666 -16.75946 1.000 21.07488 4 SER B CA 1
ATOM 3004 C C . SER B 2 5 ? -23.57039 1.39295 -15.95067 1.000 22.52996 4 SER B C 1
ATOM 3005 O O . SER B 2 5 ? -23.52924 1.35134 -14.71548 1.000 18.55360 4 SER B O 1
ATOM 3008 N N . VAL B 2 6 ? -24.59323 1.95040 -16.60964 1.000 26.97070 5 VAL B N 1
ATOM 3009 C CA . VAL B 2 6 ? -25.83270 2.21276 -15.88399 1.000 24.09932 5 VAL B CA 1
ATOM 3010 C C . VAL B 2 6 ? -26.75427 1.01049 -15.90918 1.000 25.88993 5 VAL B C 1
ATOM 3011 O O . VAL B 2 6 ? -27.82988 1.07674 -15.31169 1.000 19.02858 5 VAL B O 1
ATOM 3015 N N . TYR B 2 7 ? -26.33445 -0.12038 -16.49916 1.000 24.33807 6 TYR B N 1
ATOM 3016 C CA . TYR B 2 7 ? -27.10370 -1.36656 -16.49911 1.000 21.93190 6 TYR B CA 1
ATOM 3017 C C . TYR B 2 7 ? -26.53247 -2.42741 -15.57992 1.000 29.52044 6 TYR B C 1
ATOM 3018 O O . TYR B 2 7 ? -27.26673 -3.02716 -14.77861 1.000 40.03464 6 TYR B O 1
ATOM 3027 N N . ALA B 2 8 ? -25.21232 -2.61927 -15.61155 1.000 29.02463 7 ALA B N 1
ATOM 3028 C CA . ALA B 2 8 ? -24.55307 -3.58279 -14.75287 1.000 27.18606 7 ALA B CA 1
ATOM 3029 C C . ALA B 2 8 ? -24.15190 -2.90612 -13.44840 1.000 18.86923 7 ALA B C 1
ATOM 3030 O O . ALA B 2 8 ? -23.76281 -1.73358 -13.42311 1.000 18.09789 7 ALA B O 1
ATOM 3032 N N . ILE B 2 9 ? -24.25041 -3.65408 -12.36349 1.000 16.84943 8 ILE B N 1
ATOM 3033 C CA . ILE B 2 9 ? -23.80425 -3.11635 -11.07434 1.000 14.36459 8 ILE B CA 1
ATOM 3034 C C . ILE B 2 9 ? -22.29004 -3.10260 -11.09478 1.000 9.75235 8 ILE B C 1
ATOM 3035 O O . ILE B 2 9 ? -21.67545 -4.09495 -11.51398 1.000 12.31580 8 ILE B O 1
ATOM 3040 N N . TRP B 2 10 ? -21.67367 -2.04861 -10.50696 1.000 8.01137 9 TRP B N 1
ATOM 3041 C CA . TRP B 2 10 ? -20.21327 -2.07036 -10.36160 1.000 9.90926 9 TRP B CA 1
ATOM 3042 C C . TRP B 2 10 ? -19.75860 -3.36832 -9.70764 1.000 9.75378 9 TRP B C 1
ATOM 3043 O O . TRP B 2 10 ? -20.32299 -3.78615 -8.67587 1.000 10.09027 9 TRP B O 1
ATOM 3054 N N . GLY B 2 11 ? -18.72255 -3.97447 -10.29934 1.000 9.05579 10 GLY B N 1
ATOM 3055 C CA . GLY B 2 11 ? -18.13556 -5.21469 -9.83278 1.000 9.95680 10 GLY B CA 1
ATOM 3056 C C . GLY B 2 11 ? -18.52051 -6.40102 -10.69229 1.000 15.50286 10 GLY B C 1
ATOM 3057 O O . GLY B 2 11 ? -17.79125 -7.39090 -10.71521 1.000 17.19165 10 GLY B O 1
ATOM 3058 N N . THR B 2 12 ? -19.63055 -6.30930 -11.41854 1.000 14.72670 11 THR B N 1
ATOM 3059 C CA . THR B 2 12 ? -20.04412 -7.42800 -12.25374 1.000 21.12052 11 THR B CA 1
ATOM 3060 C C . THR B 2 12 ? -19.34123 -7.48339 -13.60922 1.000 23.86795 11 THR B C 1
ATOM 3061 O O . THR B 2 12 ? -19.41576 -8.53471 -14.25060 1.000 26.38208 11 THR B O 1
ATOM 3065 N N . LEU B 2 13 ? -18.62534 -6.43162 -14.02798 1.000 15.34559 12 LEU B N 1
ATOM 3066 C CA . LEU B 2 13 ? -17.92470 -6.44252 -15.32182 1.000 18.64460 12 LEU B CA 1
ATOM 3067 C C . LEU B 2 13 ? -16.41680 -6.53999 -15.16114 1.000 24.30442 12 LEU B C 1
ATOM 3068 O O . LEU B 2 13 ? -15.67705 -6.37721 -16.14954 1.000 23.02504 12 LEU B O 1
ATOM 3073 N N . CYS B 2 14 ? -15.94972 -6.84128 -13.94343 1.000 18.25572 13 CYS B N 1
ATOM 3074 C CA . CYS B 2 14 ? -14.55258 -6.75319 -13.56418 1.000 21.69642 13 CYS B CA 1
ATOM 3075 C C . CYS B 2 14 ? -13.77138 -8.00949 -13.90973 1.000 38.08237 13 CYS B C 1
ATOM 3076 O O . CYS B 2 14 ? -12.60406 -7.91519 -14.30761 1.000 44.46138 13 CYS B O 1
ATOM 3079 N N . GLY B 2 15 ? -14.39405 -9.17154 -13.74401 1.000 38.77963 14 GLY B N 1
ATOM 3080 C CA . GLY B 2 15 ? -13.71847 -10.45179 -13.85947 1.000 50.88603 14 GLY B CA 1
ATOM 3081 C C . GLY B 2 15 ? -12.88551 -10.60556 -15.11529 1.000 58.37098 14 GLY B C 1
ATOM 3082 O O . GLY B 2 15 ? -11.67133 -10.40007 -15.08308 1.000 59.75738 14 GLY B O 1
#

CATH classification: 1.10.400.10

Organism: Homo sapiens (NCBI:txid9606)

Nearest PDB structures (foldseek):
  7bph-assembly1_B  TM=1.083E+00  e=9.533E-01  synthetic construct
  7bph-assembly1_A  TM=1.003E+00  e=1.403E-66  Homo sapiens
  1azs-assembly1_C  TM=9.929E-01  e=1.228E-57  Bos taurus
  1azt-assembly1_B  TM=9.912E-01  e=3.465E-57  Bos taurus
  6au6-assembly1_A  TM=9.722E-01  e=3.660E-57  Homo sapiens

Secondary structure (DSSP, 8-state):
-HHHHHHHHHHHHHHHHHHHHHHSEEEEEEESTTSSHHHHHHHHHHHHS-TT--GGGHHHHHHHHHHHHHHHHHHHHHSSS----SSGGGHHHHHHHHHTTT-TT----HHHHHHHHHHHTSHHHHHHHTTGGGS---TTHHHHHTTHHHHTSTT----HHHHHH------SEEEEEEEETTEEEEEEEE--SGGGGGGGGGG-TT--EEEEEEEGGGGG-B-TTTS-SBHHHHHHHHHHHHHT-GGGTT--EEEEEE-HHHHHHHHHH--S-GGGTSGGGGG----TT--PPTT--HHHHHHHHHHHHHHHHHHTTS-TTT--EEEEE--TT-HHHHHHHHHHHHHHHHHHHHHHHHH-/---SSSPTTTT--

Solvent-accessible surface area: 19120 Å² total

InterPro domains:
  IPR000367 G-protein alpha subunit, group S [PR00443] (86-100)
  IPR000367 G-protein alpha subunit, group S [PR00443] (101-116)
  IPR000367 G-protein alpha subunit, group S [PR00443] (117-131)
  IPR000367 G-protein alpha subunit, group S [PR00443] (270-285)
  IPR000367 G-protein alpha subunit, group S [PR00443] (334-348)
  IPR000367 G-protein alpha subunit, group S [PR00443] (349-362)
  IPR001019 Guanine nucleotide binding protein, alpha subunit [PF00503] (21-383)
  IPR001019 Guanine nucleotide binding protein, alpha subunit [PR00318] (42-57)
  IPR001019 Guanine nucleotide binding protein, alpha subunit [PR00318] (190-212)
  IPR001019 Guanine nucleotide binding protein, alpha subunit [PR00318] (219-236)
  IPR001019 Guanine nucleotide binding protein, alpha subunit [PR00318] (241-269)
  IPR001019 Guanine nucleotide binding protein, alpha subunit [PR00318] (287-296)
  IPR001019 Guanine nucleotide binding protein, alpha subunit [PS51882] (39-394)
  IPR001019 Guanine nucleotide binding protein, alpha subunit [PTHR10218] (12-391)
  IPR001019 Guanine nucleotide binding protein, alpha subunit [SM00275] (20-393)
  IPR001019 Guanine nucleotide binding protein, alpha subunit [cd00066] (41-388)
  IPR011025 G protein alpha subunit, helical insertion [G3DSA:1.10.400.10] (89-203)
  IPR011025 G protein alpha subunit, helical insertion [SSF47895] (87-201)
  IPR027417 P-loop containing nucleoside triphosphate hydrolase [G3DSA:3.40.50.300] (42-382)
  IPR027417 P-loop containing nucleoside triphosphate hydrolase [SSF52540] (38-392)

Sequence (373 aa):
KAQREANKKIEKQLQKDKQVYRATHRLLLLGAGESGKSTIVKQMRILHVNGFNKATKVQDIKNNLKEAIETIVAAMSNLVPPVELANPENQFRVDYILSVMNVPDFDFPPEFYEHAKALWEDEGVRACYERSNEYQLIDCAQYFLDKIDVIKQADYVPSDQDLLRCRVLTSGIFETKFQVDKVNFHMFDVGGQRDERRKWIQCFNDVTAIIFVVASSSYNMVIREDNQTNRLQEALNLFKSIWNNRWLRTISVILFLNKQDLLAEKVLAGKSKIEDYFPEFARYTTPEDATPEPGEDPRVTRAKYFIRDEFLRISTASGDGRHYCYPHFTCAVDTENIRRVFNDCRDIIQRMHLRQYELLFESVYAIWGTLCG

Foldseek 3Di:
DVVVVVVVVVVVVVVVVVVLLLQAAEEEEAEAAQLQRVLLVLLCCVVFNCRPVFVVCLVLLVVLQLQALLVLLVCQVVDVVHFDWQDNVLVVLSVVSPVCNPPPPDPDDPVVLVSLLVRCPTVRSVVSVVVCLLDDHQPCNVVSSVVSVQSVDPPRGDDSLSVSSRDDFFDDWDWDWGADPNRIYIYIGWHRHPVRVVCSVVRLPPHLAYEYGGALQQQSHADPVVRPHRRLNVRLVVLLCQCPPPSCLLHAYEYEDEPLVNNLVVVVVVPDDNCVRVVCLVVFDQDPPQDDDPPRDVSSSSSSVVSVVSNVVSNVVDSVPRYYYHYDYYYSSDSVRSVVVVVVCPVVSSVSSVVVVVVD/DDDPVDDPPPVPD

B-factor: mean 21.89, std 14.82, range [2.69, 84.74]

Radius of gyration: 22.92 Å; Cα contacts (8 Å, |Δi|>4): 545; chains: 2; bounding box: 84×55×45 Å